Protein AF-0000000080535115 (afdb_homodimer)

Secondary structure (DSSP, 8-state):
-----TTS-SPSEE-SS-EEEE--GGGHHHHHHHHT-TTGGGGSSSPPP--HHHHHHHHHHHHHHHHTTS-EEEEEESSTTS---EEEEEEEEETTTTEEEEEEEE-GGGTTSSHHHHHHHHHHHIIIIIS--SEEEEEE-TT-HHHHHHHHHTT-EEEEEEEEEEEETTEEEEEEEEEEETTSHHHHTS--/-----TTS-SPSEE-SS-EEEE--GGGHHHHHHHHT-TTGGGGSSSPPP--HHHHHHHHHHHHHHHHTTS-EEEEEESSTTS---EEEEEEEEETTTTEEEEEEEE-GGGTTSSHHHHHHHHHHHIIIIIS--SEEEEEE-TT-HHHHHHHHHTT-EEEEEEEEEEEETTEEEEEEEEEEETTSHHHHTS--

Structure (mmCIF, N/CA/C/O backbone):
data_AF-0000000080535115-model_v1
#
loop_
_entity.id
_entity.type
_entity.pdbx_description
1 polymer Acetyltransferase
#
loop_
_atom_site.group_PDB
_atom_site.id
_atom_site.type_symbol
_atom_site.label_atom_id
_atom_site.label_alt_id
_atom_site.label_comp_id
_atom_site.label_asym_id
_atom_site.label_entity_id
_atom_site.label_seq_id
_atom_site.pdbx_PDB_ins_code
_atom_site.Cartn_x
_atom_site.Cartn_y
_atom_site.Cartn_z
_atom_site.occupancy
_atom_site.B_iso_or_equiv
_atom_site.auth_seq_id
_atom_site.auth_comp_id
_atom_site.auth_asym_id
_atom_site.auth_atom_id
_atom_site.pdbx_PDB_model_num
ATOM 1 N N . MET A 1 1 ? -14.594 32.094 -5.551 1 26.91 1 MET A N 1
ATOM 2 C CA . MET A 1 1 ? -15.195 31.25 -4.516 1 26.91 1 MET A CA 1
ATOM 3 C C . MET A 1 1 ? -14.57 29.844 -4.512 1 26.91 1 MET A C 1
ATOM 5 O O . MET A 1 1 ? -14.398 29.234 -5.566 1 26.91 1 MET A O 1
ATOM 9 N N . ALA A 1 2 ? -13.727 29.578 -3.633 1 41.56 2 ALA A N 1
ATOM 10 C CA . ALA A 1 2 ? -13 28.312 -3.686 1 41.56 2 ALA A CA 1
ATOM 11 C C . ALA A 1 2 ? -13.945 27.156 -3.988 1 41.56 2 ALA A C 1
ATOM 13 O O . ALA A 1 2 ? -14.961 26.969 -3.314 1 41.56 2 ALA A O 1
ATOM 14 N N . SER A 1 3 ? -14.102 26.766 -5.105 1 46.25 3 SER A N 1
ATOM 15 C CA . SER A 1 3 ? -14.922 25.641 -5.543 1 46.25 3 SER A CA 1
ATOM 16 C C . SER A 1 3 ? -14.875 24.5 -4.531 1 46.25 3 SER A C 1
ATOM 18 O O . SER A 1 3 ? -13.805 23.984 -4.23 1 46.25 3 SER A O 1
ATOM 20 N N . HIS A 1 4 ? -15.828 24.562 -3.52 1 58.91 4 HIS A N 1
ATOM 21 C CA . HIS A 1 4 ? -16.078 23.562 -2.482 1 58.91 4 HIS A CA 1
ATOM 22 C C . HIS A 1 4 ? -16.203 22.172 -3.076 1 58.91 4 HIS A C 1
ATOM 24 O O . HIS A 1 4 ? -17.062 21.922 -3.932 1 58.91 4 HIS A O 1
ATOM 30 N N . SER A 1 5 ? -15.031 21.5 -3.104 1 71.5 5 SER A N 1
ATOM 31 C CA . SER A 1 5 ? -15.102 20.109 -3.562 1 71.5 5 SER A CA 1
ATOM 32 C C . SER A 1 5 ? -16.156 19.328 -2.795 1 71.5 5 SER A C 1
ATOM 34 O O . SER A 1 5 ? -16.203 19.359 -1.564 1 71.5 5 SER A O 1
ATOM 36 N N . LEU A 1 6 ? -17.109 18.844 -3.41 1 85.31 6 LEU A N 1
ATOM 37 C CA . LEU A 1 6 ? -18.156 18.016 -2.811 1 85.31 6 LEU A CA 1
ATOM 38 C C . LEU A 1 6 ? -17.547 16.781 -2.145 1 85.31 6 LEU A C 1
ATOM 40 O O . LEU A 1 6 ? -18.156 16.188 -1.251 1 85.31 6 LEU A O 1
ATOM 44 N N . LEU A 1 7 ? -16.328 16.562 -2.504 1 92.44 7 LEU A N 1
ATOM 45 C CA . LEU A 1 7 ? -15.695 15.352 -1.993 1 92.44 7 LEU A CA 1
ATOM 46 C C . LEU A 1 7 ? -14.961 15.633 -0.685 1 92.44 7 LEU A C 1
ATOM 48 O O . LEU A 1 7 ? -14.672 14.711 0.079 1 92.44 7 LEU A O 1
ATOM 52 N N . PHE A 1 8 ? -14.703 16.859 -0.475 1 96.81 8 PHE A N 1
ATOM 53 C CA . PHE A 1 8 ? -14.07 17.281 0.763 1 96.81 8 PHE A CA 1
ATOM 54 C C . PHE A 1 8 ? -14.781 18.5 1.343 1 96.81 8 PHE A C 1
ATOM 56 O O . PHE A 1 8 ? -14.273 19.625 1.274 1 96.81 8 PHE A O 1
ATOM 63 N N . PRO A 1 9 ? -15.82 18.375 2 1 96.25 9 PRO A N 1
ATOM 64 C CA . PRO A 1 9 ? -16.625 19.484 2.508 1 96.25 9 PRO A CA 1
ATOM 65 C C . PRO A 1 9 ? -16.031 20.109 3.764 1 96.25 9 PRO A C 1
ATOM 67 O O . PRO A 1 9 ? -15.156 19.531 4.398 1 96.25 9 PRO A O 1
ATOM 70 N N . ALA A 1 10 ? -16.453 21.297 4.098 1 95.94 10 ALA A N 1
ATOM 71 C CA . ALA A 1 10 ? -16.25 21.953 5.387 1 95.94 10 ALA A CA 1
ATOM 72 C C . ALA A 1 10 ? -14.789 22.328 5.59 1 95.94 10 ALA A C 1
ATOM 74 O O . ALA A 1 10 ? -14.242 22.156 6.68 1 95.94 10 ALA A O 1
ATOM 75 N N . LEU A 1 11 ? -14.109 22.75 4.551 1 96.5 11 LEU A N 1
ATOM 76 C CA . LEU A 1 11 ? -12.758 23.297 4.617 1 96.5 11 LEU A CA 1
ATOM 77 C C . LEU A 1 11 ? -12.789 24.828 4.516 1 96.5 11 LEU A C 1
ATOM 79 O O . LEU A 1 11 ? -13.688 25.391 3.893 1 96.5 11 LEU A O 1
ATOM 83 N N . PRO A 1 12 ? -11.945 25.484 5.098 1 97.44 12 PRO A N 1
ATOM 84 C CA . PRO A 1 12 ? -10.727 25.062 5.785 1 97.44 12 PRO A CA 1
ATOM 85 C C . PRO A 1 12 ? -10.992 24.562 7.207 1 97.44 12 PRO A C 1
ATOM 87 O O . PRO A 1 12 ? -12.07 24.781 7.75 1 97.44 12 PRO A O 1
ATOM 90 N N . LEU A 1 13 ? -9.945 23.828 7.789 1 98.19 13 LEU A N 1
ATOM 91 C CA . LEU A 1 13 ? -9.922 23.453 9.195 1 98.19 13 LEU A CA 1
ATOM 92 C C . LEU A 1 13 ? -9.188 24.5 10.031 1 98.19 13 LEU A C 1
ATOM 94 O O . LEU A 1 13 ? -8.297 25.188 9.523 1 98.19 13 LEU A O 1
ATOM 98 N N . HIS A 1 14 ? -9.578 24.547 11.305 1 97.56 14 HIS A N 1
ATOM 99 C CA . HIS A 1 14 ? -8.969 25.547 12.18 1 97.56 14 HIS A CA 1
ATOM 100 C C . HIS A 1 14 ? -8.562 24.922 13.516 1 97.56 14 HIS A C 1
ATOM 102 O O . HIS A 1 14 ? -9.297 24.109 14.07 1 97.56 14 HIS A O 1
ATOM 108 N N . SER A 1 15 ? -7.402 25.234 13.898 1 96.75 15 SER A N 1
ATOM 109 C CA . SER A 1 15 ? -6.969 24.984 15.273 1 96.75 15 SER A CA 1
ATOM 110 C C . SER A 1 15 ? -6.707 26.297 16.016 1 96.75 15 SER A C 1
ATOM 112 O O . SER A 1 15 ? -7.105 27.375 15.547 1 96.75 15 SER A O 1
ATOM 114 N N . ALA A 1 16 ? -6.121 26.188 17.234 1 96 16 ALA A N 1
ATOM 115 C CA . ALA A 1 16 ? -5.852 27.391 18.016 1 96 16 ALA A CA 1
ATOM 116 C C . ALA A 1 16 ? -4.879 28.312 17.297 1 96 16 ALA A C 1
ATOM 118 O O . ALA A 1 16 ? -5.023 29.531 17.344 1 96 16 ALA A O 1
ATOM 119 N N . ARG A 1 17 ? -3.91 27.703 16.578 1 97.56 17 ARG A N 1
ATOM 120 C CA . ARG A 1 17 ? -2.854 28.531 16 1 97.56 17 ARG A CA 1
ATOM 121 C C . ARG A 1 17 ? -2.814 28.406 14.484 1 97.56 17 ARG A C 1
ATOM 123 O O . ARG A 1 17 ? -2.164 29.203 13.812 1 97.56 17 ARG A O 1
ATOM 130 N N . LEU A 1 18 ? -3.58 27.406 13.953 1 98.19 18 LEU A N 1
ATOM 131 C CA . LEU A 1 18 ? -3.342 27.109 12.547 1 98.19 18 LEU A CA 1
ATOM 132 C C . LEU A 1 18 ? -4.641 27.141 11.75 1 98.19 18 LEU A C 1
ATOM 134 O O . LEU A 1 18 ? -5.715 26.875 12.289 1 98.19 18 LEU A O 1
ATOM 138 N N . VAL A 1 19 ? -4.504 27.516 10.508 1 98.44 19 VAL A N 1
ATOM 139 C CA . VAL A 1 19 ? -5.508 27.297 9.469 1 98.44 19 VAL A CA 1
ATOM 140 C C . VAL A 1 19 ? -4.988 26.281 8.461 1 98.44 19 VAL A C 1
ATOM 142 O O . VAL A 1 19 ? -3.865 26.406 7.961 1 98.44 19 VAL A O 1
ATOM 145 N N . LEU A 1 20 ? -5.734 25.203 8.242 1 98.56 20 LEU A N 1
ATOM 146 C CA . LEU A 1 20 ? -5.406 24.188 7.262 1 98.56 20 LEU A CA 1
ATOM 147 C C . LEU A 1 20 ? -6.344 24.25 6.062 1 98.56 20 LEU A C 1
ATOM 149 O O . LEU A 1 20 ? -7.559 24.094 6.211 1 98.56 20 LEU A O 1
ATOM 153 N N . SER A 1 21 ? -5.848 24.531 4.91 1 98.12 21 SER A N 1
ATOM 154 C CA . SER A 1 21 ? -6.648 24.656 3.695 1 98.12 21 SER A CA 1
ATOM 155 C C . SER A 1 21 ? -5.984 23.922 2.527 1 98.12 21 SER A C 1
ATOM 157 O O . SER A 1 21 ? -4.773 23.703 2.537 1 98.12 21 SER A O 1
ATOM 159 N N . PRO A 1 22 ? -6.762 23.516 1.533 1 98.12 22 PRO A N 1
ATOM 160 C CA . PRO A 1 22 ? -6.145 22.844 0.383 1 98.12 22 PRO A CA 1
ATOM 161 C C . PRO A 1 22 ? -5.004 23.656 -0.225 1 98.12 22 PRO A C 1
ATOM 163 O O . PRO A 1 22 ? -5.09 24.891 -0.296 1 98.12 22 PRO A O 1
ATOM 166 N N . ILE A 1 23 ? -3.975 22.984 -0.614 1 98.19 23 ILE A N 1
ATOM 167 C CA . ILE A 1 23 ? -2.824 23.625 -1.236 1 98.19 23 ILE A CA 1
ATOM 168 C C . ILE A 1 23 ? -3.273 24.406 -2.467 1 98.19 23 ILE A C 1
ATOM 170 O O . ILE A 1 23 ? -4.227 24.016 -3.145 1 98.19 23 ILE A O 1
ATOM 174 N N . ARG A 1 24 ? -2.586 25.484 -2.748 1 97.19 24 ARG A N 1
ATOM 175 C CA . ARG A 1 24 ? -2.904 26.344 -3.883 1 97.19 24 ARG A CA 1
ATOM 176 C C . ARG A 1 24 ? -1.733 26.438 -4.855 1 97.19 24 ARG A C 1
ATOM 178 O O . ARG A 1 24 ? -0.586 26.188 -4.477 1 97.19 24 ARG A O 1
ATOM 185 N N . ARG A 1 25 ? -2.064 26.797 -6.059 1 97.62 25 ARG A N 1
ATOM 186 C CA . ARG A 1 25 ? -1.018 26.938 -7.066 1 97.62 25 ARG A CA 1
ATOM 187 C C . ARG A 1 25 ? -0.006 28 -6.664 1 97.62 25 ARG A C 1
ATOM 189 O O . ARG A 1 25 ? 1.186 27.875 -6.949 1 97.62 25 ARG A O 1
ATOM 196 N N . ASP A 1 26 ? -0.439 28.984 -5.969 1 97.25 26 ASP A N 1
ATOM 197 C CA . ASP A 1 26 ? 0.446 30.078 -5.578 1 97.25 26 ASP A CA 1
ATOM 198 C C . ASP A 1 26 ? 1.361 29.672 -4.43 1 97.25 26 ASP A C 1
ATOM 200 O O . ASP A 1 26 ? 2.248 30.422 -4.027 1 97.25 26 ASP A O 1
ATOM 204 N N . ASP A 1 27 ? 1.196 28.484 -3.934 1 98.12 27 ASP A N 1
ATOM 205 C CA . ASP A 1 27 ? 2.059 27.953 -2.881 1 98.12 27 ASP A CA 1
ATOM 206 C C . ASP A 1 27 ? 3.326 27.344 -3.465 1 98.12 27 ASP A C 1
ATOM 208 O O . ASP A 1 27 ? 4.211 26.906 -2.725 1 98.12 27 ASP A O 1
ATOM 212 N N . ALA A 1 28 ? 3.467 27.344 -4.742 1 98.5 28 ALA A N 1
ATOM 213 C CA . ALA A 1 28 ? 4.488 26.562 -5.426 1 98.5 28 ALA A CA 1
ATOM 214 C C . ALA A 1 28 ? 5.887 26.953 -4.953 1 98.5 28 ALA A C 1
ATOM 216 O O . ALA A 1 28 ? 6.703 26.078 -4.637 1 98.5 28 ALA A O 1
ATOM 217 N N . ALA A 1 29 ? 6.16 28.188 -4.855 1 98.25 29 ALA A N 1
ATOM 218 C CA . ALA A 1 29 ? 7.496 28.641 -4.465 1 98.25 29 ALA A CA 1
ATOM 219 C C . ALA A 1 29 ? 7.824 28.203 -3.037 1 98.25 29 ALA A C 1
ATOM 221 O O . ALA A 1 29 ? 8.93 27.734 -2.764 1 98.25 29 ALA A O 1
ATOM 222 N N . ALA A 1 30 ? 6.914 28.422 -2.17 1 98.06 30 ALA A N 1
ATOM 223 C CA . ALA A 1 30 ? 7.117 28.047 -0.773 1 98.06 30 ALA A CA 1
ATOM 224 C C . ALA A 1 30 ? 7.242 26.531 -0.625 1 98.06 30 ALA A C 1
ATOM 226 O O . ALA A 1 30 ? 8.055 26.047 0.162 1 98.06 30 ALA A O 1
ATOM 227 N N . LEU A 1 31 ? 6.438 25.797 -1.347 1 98.31 31 LEU A N 1
ATOM 228 C CA . LEU A 1 31 ? 6.52 24.344 -1.316 1 98.31 31 LEU A CA 1
ATOM 229 C C . LEU A 1 31 ? 7.875 23.875 -1.824 1 98.31 31 LEU A C 1
ATOM 231 O O . LEU A 1 31 ? 8.461 22.938 -1.261 1 98.31 31 LEU A O 1
ATOM 235 N N . PHE A 1 32 ? 8.336 24.453 -2.904 1 98.5 32 PHE A N 1
ATOM 236 C CA . PHE A 1 32 ? 9.656 24.094 -3.424 1 98.5 32 PHE A CA 1
ATOM 237 C C . PHE A 1 32 ? 10.734 24.328 -2.373 1 98.5 32 PHE A C 1
ATOM 239 O O . PHE A 1 32 ? 11.633 23.516 -2.201 1 98.5 32 PHE A O 1
ATOM 246 N N . ALA A 1 33 ? 10.617 25.422 -1.699 1 97.38 33 ALA A N 1
ATOM 247 C CA . ALA A 1 33 ? 11.602 25.75 -0.667 1 97.38 33 ALA A CA 1
ATOM 248 C C . ALA A 1 33 ? 11.633 24.672 0.41 1 97.38 33 ALA A C 1
ATOM 250 O O . ALA A 1 33 ? 12.703 24.297 0.899 1 97.38 33 ALA A O 1
ATOM 251 N N . LEU A 1 34 ? 10.531 24.172 0.79 1 96.62 34 LEU A N 1
ATOM 252 C CA . LEU A 1 34 ? 10.445 23.109 1.792 1 96.62 34 LEU A CA 1
ATOM 253 C C . LEU A 1 34 ? 10.992 21.797 1.244 1 96.62 34 LEU A C 1
ATOM 255 O O . LEU A 1 34 ? 11.844 21.172 1.87 1 96.62 34 LEU A O 1
ATOM 259 N N . GLN A 1 35 ? 10.578 21.438 0.029 1 96.75 35 GLN A N 1
ATOM 260 C CA . GLN 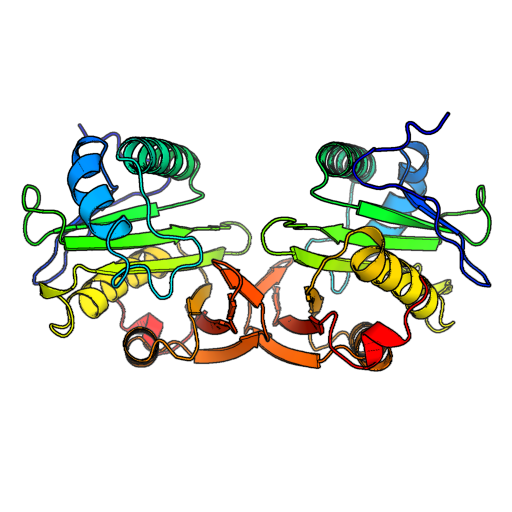A 1 35 ? 10.828 20.094 -0.5 1 96.75 35 GLN A CA 1
ATOM 261 C C . GLN A 1 35 ? 12.172 20.031 -1.219 1 96.75 35 GLN A C 1
ATOM 263 O O . GLN A 1 35 ? 12.602 18.953 -1.642 1 96.75 35 GLN A O 1
ATOM 268 N N . SER A 1 36 ? 12.781 21.141 -1.355 1 96.94 36 SER A N 1
ATOM 269 C CA . SER A 1 36 ? 14.141 21.141 -1.894 1 96.94 36 SER A CA 1
ATOM 270 C C . SER A 1 36 ? 15.18 21.094 -0.777 1 96.94 36 SER A C 1
ATOM 272 O O . SER A 1 36 ? 16.375 20.938 -1.038 1 96.94 36 SER A O 1
ATOM 274 N N . ASN A 1 37 ? 14.766 21.25 0.413 1 95 37 ASN A N 1
ATOM 275 C CA . ASN A 1 37 ? 15.648 21.172 1.572 1 95 37 ASN A CA 1
ATOM 276 C C . ASN A 1 37 ? 15.977 19.734 1.948 1 95 37 ASN A C 1
ATOM 278 O O . ASN A 1 37 ? 15.094 18.984 2.379 1 95 37 ASN A O 1
ATOM 282 N N . PRO A 1 38 ? 17.188 19.344 1.873 1 91.75 38 PRO A N 1
ATOM 283 C CA . PRO A 1 38 ? 17.562 17.953 2.127 1 91.75 38 PRO A CA 1
ATOM 284 C C . PRO A 1 38 ? 17.281 17.531 3.566 1 91.75 38 PRO A C 1
ATOM 286 O O . PRO A 1 38 ? 16.969 16.359 3.816 1 91.75 38 PRO A O 1
ATOM 289 N N . ASP A 1 39 ? 17.375 18.406 4.406 1 90.25 39 ASP A N 1
ATOM 290 C CA . ASP A 1 39 ? 17.109 18.062 5.805 1 90.25 39 ASP A CA 1
ATOM 291 C C . ASP A 1 39 ? 15.633 17.75 6.027 1 90.25 39 ASP A C 1
ATOM 293 O O . ASP A 1 39 ? 15.297 16.812 6.754 1 90.25 39 ASP A O 1
ATOM 297 N N . VAL A 1 40 ? 14.82 18.531 5.387 1 89.56 40 VAL A N 1
ATOM 298 C CA . VAL A 1 40 ? 13.383 18.328 5.484 1 89.56 40 VAL A CA 1
ATOM 299 C C . VAL A 1 40 ? 13 17.016 4.812 1 89.56 40 VAL A C 1
ATOM 301 O O . VAL A 1 40 ? 12.164 16.266 5.324 1 89.56 40 VAL A O 1
ATOM 304 N N . MET A 1 41 ? 13.719 16.688 3.77 1 91.62 41 MET A N 1
ATOM 305 C CA . MET A 1 41 ? 13.32 15.57 2.924 1 91.62 41 MET A CA 1
ATOM 306 C C . MET A 1 41 ? 14.078 14.305 3.312 1 91.62 41 MET A C 1
ATOM 308 O O . MET A 1 41 ? 13.938 13.266 2.662 1 91.62 41 MET A O 1
ATOM 312 N N . ARG A 1 42 ? 14.773 14.328 4.391 1 88.06 42 ARG A N 1
ATOM 313 C CA . ARG A 1 42 ? 15.672 13.258 4.805 1 88.06 42 ARG A CA 1
ATOM 314 C C . ARG A 1 42 ? 14.93 11.93 4.906 1 88.06 42 ARG A C 1
ATOM 316 O O . ARG A 1 42 ? 15.477 10.883 4.551 1 88.06 42 ARG A O 1
ATOM 323 N N . TRP A 1 43 ? 13.727 12.039 5.289 1 87.19 43 TRP A N 1
ATOM 324 C CA . TRP A 1 43 ? 13.008 10.812 5.602 1 87.19 43 TRP A CA 1
ATOM 325 C C . TRP A 1 43 ? 11.891 10.562 4.594 1 87.19 43 TRP A C 1
ATOM 327 O O . TRP A 1 43 ? 11.055 9.68 4.789 1 87.19 43 TRP A O 1
ATOM 337 N N . TRP A 1 44 ? 11.875 11.359 3.605 1 86.62 44 TRP A N 1
ATOM 338 C CA . TRP A 1 44 ? 10.828 11.219 2.604 1 86.62 44 TRP A CA 1
ATOM 339 C C . TRP A 1 44 ? 11.164 10.117 1.608 1 86.62 44 TRP A C 1
ATOM 341 O O . TRP A 1 44 ? 12.289 9.625 1.577 1 86.62 44 TRP A O 1
ATOM 351 N N . ASN A 1 45 ? 10.148 9.688 0.84 1 82.31 45 ASN A N 1
ATOM 352 C CA . ASN A 1 45 ? 10.289 8.523 -0.024 1 82.31 45 ASN A CA 1
ATOM 353 C C . ASN A 1 45 ? 10.789 8.906 -1.412 1 82.31 45 ASN A C 1
ATOM 355 O O . ASN A 1 45 ? 10.773 8.086 -2.332 1 82.31 45 ASN A O 1
ATOM 359 N N . HIS A 1 46 ? 11.109 10.156 -1.607 1 84.62 46 HIS A N 1
ATOM 360 C CA . HIS A 1 46 ? 11.766 10.633 -2.82 1 84.62 46 HIS A CA 1
ATOM 361 C C . HIS A 1 46 ? 12.828 11.68 -2.498 1 84.62 46 HIS A C 1
ATOM 363 O O . HIS A 1 46 ? 12.766 12.328 -1.45 1 84.62 46 HIS A O 1
ATOM 369 N N . PRO A 1 47 ? 13.734 11.867 -3.375 1 87.69 47 PRO A N 1
ATOM 370 C CA . PRO A 1 47 ? 14.781 12.859 -3.129 1 87.69 47 PRO A CA 1
ATOM 371 C C . PRO A 1 47 ? 14.25 14.289 -3.125 1 87.69 47 PRO A C 1
ATOM 373 O O . PRO A 1 47 ? 13.172 14.555 -3.652 1 87.69 47 PRO A O 1
ATOM 376 N N . ALA A 1 48 ? 15.086 15.117 -2.559 1 94.38 48 ALA A N 1
ATOM 377 C CA . ALA A 1 48 ? 14.766 16.547 -2.59 1 94.38 48 ALA A CA 1
ATOM 378 C C . ALA A 1 48 ? 14.664 17.047 -4.023 1 94.38 48 ALA A C 1
ATOM 380 O O . ALA A 1 48 ? 15.43 16.625 -4.895 1 94.38 48 ALA A O 1
ATOM 381 N N . TRP A 1 49 ? 13.766 17.953 -4.176 1 96.06 49 TRP A N 1
ATOM 382 C CA . TRP A 1 49 ? 13.57 18.531 -5.5 1 96.06 49 TRP A CA 1
ATOM 383 C C . TRP A 1 49 ? 14.75 19.406 -5.891 1 96.06 49 TRP A C 1
ATOM 385 O O . TRP A 1 49 ? 15.414 20 -5.027 1 96.06 49 TRP A O 1
ATOM 395 N N . THR A 1 50 ? 14.992 19.484 -7.176 1 96.56 50 THR A N 1
ATOM 396 C CA . THR A 1 50 ? 16.109 20.281 -7.66 1 96.56 50 THR A CA 1
ATOM 397 C C . THR A 1 50 ? 15.617 21.375 -8.617 1 96.56 50 THR A C 1
ATOM 399 O O . THR A 1 50 ? 16.344 22.328 -8.906 1 96.56 50 THR A O 1
ATOM 402 N N . ARG A 1 51 ? 14.305 21.266 -9.078 1 97.81 51 ARG A N 1
ATOM 403 C CA . ARG A 1 51 ? 13.75 22.219 -10.031 1 97.81 51 ARG A CA 1
ATOM 404 C C . ARG A 1 51 ? 12.438 22.797 -9.516 1 97.81 51 ARG A C 1
ATOM 406 O O . ARG A 1 51 ? 11.531 22.062 -9.125 1 97.81 51 ARG A O 1
ATOM 413 N N . PRO A 1 52 ? 12.266 24.078 -9.617 1 97.25 52 PRO A N 1
ATOM 414 C CA . PRO A 1 52 ? 11.016 24.703 -9.172 1 97.25 52 PRO A CA 1
ATOM 415 C C . PRO A 1 52 ? 9.789 24.141 -9.875 1 97.25 52 PRO A C 1
ATOM 417 O O . PRO A 1 52 ? 8.703 24.094 -9.289 1 97.25 52 PRO A O 1
ATOM 420 N N . ALA A 1 53 ? 9.953 23.672 -11.086 1 98 53 ALA A N 1
ATOM 421 C CA . ALA A 1 53 ? 8.852 23.125 -11.867 1 98 53 ALA A CA 1
ATOM 422 C C . ALA A 1 53 ? 8.25 21.891 -11.18 1 98 53 ALA A C 1
ATOM 424 O O . ALA A 1 53 ? 7.062 21.609 -11.328 1 98 53 ALA A O 1
ATOM 425 N N . GLU A 1 54 ? 9.016 21.219 -10.367 1 97.81 54 GLU A N 1
ATOM 426 C CA . GLU A 1 54 ? 8.555 20.031 -9.664 1 97.81 54 GLU A CA 1
ATOM 427 C C . GLU A 1 54 ? 7.441 20.375 -8.68 1 97.81 54 GLU A C 1
ATOM 429 O O . GLU A 1 54 ? 6.488 19.609 -8.516 1 97.81 54 GLU A O 1
ATOM 434 N N . ALA A 1 55 ? 7.574 21.516 -8.117 1 98.19 55 ALA A N 1
ATOM 435 C CA . ALA A 1 55 ? 6.551 21.938 -7.168 1 98.19 55 ALA A CA 1
ATOM 436 C C . ALA A 1 55 ? 5.23 22.234 -7.879 1 98.19 55 ALA A C 1
ATOM 438 O O . ALA A 1 55 ? 4.164 21.828 -7.41 1 98.19 55 ALA A O 1
ATOM 439 N N . ARG A 1 56 ? 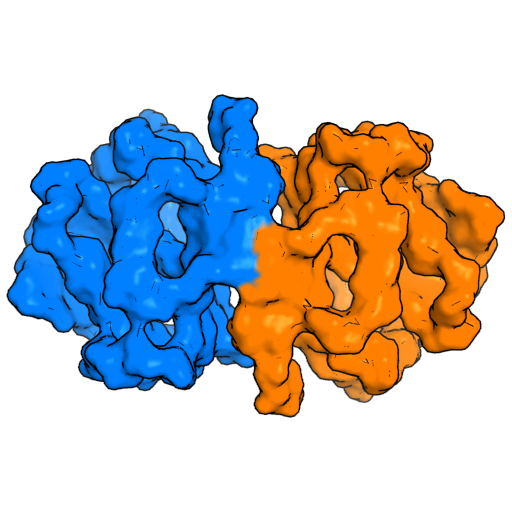5.309 22.906 -8.977 1 98.31 56 ARG A N 1
ATOM 440 C CA . ARG A 1 56 ? 4.109 23.219 -9.75 1 98.31 56 ARG A CA 1
ATOM 441 C C . ARG A 1 56 ? 3.439 21.938 -10.258 1 98.31 56 ARG A C 1
ATOM 443 O O . ARG A 1 56 ? 2.219 21.797 -10.164 1 98.31 56 ARG A O 1
ATOM 450 N N . GLU A 1 57 ? 4.273 21.094 -10.75 1 98.31 57 GLU A N 1
ATOM 451 C CA . GLU A 1 57 ? 3.775 19.812 -11.234 1 98.31 57 GLU A CA 1
ATOM 452 C C . GLU A 1 57 ? 3.117 19.016 -10.117 1 98.31 57 GLU A C 1
ATOM 454 O O . GLU A 1 57 ? 2.045 18.438 -10.312 1 98.31 57 GLU A O 1
ATOM 459 N N . GLN A 1 58 ? 3.773 19.047 -8.977 1 97.94 58 GLN A N 1
ATOM 460 C CA . GLN A 1 58 ? 3.229 18.312 -7.84 1 97.94 58 GLN A CA 1
ATOM 461 C C . GLN A 1 58 ? 1.896 18.906 -7.387 1 97.94 58 GLN A C 1
ATOM 463 O O . GLN A 1 58 ? 0.956 18.172 -7.078 1 97.94 58 GLN A O 1
ATOM 468 N N . ILE A 1 59 ? 1.816 20.172 -7.371 1 98.56 59 ILE A N 1
ATOM 469 C CA . ILE A 1 59 ? 0.58 20.828 -6.945 1 98.56 59 ILE A CA 1
ATOM 470 C C . ILE A 1 59 ? -0.535 20.516 -7.941 1 98.56 59 ILE A C 1
ATOM 472 O O . ILE A 1 59 ? -1.673 20.25 -7.547 1 98.56 59 ILE A O 1
ATOM 476 N N . ASP A 1 60 ? -0.219 20.516 -9.219 1 98.38 60 ASP A N 1
ATOM 477 C CA . ASP A 1 60 ? -1.207 20.141 -10.227 1 98.38 60 ASP A CA 1
ATOM 478 C C . ASP A 1 60 ? -1.706 18.719 -10 1 98.38 60 ASP A C 1
ATOM 480 O O . ASP A 1 60 ? -2.908 18.453 -10.078 1 98.38 60 ASP A O 1
ATOM 484 N N . ASP A 1 61 ? -0.795 17.844 -9.734 1 97.88 61 ASP A N 1
ATOM 485 C CA . ASP A 1 61 ? -1.15 16.469 -9.43 1 97.88 61 ASP A CA 1
ATOM 486 C C . ASP A 1 61 ? -2.014 16.391 -8.172 1 97.88 61 ASP A C 1
ATOM 488 O O . ASP A 1 61 ? -2.98 15.617 -8.125 1 97.88 61 ASP A O 1
ATOM 492 N N . ASP A 1 62 ? -1.591 17.141 -7.156 1 97.81 62 ASP A N 1
ATOM 493 C CA . ASP A 1 62 ? -2.332 17.172 -5.898 1 97.81 62 ASP A CA 1
ATOM 494 C C . ASP A 1 62 ? -3.77 17.625 -6.117 1 97.81 62 ASP A C 1
ATOM 496 O O . ASP A 1 62 ? -4.707 17.031 -5.59 1 97.81 62 ASP A O 1
ATOM 500 N N . LEU A 1 63 ? -3.934 18.641 -6.883 1 97.56 63 LEU A N 1
ATOM 501 C CA . LEU A 1 63 ? -5.25 19.219 -7.133 1 97.56 63 LEU A CA 1
ATOM 502 C C . LEU A 1 63 ? -6.102 18.281 -7.984 1 97.56 63 LEU A C 1
ATOM 504 O O . LEU A 1 63 ? -7.316 18.188 -7.793 1 97.56 63 LEU A O 1
ATOM 508 N N . ALA A 1 64 ? -5.5 17.609 -8.906 1 97.56 64 ALA A N 1
ATOM 509 C CA . ALA A 1 64 ? -6.219 16.625 -9.695 1 97.56 64 ALA A CA 1
ATOM 510 C C . ALA A 1 64 ? -6.727 15.484 -8.812 1 97.56 64 ALA A C 1
ATOM 512 O O . ALA A 1 64 ? -7.875 15.055 -8.945 1 97.56 64 ALA A O 1
ATOM 513 N N . ALA A 1 65 ? -5.887 14.984 -7.953 1 97.38 65 ALA A N 1
ATOM 514 C CA . ALA A 1 65 ? -6.27 13.922 -7.031 1 97.38 65 ALA A CA 1
ATOM 515 C C . ALA A 1 65 ? -7.336 14.391 -6.055 1 97.38 65 ALA A C 1
ATOM 517 O O . ALA A 1 65 ? -8.227 13.625 -5.672 1 97.38 65 ALA A O 1
ATOM 518 N N . HIS A 1 66 ? -7.195 15.633 -5.652 1 97.69 66 HIS A N 1
ATOM 519 C CA . HIS A 1 66 ? -8.211 16.266 -4.812 1 97.69 66 HIS A CA 1
ATOM 520 C C . HIS A 1 66 ? -9.57 16.266 -5.5 1 97.69 66 HIS A C 1
ATOM 522 O O . HIS A 1 66 ? -10.586 15.945 -4.879 1 97.69 66 HIS A O 1
ATOM 528 N N . ALA A 1 67 ? -9.594 16.531 -6.734 1 96.5 67 ALA A N 1
ATOM 529 C CA . ALA A 1 67 ? -10.828 16.656 -7.512 1 96.5 67 ALA A CA 1
ATOM 530 C C . ALA A 1 67 ? -11.555 15.328 -7.605 1 96.5 67 ALA A C 1
ATOM 532 O O . ALA A 1 67 ? -12.789 15.289 -7.68 1 96.5 67 ALA A O 1
ATOM 533 N N . ILE A 1 68 ? -10.781 14.297 -7.512 1 95.81 68 ILE A N 1
ATOM 534 C CA . ILE A 1 68 ? -11.438 13 -7.645 1 95.81 68 ILE A CA 1
ATOM 535 C C . ILE A 1 68 ? -11.5 12.312 -6.285 1 95.81 68 ILE A C 1
ATOM 537 O O . ILE A 1 68 ? -11.867 11.133 -6.195 1 95.81 68 ILE A O 1
ATOM 541 N N . GLY A 1 69 ? -11.047 12.914 -5.281 1 96.94 69 GLY A N 1
ATOM 542 C CA . GLY A 1 69 ? -11.297 12.492 -3.912 1 96.94 69 GLY A CA 1
ATOM 543 C C . GLY A 1 69 ? -10.281 11.492 -3.398 1 96.94 69 GLY A C 1
ATOM 544 O O . GLY A 1 69 ? -10.516 10.828 -2.385 1 96.94 69 GLY A O 1
ATOM 545 N N . THR A 1 70 ? -9.102 11.375 -4.059 1 97.5 70 THR A N 1
ATOM 546 C CA . THR A 1 70 ? -8.156 10.328 -3.684 1 97.5 70 THR A CA 1
ATOM 547 C C . THR A 1 70 ? -7.023 10.898 -2.84 1 97.5 70 THR A C 1
ATOM 549 O O . THR A 1 70 ? -6.227 10.148 -2.271 1 97.5 70 THR A O 1
ATOM 552 N N . GLN A 1 71 ? -6.996 12.273 -2.754 1 98.62 71 GLN A N 1
ATOM 553 C CA . GLN A 1 71 ? -5.957 12.914 -1.955 1 98.62 71 GLN A CA 1
ATOM 554 C C . GLN A 1 71 ? -6.426 14.266 -1.425 1 98.62 71 GLN A C 1
ATOM 556 O O . GLN A 1 71 ? -7.113 15.008 -2.127 1 98.62 71 GLN A O 1
ATOM 561 N N . LEU A 1 72 ? -6.074 14.57 -0.263 1 98.56 72 LEU A N 1
ATOM 562 C CA . LEU A 1 72 ? -6.281 15.867 0.373 1 98.56 72 LEU A CA 1
ATOM 563 C C . LEU A 1 72 ? -4.977 16.391 0.956 1 98.56 72 LEU A C 1
ATOM 565 O O . LEU A 1 72 ? -4.512 15.914 1.991 1 98.56 72 LEU A O 1
ATOM 569 N N . LYS A 1 73 ? -4.406 17.297 0.269 1 98.75 73 LYS A N 1
ATOM 570 C CA . LYS A 1 73 ? -3.213 17.969 0.777 1 98.75 73 LYS A CA 1
ATOM 571 C C . LYS A 1 73 ? -3.559 19.328 1.368 1 98.75 73 LYS A C 1
ATOM 573 O O . LYS A 1 73 ? -4.039 20.219 0.659 1 98.75 73 LYS A O 1
ATOM 578 N N . LEU A 1 74 ? -3.277 19.516 2.607 1 98.69 74 LEU A N 1
ATOM 579 C CA . LEU A 1 74 ? -3.596 20.75 3.312 1 98.69 74 LEU A CA 1
ATOM 580 C C . LEU A 1 74 ? -2.332 21.547 3.607 1 98.69 74 LEU A C 1
ATOM 582 O O . LEU A 1 74 ? -1.335 21 4.074 1 98.69 74 LEU A O 1
ATOM 586 N N . ALA A 1 75 ? -2.422 22.781 3.291 1 98.75 75 ALA A N 1
ATOM 587 C CA . ALA A 1 75 ? -1.396 23.75 3.67 1 98.75 75 ALA A CA 1
ATOM 588 C C . ALA A 1 75 ? -1.599 24.234 5.105 1 98.75 75 ALA A C 1
ATOM 590 O O . ALA A 1 75 ? -2.723 24.531 5.512 1 98.75 75 ALA A O 1
ATOM 591 N N . LEU A 1 76 ? -0.535 24.297 5.82 1 98.69 76 LEU A N 1
ATOM 592 C CA . LEU A 1 76 ? -0.549 24.797 7.191 1 98.69 76 LEU A CA 1
ATOM 593 C C . LEU A 1 76 ? -0.101 26.25 7.242 1 98.69 76 LEU A C 1
ATOM 595 O O . LEU A 1 76 ? 1.006 26.578 6.812 1 98.69 76 LEU A O 1
ATOM 599 N N . ARG A 1 77 ? -0.954 27.094 7.812 1 98.5 77 ARG A N 1
ATOM 600 C CA . ARG A 1 77 ? -0.648 28.516 7.973 1 98.5 77 ARG A CA 1
ATOM 601 C C . ARG A 1 77 ? -1.127 29.031 9.328 1 98.5 77 ARG A C 1
ATOM 603 O O . ARG A 1 77 ? -2.107 28.516 9.875 1 98.5 77 ARG A O 1
ATOM 610 N N . GLU A 1 78 ? -0.467 30.047 9.805 1 97.81 78 GLU A N 1
ATOM 611 C CA . GLU A 1 78 ? -0.916 30.672 11.047 1 97.81 78 GLU A CA 1
ATOM 612 C C . GLU A 1 78 ? -2.123 31.578 10.812 1 97.81 78 GLU A C 1
ATOM 614 O O . GLU A 1 78 ? -2.855 31.906 11.742 1 97.81 78 GLU A O 1
ATOM 619 N N . SER A 1 79 ? -2.238 32.094 9.555 1 96.5 79 SER A N 1
ATOM 620 C CA . SER A 1 79 ? -3.396 32.844 9.078 1 96.5 79 SER A CA 1
ATOM 621 C C . SER A 1 79 ? -3.727 32.5 7.633 1 96.5 79 SER A C 1
ATOM 623 O O . SER A 1 79 ? -2.877 31.984 6.906 1 96.5 79 SER A O 1
ATOM 625 N N . PRO A 1 80 ? -4.898 32.75 7.199 1 92.88 80 PRO A N 1
ATOM 626 C CA . PRO A 1 80 ? -5.34 32.312 5.875 1 92.88 80 PRO A CA 1
ATOM 627 C C . PRO A 1 80 ? -4.414 32.781 4.758 1 92.88 80 PRO A C 1
ATOM 629 O O . PRO A 1 80 ? -4.219 32.062 3.77 1 92.88 80 PRO A O 1
ATOM 632 N N . ASN A 1 81 ? -3.846 33.938 4.922 1 92.31 81 ASN A N 1
ATOM 633 C CA . ASN A 1 81 ? -2.971 34.469 3.881 1 92.31 81 ASN A CA 1
ATOM 634 C C . ASN A 1 81 ? -1.515 34.5 4.336 1 92.31 81 ASN A C 1
ATOM 636 O O . ASN A 1 81 ? -0.687 35.188 3.736 1 92.31 81 ASN A O 1
ATOM 640 N N . GLY A 1 82 ? -1.263 33.781 5.402 1 96.5 82 GLY A N 1
ATOM 641 C CA . GLY A 1 82 ? 0.098 33.719 5.91 1 96.5 82 GLY A CA 1
ATOM 642 C C . GLY A 1 82 ? 0.994 32.781 5.125 1 96.5 82 GLY A C 1
ATOM 643 O O . GLY A 1 82 ? 0.553 32.156 4.152 1 96.5 82 GLY A O 1
ATOM 644 N N . PRO A 1 83 ? 2.219 32.75 5.52 1 97.19 83 PRO A N 1
ATOM 645 C CA . PRO A 1 83 ? 3.18 31.891 4.828 1 97.19 83 PRO A CA 1
ATOM 646 C C . PRO A 1 83 ? 2.887 30.406 5.027 1 97.19 83 PRO A C 1
ATOM 648 O O . PRO A 1 83 ? 2.268 30.016 6.023 1 97.19 83 PRO A O 1
ATOM 651 N N . LEU A 1 84 ? 3.33 29.641 4.008 1 98.19 84 LEU A N 1
ATOM 652 C CA . LEU A 1 84 ? 3.262 28.188 4.117 1 98.19 84 LEU A CA 1
ATOM 653 C C . LEU A 1 84 ? 4.27 27.672 5.137 1 98.19 84 LEU A C 1
ATOM 655 O O . LEU A 1 84 ? 5.48 27.812 4.949 1 98.19 84 LEU A O 1
ATOM 659 N N . LEU A 1 85 ? 3.799 27.031 6.184 1 97.88 85 LEU A N 1
ATOM 660 C CA . LEU A 1 85 ? 4.668 26.516 7.234 1 97.88 85 LEU A CA 1
ATOM 661 C C . LEU A 1 85 ? 4.988 25.031 7.004 1 97.88 85 LEU A C 1
ATOM 663 O O . LEU A 1 85 ? 5.977 24.516 7.527 1 97.88 85 LEU A O 1
ATOM 667 N N . GLY A 1 86 ? 4.137 24.344 6.328 1 97.94 86 GLY A N 1
ATOM 668 C CA . GLY A 1 86 ? 4.195 22.922 6.074 1 97.94 86 GLY A CA 1
ATOM 669 C C . GLY A 1 86 ? 2.947 22.375 5.402 1 97.94 86 GLY A C 1
ATOM 670 O O . GLY A 1 86 ? 2.104 23.156 4.941 1 97.94 86 GLY A O 1
ATOM 671 N N . VAL A 1 87 ? 2.928 21.094 5.238 1 98.31 87 VAL A N 1
ATOM 672 C CA . VAL A 1 87 ? 1.759 20.438 4.66 1 98.31 87 VAL A CA 1
ATOM 673 C C . VAL A 1 87 ? 1.474 19.125 5.398 1 98.31 87 VAL A C 1
ATOM 675 O O . VAL A 1 87 ? 2.385 18.516 5.961 1 98.31 87 VAL A O 1
ATOM 678 N N . CYS A 1 88 ? 0.276 18.766 5.434 1 98.38 88 CYS A N 1
ATOM 679 C CA . CYS A 1 88 ? -0.159 17.406 5.727 1 98.38 88 CYS A CA 1
ATOM 680 C C . CYS A 1 88 ? -1.038 16.859 4.609 1 98.38 88 CYS A C 1
ATOM 682 O O . CYS A 1 88 ? -1.844 17.594 4.035 1 98.38 88 CYS A O 1
ATOM 684 N N . VAL A 1 89 ? -0.842 15.648 4.309 1 98.69 89 VAL A N 1
ATOM 685 C CA . VAL A 1 89 ? -1.544 15.07 3.162 1 98.69 89 VAL A CA 1
ATOM 686 C C . VAL A 1 89 ? -2.176 13.742 3.557 1 98.69 89 VAL A C 1
ATOM 688 O O . VAL A 1 89 ? -1.567 12.945 4.281 1 98.69 89 VAL A O 1
ATOM 691 N N . ALA A 1 90 ? -3.439 13.57 3.275 1 98.81 90 ALA A N 1
ATOM 692 C CA . ALA A 1 90 ? -4.086 12.258 3.209 1 98.81 90 ALA A CA 1
ATOM 693 C C . ALA A 1 90 ? -4.102 11.727 1.779 1 98.81 90 ALA A C 1
ATOM 695 O O . ALA A 1 90 ? -4.582 12.398 0.865 1 98.81 90 ALA A O 1
ATOM 696 N N . PHE A 1 91 ? -3.594 10.594 1.573 1 98.31 91 PHE A N 1
ATOM 697 C CA . PHE A 1 91 ? -3.506 10.016 0.237 1 98.31 91 PHE A CA 1
ATOM 698 C C . PHE A 1 91 ? -3.914 8.547 0.254 1 98.31 91 PHE A C 1
ATOM 700 O O . PHE A 1 91 ? -4.223 7.996 1.312 1 98.31 91 PHE A O 1
ATOM 707 N N . ALA A 1 92 ? -4.012 7.977 -0.952 1 97.19 92 ALA A N 1
ATOM 708 C CA . ALA A 1 92 ? -4.559 6.629 -1.076 1 97.19 92 ALA A CA 1
ATOM 709 C C . ALA A 1 92 ? -5.887 6.508 -0.335 1 97.19 92 ALA A C 1
ATOM 711 O O . ALA A 1 92 ? -6.113 5.539 0.393 1 97.19 92 ALA A O 1
ATOM 712 N N . ILE A 1 93 ? -6.648 7.531 -0.469 1 97.75 93 ILE A N 1
ATOM 713 C CA . ILE A 1 93 ? -7.961 7.512 0.167 1 97.75 93 ILE A CA 1
ATOM 714 C C . ILE A 1 93 ? -8.859 6.504 -0.541 1 97.75 93 ILE A C 1
ATOM 716 O O . ILE A 1 93 ? -9.117 6.625 -1.742 1 97.75 93 ILE A O 1
ATOM 720 N N . ASP A 1 94 ? -9.266 5.559 0.13 1 93.62 94 ASP A N 1
ATOM 721 C CA . ASP A 1 94 ? -10.195 4.535 -0.34 1 93.62 94 ASP A CA 1
ATOM 722 C C . ASP A 1 94 ? -11.5 4.57 0.453 1 93.62 94 ASP A C 1
ATOM 724 O O . ASP A 1 94 ? -11.57 4.043 1.566 1 93.62 94 ASP A O 1
ATOM 728 N N . ARG A 1 95 ? -12.477 5.102 -0.171 1 91.88 95 ARG A N 1
ATOM 729 C CA . ARG A 1 95 ? -13.742 5.289 0.529 1 91.88 95 ARG A CA 1
ATOM 730 C C . ARG A 1 95 ? -14.43 3.955 0.788 1 91.88 95 ARG A C 1
ATOM 732 O O . ARG A 1 95 ? -15.125 3.795 1.792 1 91.88 95 ARG A O 1
ATOM 739 N N . GLU A 1 96 ? -14.25 3.057 -0.096 1 85.25 96 GLU A N 1
ATOM 740 C CA . GLU A 1 96 ? -14.852 1.738 0.071 1 85.25 96 GLU A CA 1
ATOM 741 C C . GLU A 1 96 ? -14.203 0.976 1.223 1 85.25 96 GLU A C 1
ATOM 743 O O . GLU A 1 96 ? -14.898 0.408 2.068 1 85.25 96 GLU A O 1
ATOM 748 N N . ALA A 1 97 ? -12.977 1.036 1.272 1 87.69 97 ALA A N 1
ATOM 749 C CA . ALA A 1 97 ? -12.25 0.374 2.354 1 87.69 97 ALA A CA 1
ATOM 750 C C . ALA A 1 97 ? -12.211 1.25 3.602 1 87.69 97 ALA A C 1
ATOM 752 O O . ALA A 1 97 ? -11.758 0.809 4.66 1 87.69 97 ALA A O 1
ATOM 753 N N . MET A 1 98 ? -12.594 2.512 3.457 1 95.38 98 MET A N 1
ATOM 754 C CA . MET A 1 98 ? -12.648 3.494 4.535 1 95.38 98 MET A CA 1
ATOM 755 C C . MET A 1 98 ? -11.273 3.664 5.18 1 95.38 98 MET A C 1
ATOM 757 O O . MET A 1 98 ? -11.148 3.607 6.406 1 95.38 98 MET A O 1
ATOM 761 N N . ARG A 1 99 ? -10.273 3.842 4.355 1 97.5 99 ARG A N 1
ATOM 762 C CA . ARG A 1 99 ? -8.898 3.957 4.836 1 97.5 99 ARG A CA 1
ATOM 763 C C . ARG A 1 99 ? -8.133 5.023 4.059 1 97.5 99 ARG A C 1
ATOM 765 O O . ARG A 1 99 ? -8.508 5.367 2.936 1 97.5 99 ARG A O 1
ATOM 772 N N . ALA A 1 100 ? -7.125 5.566 4.641 1 98.56 100 ALA A N 1
ATOM 773 C CA . ALA A 1 100 ? -6.199 6.504 4.004 1 98.56 100 ALA A CA 1
ATOM 774 C C . ALA A 1 100 ? -4.824 6.441 4.656 1 98.56 100 ALA A C 1
ATOM 776 O O . ALA A 1 100 ? -4.668 5.871 5.738 1 98.56 100 ALA A O 1
ATOM 777 N N . GLU A 1 101 ? -3.891 6.941 4.012 1 98.69 101 GLU A N 1
ATOM 778 C CA . GLU A 1 101 ? -2.551 7.172 4.539 1 98.69 101 GLU A CA 1
ATOM 779 C C . GLU A 1 101 ? -2.271 8.664 4.711 1 98.69 101 GLU A C 1
ATOM 781 O O . GLU A 1 101 ? -2.844 9.492 4.004 1 98.69 101 GLU A O 1
ATOM 786 N N . ILE A 1 102 ? -1.41 8.914 5.652 1 98.75 102 ILE A N 1
ATOM 787 C CA . ILE A 1 102 ? -1.102 10.328 5.836 1 98.75 102 ILE A CA 1
ATOM 788 C C . ILE A 1 102 ? 0.411 10.531 5.785 1 98.75 102 ILE A C 1
ATOM 790 O O . ILE A 1 102 ? 1.18 9.609 6.051 1 98.75 102 ILE A O 1
ATOM 794 N N . GLY A 1 103 ? 0.818 11.68 5.395 1 97.81 103 GLY A N 1
ATOM 795 C CA . GLY A 1 103 ? 2.166 12.227 5.434 1 97.81 103 GLY A CA 1
ATOM 796 C C . GLY A 1 103 ? 2.205 13.703 5.781 1 97.81 103 GLY A C 1
ATOM 797 O O . GLY A 1 103 ? 1.196 14.398 5.66 1 97.81 103 GLY A O 1
ATOM 798 N N . TYR A 1 104 ? 3.338 14.133 6.191 1 97.5 104 TYR A N 1
ATOM 799 C CA . TYR A 1 104 ? 3.395 15.523 6.633 1 97.5 104 TYR A CA 1
ATOM 800 C C . TYR A 1 104 ? 4.836 16.016 6.688 1 97.5 104 TYR A C 1
ATOM 802 O O . TYR A 1 104 ? 5.762 15.234 6.902 1 97.5 104 TYR A O 1
ATOM 810 N N . LEU A 1 105 ? 4.93 17.25 6.457 1 95.25 105 LEU A N 1
ATOM 811 C CA . LEU A 1 105 ? 6.195 17.969 6.512 1 95.25 105 LEU A CA 1
ATOM 812 C C . LEU A 1 105 ? 6.012 19.359 7.105 1 95.25 105 LEU A C 1
ATOM 814 O O . LEU A 1 105 ? 4.973 20 6.902 1 95.25 105 LEU A O 1
ATOM 818 N N . LEU A 1 106 ? 6.957 19.75 7.832 1 95.62 106 LEU A N 1
ATOM 819 C CA . LEU A 1 106 ? 6.945 21.047 8.484 1 95.62 106 LEU A CA 1
ATOM 820 C C . LEU A 1 106 ? 8.289 21.75 8.32 1 95.62 106 LEU A C 1
ATOM 822 O O . LEU A 1 106 ? 9.344 21.109 8.406 1 95.62 106 LEU A O 1
ATOM 826 N N . ALA A 1 107 ? 8.219 23.016 8.141 1 95.62 107 ALA A N 1
ATOM 827 C CA . ALA A 1 107 ? 9.445 23.812 8.07 1 95.62 107 ALA A CA 1
ATOM 828 C C . ALA A 1 107 ? 10.297 23.594 9.32 1 95.62 107 ALA A C 1
ATOM 830 O O . ALA A 1 107 ? 9.773 23.547 10.43 1 95.62 107 ALA A O 1
ATOM 831 N N . PRO A 1 108 ? 11.578 23.578 9.102 1 93.94 108 PRO A N 1
ATOM 832 C CA . PRO A 1 108 ? 12.477 23.281 10.227 1 93.94 108 PRO A CA 1
ATOM 833 C C . PRO A 1 108 ? 12.32 24.266 11.375 1 93.94 108 PRO A C 1
ATOM 835 O O . PRO A 1 108 ? 12.344 23.875 12.547 1 93.94 108 PRO A O 1
ATOM 838 N N . ASP A 1 109 ? 12.141 25.469 11.094 1 93.88 109 ASP A N 1
ATOM 839 C CA . ASP A 1 109 ? 12.094 26.5 12.125 1 93.88 109 ASP A CA 1
ATOM 840 C C . ASP A 1 109 ? 10.766 26.469 12.883 1 93.88 109 ASP A C 1
ATOM 842 O O . ASP A 1 109 ? 10.586 27.203 13.859 1 93.88 109 ASP A O 1
ATOM 846 N N . ARG A 1 110 ? 9.875 25.688 12.484 1 94.44 110 ARG A N 1
ATOM 847 C CA . ARG A 1 110 ? 8.586 25.562 13.156 1 94.44 110 ARG A CA 1
ATOM 848 C C . ARG A 1 110 ? 8.445 24.219 13.852 1 94.44 110 ARG A C 1
ATOM 850 O O . ARG A 1 110 ? 7.41 23.922 14.438 1 94.44 110 ARG A O 1
ATOM 857 N N . GLN A 1 111 ? 9.445 23.406 13.805 1 92.62 111 GLN A N 1
ATOM 858 C CA . GLN A 1 111 ? 9.438 22.078 14.422 1 92.62 111 GLN A CA 1
ATOM 859 C C . GLN A 1 111 ? 9.664 22.188 15.93 1 92.62 111 GLN A C 1
ATOM 861 O O . GLN A 1 111 ? 10.266 23.156 16.406 1 92.62 111 GLN A O 1
ATOM 866 N N . GLY A 1 112 ? 9.125 21.219 16.578 1 92.38 112 GLY A N 1
ATOM 867 C CA . GLY A 1 112 ? 9.328 21.172 18.016 1 92.38 112 GLY A CA 1
ATOM 868 C C . GLY A 1 112 ? 8.43 22.125 18.797 1 92.38 112 GLY A C 1
ATOM 869 O O . GLY A 1 112 ? 8.633 22.344 19.984 1 92.38 112 GLY A O 1
ATOM 870 N N . GLN A 1 113 ? 7.461 22.688 18.078 1 94.62 113 GLN A N 1
ATOM 871 C CA . GLN A 1 113 ? 6.586 23.672 18.703 1 94.62 113 GLN A CA 1
ATOM 872 C C . GLN A 1 113 ? 5.152 23.156 18.797 1 94.62 113 GLN A C 1
ATOM 874 O O . GLN A 1 113 ? 4.234 23.906 19.125 1 94.62 113 GLN A O 1
ATOM 879 N N . GLY A 1 114 ? 4.922 21.953 18.422 1 95.38 114 GLY A N 1
ATOM 880 C CA . GLY A 1 114 ? 3.617 21.328 18.547 1 95.38 114 GLY A CA 1
ATOM 881 C C . GLY A 1 114 ? 2.705 21.594 17.375 1 95.38 114 GLY A C 1
ATOM 882 O O . GLY A 1 114 ? 1.544 21.188 17.375 1 95.38 114 GLY A O 1
ATOM 883 N N . TYR A 1 115 ? 3.186 22.281 16.359 1 96.81 115 TYR A N 1
ATOM 884 C CA . TYR A 1 115 ? 2.373 22.656 15.211 1 96.81 115 TYR A CA 1
ATOM 885 C C . TYR A 1 115 ? 1.837 21.438 14.484 1 96.81 115 TYR A C 1
ATOM 887 O O . TYR A 1 115 ? 0.649 21.375 14.156 1 96.81 115 TYR A O 1
ATOM 895 N N . MET A 1 116 ? 2.678 20.469 14.273 1 97.19 116 MET A N 1
ATOM 896 C CA . MET A 1 116 ? 2.238 19.328 13.492 1 97.19 116 MET A CA 1
ATOM 897 C C . MET A 1 116 ? 1.244 18.484 14.273 1 97.19 116 MET A C 1
ATOM 899 O O . MET A 1 116 ? 0.302 17.922 13.703 1 97.19 116 MET A O 1
ATOM 903 N N . HIS A 1 117 ? 1.466 18.359 15.539 1 97.25 117 HIS A N 1
ATOM 904 C CA . HIS A 1 117 ? 0.495 17.672 16.375 1 97.25 117 HIS A CA 1
ATOM 905 C C . HIS A 1 117 ? -0.885 18.312 16.266 1 97.25 117 HIS A C 1
ATOM 907 O O . HIS A 1 117 ? -1.884 17.609 16.078 1 97.25 117 HIS A O 1
ATOM 913 N N . GLU A 1 118 ? -0.905 19.609 16.359 1 97 118 GLU A N 1
ATOM 914 C CA . GLU A 1 118 ? -2.146 20.359 16.234 1 97 118 GLU A CA 1
ATOM 915 C C . GLU A 1 118 ? -2.783 20.156 14.859 1 97 118 GLU A C 1
ATOM 917 O O . GLU A 1 118 ? -3.988 19.906 14.758 1 97 118 GLU A O 1
ATOM 922 N N . ALA A 1 119 ? -1.996 20.219 13.867 1 98.44 119 ALA A N 1
ATOM 923 C CA . ALA A 1 119 ? -2.473 20.062 12.492 1 98.44 119 ALA A CA 1
ATOM 924 C C . ALA A 1 119 ? -3.064 18.672 12.266 1 98.44 119 ALA A C 1
ATOM 926 O O . ALA A 1 119 ? -4.164 18.547 11.719 1 98.44 119 ALA A O 1
ATOM 927 N N . LEU A 1 120 ? -2.361 17.672 12.742 1 98.69 120 LEU A N 1
ATOM 928 C CA . LEU A 1 120 ? -2.795 16.297 12.5 1 98.69 120 LEU A CA 1
ATOM 929 C C . LEU A 1 120 ? -4.023 15.969 13.344 1 98.69 120 LEU A C 1
ATOM 931 O O . LEU A 1 120 ? -4.879 15.188 12.914 1 98.69 120 LEU A O 1
ATOM 935 N N . GLN A 1 121 ? -4.16 16.562 14.469 1 98.69 121 GLN A N 1
ATOM 936 C CA . GLN A 1 121 ? -5.402 16.391 15.211 1 98.69 121 GLN A CA 1
ATOM 937 C C . GLN A 1 121 ? -6.605 16.828 14.391 1 98.69 121 GLN A C 1
ATOM 939 O O . GLN A 1 121 ? -7.613 16.125 14.32 1 98.69 121 GLN A O 1
ATOM 944 N N . GLN A 1 122 ? -6.473 17.984 13.805 1 98.56 122 GLN A N 1
ATOM 945 C CA . GLN A 1 122 ? -7.559 18.5 12.977 1 98.56 122 GLN A CA 1
ATOM 946 C C . GLN A 1 122 ? -7.801 17.609 11.758 1 98.56 122 GLN A C 1
ATOM 948 O O . GLN A 1 122 ? -8.945 17.297 11.438 1 98.56 122 GLN A O 1
ATOM 953 N N . MET A 1 123 ? -6.723 17.203 11.109 1 98.75 123 MET A N 1
ATOM 954 C CA . MET A 1 123 ? -6.875 16.375 9.914 1 98.75 123 MET A CA 1
ATOM 955 C C . MET A 1 123 ? -7.5 15.031 10.266 1 98.75 123 MET A C 1
ATOM 957 O O . MET A 1 123 ? -8.422 14.57 9.578 1 98.75 123 MET A O 1
ATOM 961 N N . LEU A 1 124 ? -7.016 14.422 11.297 1 98.88 124 LEU A N 1
ATOM 962 C CA . LEU A 1 124 ? -7.527 13.117 11.711 1 98.88 124 LEU A CA 1
ATOM 963 C C . LEU A 1 124 ? -9 13.211 12.102 1 98.88 124 LEU A C 1
ATOM 965 O O . LEU A 1 124 ? -9.805 12.352 11.727 1 98.88 124 LEU A O 1
ATOM 969 N N . GLY A 1 125 ? -9.336 14.273 12.859 1 98.69 125 GLY A N 1
ATOM 970 C CA . GLY A 1 125 ? -10.742 14.492 13.156 1 98.69 125 GLY A CA 1
ATOM 971 C C . GLY A 1 125 ? -11.609 14.586 11.914 1 98.69 125 GLY A C 1
ATOM 972 O O . GLY A 1 125 ? -12.664 13.953 11.836 1 98.69 125 GLY A O 1
ATOM 973 N N . TYR A 1 126 ? -11.133 15.32 10.961 1 98.62 126 TYR A N 1
ATOM 974 C CA . TYR A 1 126 ? -11.844 15.5 9.695 1 98.62 126 TYR A CA 1
ATOM 975 C C . TYR A 1 126 ? -11.984 14.18 8.953 1 98.62 126 TYR A C 1
ATOM 977 O O . TYR A 1 126 ? -13.062 13.852 8.461 1 98.62 126 TYR A O 1
ATOM 985 N N . LEU A 1 127 ? -10.914 13.391 8.883 1 98.62 127 LEU A N 1
ATOM 986 C CA . LEU A 1 127 ? -10.914 12.125 8.164 1 98.62 127 LEU A CA 1
ATOM 987 C C . LEU A 1 127 ? -11.867 11.125 8.82 1 98.62 127 LEU A C 1
ATOM 989 O O . LEU A 1 127 ? -12.594 10.406 8.133 1 98.62 127 LEU A O 1
ATOM 993 N N . PHE A 1 128 ? -11.938 11.109 10.125 1 98.5 128 PHE A N 1
ATOM 994 C CA . PHE A 1 128 ? -12.773 10.156 10.836 1 98.5 128 PHE A CA 1
ATOM 995 C C . PHE A 1 128 ? -14.211 10.648 10.914 1 98.5 128 PHE A C 1
ATOM 997 O O . PHE A 1 128 ? -15.148 9.883 10.672 1 98.5 128 PHE A O 1
ATOM 1004 N N . HIS A 1 129 ? -14.422 11.906 11.18 1 97.31 129 HIS A N 1
ATOM 1005 C CA . HIS A 1 129 ? -15.758 12.352 11.547 1 97.31 129 HIS A CA 1
ATOM 1006 C C . HIS A 1 129 ? -16.484 12.961 10.352 1 97.31 129 HIS A C 1
ATOM 1008 O O . HIS A 1 129 ? -17.719 12.891 10.273 1 97.31 129 HIS A O 1
ATOM 1014 N N . THR A 1 130 ? -15.789 13.586 9.477 1 97.06 130 THR A N 1
ATOM 1015 C CA . THR A 1 130 ? -16.422 14.203 8.312 1 97.06 130 THR A CA 1
ATOM 1016 C C . THR A 1 130 ? -16.422 13.234 7.133 1 97.06 130 THR A C 1
ATOM 1018 O O . THR A 1 130 ? -17.453 13.047 6.484 1 97.06 130 THR A O 1
ATOM 1021 N N . LEU A 1 131 ? -15.273 12.586 6.906 1 97.31 131 LEU A N 1
ATOM 1022 C CA . LEU A 1 131 ? -15.211 11.664 5.773 1 97.31 131 LEU A CA 1
ATOM 1023 C C . LEU A 1 131 ? -15.609 10.258 6.195 1 97.31 131 LEU A C 1
ATOM 1025 O O . LEU A 1 131 ? -15.727 9.359 5.355 1 97.31 131 LEU A O 1
ATOM 1029 N N . HIS A 1 132 ? -15.695 9.977 7.457 1 96.81 132 HIS A N 1
ATOM 1030 C CA . HIS A 1 132 ? -16.188 8.742 8.047 1 96.81 132 HIS A CA 1
ATOM 1031 C C . HIS A 1 132 ? -15.305 7.559 7.652 1 96.81 132 HIS A C 1
ATOM 1033 O O . HIS A 1 132 ? -15.812 6.473 7.352 1 96.81 132 HIS A O 1
ATOM 1039 N N . LEU A 1 133 ? -14.055 7.812 7.574 1 97.69 133 LEU A N 1
ATOM 1040 C CA . LEU A 1 133 ? -13.117 6.711 7.391 1 97.69 133 LEU A CA 1
ATOM 1041 C C . LEU A 1 133 ? -12.977 5.895 8.672 1 97.69 133 LEU A C 1
ATOM 1043 O O . LEU A 1 133 ? -13.414 6.332 9.742 1 97.69 133 LEU A O 1
ATOM 1047 N N . HIS A 1 134 ? -12.398 4.703 8.547 1 98.12 134 HIS A N 1
ATOM 1048 C CA . HIS A 1 134 ? -12.281 3.803 9.688 1 98.12 134 HIS A CA 1
ATOM 1049 C C . HIS A 1 134 ? -10.828 3.648 10.125 1 98.12 134 HIS A C 1
ATOM 1051 O O . HIS A 1 134 ? -10.547 3.443 11.305 1 98.12 134 HIS A O 1
ATOM 1057 N N . ARG A 1 135 ? -9.922 3.729 9.188 1 98.56 135 ARG A N 1
ATOM 1058 C CA . ARG A 1 135 ? -8.516 3.475 9.477 1 98.56 135 ARG A CA 1
ATOM 1059 C C . ARG A 1 135 ? -7.617 4.488 8.781 1 98.56 135 ARG A C 1
ATOM 1061 O O . ARG A 1 135 ? -7.809 4.789 7.602 1 98.56 135 ARG A O 1
ATOM 1068 N N . ILE A 1 136 ? -6.695 5.039 9.516 1 98.88 136 ILE A N 1
ATOM 1069 C CA . ILE A 1 136 ? -5.656 5.914 8.977 1 98.88 136 ILE A CA 1
ATOM 1070 C C . ILE A 1 136 ? -4.281 5.297 9.234 1 98.88 136 ILE A C 1
ATOM 1072 O O . ILE A 1 136 ? -4.012 4.789 10.32 1 98.88 136 ILE A O 1
ATOM 1076 N N . GLU A 1 137 ? -3.48 5.273 8.195 1 98.81 137 GLU A N 1
ATOM 1077 C CA . GLU A 1 137 ? -2.152 4.672 8.273 1 98.81 137 GLU A CA 1
ATOM 1078 C C . GLU A 1 137 ? -1.062 5.711 8.023 1 98.81 137 GLU A C 1
ATOM 1080 O O . GLU A 1 137 ? -1.288 6.703 7.332 1 98.81 137 GLU A O 1
ATOM 1085 N N . ALA A 1 138 ? 0.049 5.469 8.57 1 98.56 138 ALA A N 1
ATOM 1086 C CA . ALA A 1 138 ? 1.27 6.223 8.297 1 98.56 138 ALA A CA 1
ATOM 1087 C C . ALA A 1 138 ? 2.486 5.301 8.266 1 98.56 138 ALA A C 1
ATOM 1089 O O . ALA A 1 138 ? 2.535 4.301 8.984 1 98.56 138 ALA A O 1
ATOM 1090 N N . GLU A 1 139 ? 3.338 5.629 7.414 1 97.38 139 GLU A N 1
ATOM 1091 C CA . GLU A 1 139 ? 4.613 4.93 7.289 1 97.38 139 GLU A CA 1
ATOM 1092 C C . GLU A 1 139 ? 5.789 5.891 7.449 1 97.38 139 GLU A C 1
ATOM 1094 O O . GLU A 1 139 ? 5.883 6.887 6.73 1 97.38 139 GLU A O 1
ATOM 1099 N N . ILE A 1 140 ? 6.645 5.586 8.367 1 96.44 140 ILE A N 1
ATOM 1100 C CA . ILE A 1 140 ? 7.789 6.469 8.562 1 96.44 140 ILE A CA 1
ATOM 1101 C C . ILE A 1 140 ? 9.062 5.637 8.695 1 96.44 140 ILE A C 1
ATOM 1103 O O .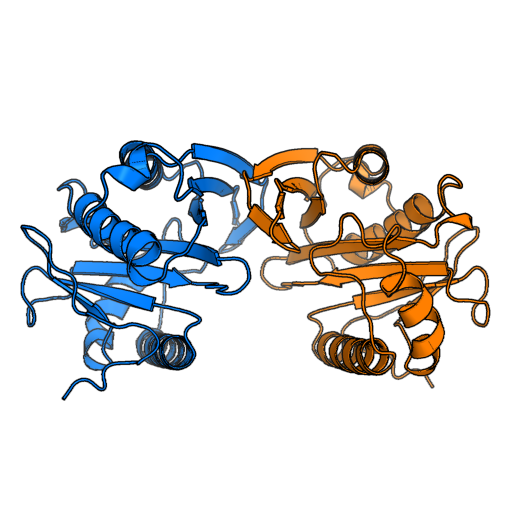 ILE A 1 140 ? 9.008 4.469 9.078 1 96.44 140 ILE A O 1
ATOM 1107 N N . ASP A 1 141 ? 10.25 6.262 8.398 1 95.44 141 ASP A N 1
ATOM 1108 C CA . ASP A 1 141 ? 11.531 5.641 8.727 1 95.44 141 ASP A CA 1
ATOM 1109 C C . ASP A 1 141 ? 11.688 5.484 10.242 1 95.44 141 ASP A C 1
ATOM 1111 O O . ASP A 1 141 ? 11.461 6.43 10.992 1 95.44 141 ASP A O 1
ATOM 1115 N N . PRO A 1 142 ? 12.031 4.258 10.672 1 95.75 142 PRO A N 1
ATOM 1116 C CA . PRO A 1 142 ? 12.133 4.039 12.117 1 95.75 142 PRO A CA 1
ATOM 1117 C C . PRO A 1 142 ? 13.148 4.973 12.781 1 95.75 142 PRO A C 1
ATOM 1119 O O . PRO A 1 142 ? 13.078 5.207 13.992 1 95.75 142 PRO A O 1
ATOM 1122 N N . ARG A 1 143 ? 14.07 5.578 12.062 1 95.06 143 ARG A N 1
ATOM 1123 C CA . ARG A 1 143 ? 15.078 6.5 12.586 1 95.06 143 ARG A CA 1
ATOM 1124 C C . ARG A 1 143 ? 14.5 7.902 12.75 1 95.06 143 ARG A C 1
ATOM 1126 O O . ARG A 1 143 ? 15.109 8.758 13.391 1 95.06 143 ARG A O 1
ATOM 1133 N N . ASN A 1 144 ? 13.359 8.172 12.133 1 93.81 144 ASN A N 1
ATOM 1134 C CA . ASN A 1 144 ? 12.703 9.469 12.242 1 93.81 144 ASN A CA 1
ATOM 1135 C C . ASN A 1 144 ? 11.953 9.609 13.562 1 93.81 144 ASN A C 1
ATOM 1137 O O . ASN A 1 144 ? 10.719 9.656 13.586 1 93.81 144 ASN A O 1
ATOM 1141 N N . VAL A 1 145 ? 12.617 9.812 14.586 1 94.12 145 VAL A N 1
ATOM 1142 C CA . VAL A 1 145 ? 12.109 9.789 15.953 1 94.12 145 VAL A CA 1
ATOM 1143 C C . VAL A 1 145 ? 11.078 10.891 16.156 1 94.12 145 VAL A C 1
ATOM 1145 O O . VAL A 1 145 ? 10.008 10.656 16.719 1 94.12 145 VAL A O 1
ATOM 1148 N N . PRO A 1 146 ? 11.336 12.086 15.625 1 93 146 PRO A N 1
ATOM 1149 C CA . PRO A 1 146 ? 10.344 13.148 15.812 1 93 146 PRO A CA 1
ATOM 1150 C C . PRO A 1 146 ? 8.977 12.789 15.227 1 93 146 PRO A C 1
ATOM 1152 O O . PRO A 1 146 ? 7.949 13.016 15.867 1 93 146 PRO A O 1
ATOM 1155 N N . SER A 1 147 ? 8.945 12.219 14.055 1 95.19 147 SER A N 1
ATOM 1156 C CA . SER A 1 147 ? 7.68 11.828 13.445 1 95.19 147 SER A CA 1
ATOM 1157 C C . SER A 1 147 ? 7.016 10.703 14.227 1 95.19 147 SER A C 1
ATOM 1159 O O . SER A 1 147 ? 5.793 10.68 14.391 1 95.19 147 SER A O 1
ATOM 1161 N N . ALA A 1 148 ? 7.805 9.781 14.695 1 96.38 148 ALA A N 1
ATOM 1162 C CA . ALA A 1 148 ? 7.281 8.695 15.523 1 96.38 148 ALA A CA 1
ATOM 1163 C C . ALA A 1 148 ? 6.609 9.242 16.781 1 96.38 148 ALA A C 1
ATOM 1165 O O . ALA A 1 148 ? 5.531 8.789 17.156 1 96.38 148 ALA A O 1
ATOM 1166 N N . HIS A 1 149 ? 7.234 10.195 17.344 1 96.19 149 HIS A N 1
ATOM 1167 C CA . HIS A 1 149 ? 6.711 10.789 18.562 1 96.19 149 HIS A CA 1
ATOM 1168 C C . HIS A 1 149 ? 5.359 11.461 18.312 1 96.19 149 HIS A C 1
ATOM 1170 O O . HIS A 1 149 ? 4.449 11.344 19.141 1 96.19 149 HIS A O 1
ATOM 1176 N N . VAL A 1 150 ? 5.23 12.133 17.203 1 97 150 VAL A N 1
ATOM 1177 C CA . VAL A 1 150 ? 3.971 12.781 16.859 1 97 150 VAL A CA 1
ATOM 1178 C C . VAL A 1 150 ? 2.863 11.734 16.766 1 97 150 VAL A C 1
ATOM 1180 O O . VAL A 1 150 ? 1.786 11.906 17.328 1 97 150 VAL A O 1
ATOM 1183 N N . LEU A 1 151 ? 3.105 10.617 16.109 1 98.06 151 LEU A N 1
ATOM 1184 C CA . LEU A 1 151 ? 2.109 9.578 15.906 1 98.06 151 LEU A CA 1
ATOM 1185 C C . LEU A 1 151 ? 1.761 8.891 17.219 1 98.06 151 LEU A C 1
ATOM 1187 O O . LEU A 1 151 ? 0.592 8.594 17.484 1 98.06 151 LEU A O 1
ATOM 1191 N N . ASP A 1 152 ? 2.779 8.688 18 1 97.5 152 ASP A N 1
ATOM 1192 C CA . ASP A 1 152 ? 2.553 8.094 19.312 1 97.5 152 ASP A CA 1
ATOM 1193 C C . ASP A 1 152 ? 1.626 8.969 20.156 1 97.5 152 ASP A C 1
ATOM 1195 O O . ASP A 1 152 ? 0.674 8.469 20.766 1 97.5 152 ASP A O 1
ATOM 1199 N N . ARG A 1 153 ? 1.896 10.219 20.156 1 97.19 153 ARG A N 1
ATOM 1200 C CA . ARG A 1 153 ? 1.105 11.164 20.938 1 97.19 153 ARG A CA 1
ATOM 1201 C C . ARG A 1 153 ? -0.333 11.219 20.438 1 97.19 153 ARG A C 1
ATOM 1203 O O . ARG A 1 153 ? -1.259 11.461 21.219 1 97.19 153 ARG A O 1
ATOM 1210 N N . LEU A 1 154 ? -0.506 11 19.219 1 98.25 154 LEU A N 1
ATOM 1211 C CA . LEU A 1 154 ? -1.827 11.062 18.609 1 98.25 154 LEU A CA 1
ATOM 1212 C C . LEU A 1 154 ? -2.586 9.758 18.828 1 98.25 154 LEU A C 1
ATOM 1214 O O . LEU A 1 154 ? -3.758 9.641 18.469 1 98.25 154 LEU A O 1
ATOM 1218 N N . GLY A 1 155 ? -1.892 8.711 19.359 1 98.5 155 GLY A N 1
ATOM 1219 C CA . GLY A 1 155 ? -2.562 7.473 19.719 1 98.5 155 GLY A CA 1
ATOM 1220 C C . GLY A 1 155 ? -2.438 6.395 18.672 1 98.5 155 GLY A C 1
ATOM 1221 O O . GLY A 1 155 ? -3.137 5.383 18.719 1 98.5 155 GLY A O 1
ATOM 1222 N N . PHE A 1 156 ? -1.58 6.641 17.672 1 98.81 156 PHE A N 1
ATOM 1223 C CA . PHE A 1 156 ? -1.327 5.594 16.688 1 98.81 156 PHE A CA 1
ATOM 1224 C C . PHE A 1 156 ? -0.648 4.395 17.344 1 98.81 156 PHE A C 1
ATOM 1226 O O . PHE A 1 156 ? 0.108 4.547 18.312 1 98.81 156 PHE A O 1
ATOM 1233 N N . HIS A 1 157 ? -0.889 3.26 16.75 1 98.44 157 HIS A N 1
ATOM 1234 C CA . HIS A 1 157 ? -0.196 2.039 17.141 1 98.44 157 HIS A CA 1
ATOM 1235 C C . HIS A 1 157 ? 0.847 1.638 16.109 1 98.44 157 HIS A C 1
ATOM 1237 O O . HIS A 1 157 ? 0.561 1.619 14.914 1 98.44 157 HIS A O 1
ATOM 1243 N N . ARG A 1 158 ? 2.023 1.409 16.578 1 98.31 158 ARG A N 1
ATOM 1244 C CA . ARG A 1 158 ? 3.021 0.814 15.695 1 98.31 158 ARG A CA 1
ATOM 1245 C C . ARG A 1 158 ? 2.695 -0.647 15.414 1 98.31 158 ARG A C 1
ATOM 1247 O O . ARG A 1 158 ? 2.717 -1.483 16.312 1 98.31 158 ARG A O 1
ATOM 1254 N N . GLU A 1 159 ? 2.518 -0.95 14.211 1 98.69 159 GLU A N 1
ATOM 1255 C CA . GLU A 1 159 ? 1.923 -2.242 13.883 1 98.69 159 GLU A CA 1
ATOM 1256 C C . GLU A 1 159 ? 2.949 -3.176 13.25 1 98.69 159 GLU A C 1
ATOM 1258 O O . GLU A 1 159 ? 2.691 -4.371 13.086 1 98.69 159 GLU A O 1
ATOM 1263 N N . GLY A 1 160 ? 4.066 -2.66 12.883 1 98.31 160 GLY A N 1
ATOM 1264 C CA . GLY A 1 160 ? 5.121 -3.494 12.336 1 98.31 160 GLY A CA 1
ATOM 1265 C C . GLY A 1 160 ? 6.23 -2.697 11.68 1 98.31 160 GLY A C 1
ATOM 1266 O O . GLY A 1 160 ? 6.172 -1.467 11.625 1 98.31 160 GLY A O 1
ATOM 1267 N N . VAL A 1 161 ? 7.242 -3.396 11.273 1 98.38 161 VAL A N 1
ATOM 1268 C CA . VAL A 1 161 ? 8.375 -2.812 10.555 1 98.38 161 VAL A CA 1
ATOM 1269 C C . VAL A 1 161 ? 8.617 -3.584 9.266 1 98.38 161 VAL A C 1
ATOM 1271 O O . VAL A 1 161 ? 8.812 -4.801 9.289 1 98.38 161 VAL A O 1
ATOM 1274 N N . LEU A 1 162 ? 8.508 -2.908 8.156 1 98.19 162 LEU A N 1
ATOM 1275 C CA . LEU A 1 162 ? 8.797 -3.461 6.832 1 98.19 162 LEU A CA 1
ATOM 1276 C C . LEU A 1 162 ? 10.266 -3.297 6.484 1 98.19 162 LEU A C 1
ATOM 1278 O O . LEU A 1 162 ? 10.75 -2.174 6.312 1 98.19 162 LEU A O 1
ATOM 1282 N N . ARG A 1 163 ? 10.945 -4.371 6.352 1 98 163 ARG A N 1
ATOM 1283 C CA . ARG A 1 163 ? 12.391 -4.348 6.145 1 98 163 ARG A CA 1
ATOM 1284 C C . ARG A 1 163 ? 12.734 -3.832 4.75 1 98 163 ARG A C 1
ATOM 1286 O O . ARG A 1 163 ? 12.156 -4.281 3.756 1 98 163 ARG A O 1
ATOM 1293 N N . GLN A 1 164 ? 13.672 -2.859 4.684 1 97 164 GLN A N 1
ATOM 1294 C CA . GLN A 1 164 ? 14.273 -2.359 3.451 1 97 164 GLN A CA 1
ATOM 1295 C C . GLN A 1 164 ? 13.203 -2.061 2.398 1 97 164 GLN A C 1
ATOM 1297 O O . GLN A 1 164 ? 13.352 -2.441 1.235 1 97 164 GLN A O 1
ATOM 1302 N N . ARG A 1 165 ? 12.109 -1.401 2.75 1 96 165 ARG A N 1
ATOM 1303 C CA . ARG A 1 165 ? 10.969 -1.19 1.871 1 96 165 ARG A CA 1
ATOM 1304 C C . ARG A 1 165 ? 11.266 -0.123 0.824 1 96 165 ARG A C 1
ATOM 1306 O O . ARG A 1 165 ? 10.719 -0.154 -0.278 1 96 165 ARG A O 1
ATOM 1313 N N . TRP A 1 166 ? 12.172 0.729 1.172 1 92.5 166 TRP A N 1
ATOM 1314 C CA . TRP A 1 166 ? 12.477 1.829 0.262 1 92.5 166 TRP A CA 1
ATOM 1315 C C . TRP A 1 166 ? 13.945 1.82 -0.133 1 92.5 166 TRP A C 1
ATOM 1317 O O . TRP A 1 166 ? 14.797 1.337 0.621 1 92.5 166 TRP A O 1
ATOM 1327 N N . ARG A 1 167 ? 14.133 2.246 -1.33 1 88.38 167 ARG A N 1
ATOM 1328 C CA . ARG A 1 167 ? 15.469 2.592 -1.795 1 88.38 167 ARG A CA 1
ATOM 1329 C C . ARG A 1 167 ? 15.523 4.031 -2.291 1 88.38 167 ARG A C 1
ATOM 1331 O O . ARG A 1 167 ? 15 4.348 -3.363 1 88.38 167 ARG A O 1
ATOM 1338 N N . ILE A 1 168 ? 16.047 4.855 -1.5 1 81.69 168 ILE A N 1
ATOM 1339 C CA . ILE A 1 168 ? 16.094 6.281 -1.809 1 81.69 168 ILE A CA 1
ATOM 1340 C C . ILE A 1 168 ? 17.547 6.723 -1.976 1 81.69 168 ILE A C 1
ATOM 1342 O O . ILE A 1 168 ? 18.344 6.633 -1.036 1 81.69 168 ILE A O 1
ATOM 1346 N N . GLN A 1 169 ? 17.797 7.219 -3.121 1 80.94 169 GLN A N 1
ATOM 1347 C CA . GLN A 1 169 ? 19.156 7.629 -3.457 1 80.94 169 GLN A CA 1
ATOM 1348 C C . GLN A 1 169 ? 20.156 6.523 -3.133 1 80.94 169 GLN A C 1
ATOM 1350 O O . GLN A 1 169 ? 21.172 6.777 -2.486 1 80.94 169 GLN A O 1
ATOM 1355 N N . GLY A 1 170 ? 19.75 5.285 -3.42 1 83 170 GLY A N 1
ATOM 1356 C CA . GLY A 1 170 ? 20.641 4.141 -3.32 1 83 170 GLY A CA 1
ATOM 1357 C C . GLY A 1 170 ? 20.688 3.543 -1.928 1 83 170 GLY A C 1
ATOM 1358 O O . GLY A 1 170 ? 21.344 2.521 -1.707 1 83 170 GLY A O 1
ATOM 1359 N N . GLU A 1 171 ? 20.062 4.141 -1.059 1 88 171 GLU A N 1
ATOM 1360 C CA . GLU A 1 171 ? 20.094 3.662 0.319 1 88 171 GLU A CA 1
ATOM 1361 C C . GLU A 1 171 ? 18.797 2.959 0.686 1 88 171 GLU A C 1
ATOM 1363 O O . GLU A 1 171 ? 17.703 3.48 0.428 1 88 171 GLU A O 1
ATOM 1368 N N . LEU A 1 172 ? 19 1.763 1.26 1 92.12 172 LEU A N 1
ATOM 1369 C CA . LEU A 1 172 ? 17.844 1.002 1.717 1 92.12 172 LEU A CA 1
ATOM 1370 C C . LEU A 1 172 ? 17.344 1.527 3.059 1 92.12 172 LEU A C 1
ATOM 1372 O O . LEU A 1 172 ? 18.141 1.887 3.926 1 92.12 172 LEU A O 1
ATOM 1376 N N . SER A 1 173 ? 16.062 1.616 3.131 1 93.94 173 SER A N 1
ATOM 1377 C CA . SER A 1 173 ? 15.469 2.094 4.375 1 93.94 173 SER A CA 1
ATOM 1378 C C . SER A 1 173 ? 14.273 1.233 4.781 1 93.94 173 SER A C 1
ATOM 1380 O O . SER A 1 173 ? 13.469 0.839 3.938 1 93.94 173 SER A O 1
ATOM 1382 N N . ASP A 1 174 ? 14.219 0.956 6.102 1 96.56 174 ASP A N 1
ATOM 1383 C CA . ASP A 1 174 ? 13.055 0.285 6.668 1 96.56 174 ASP A CA 1
ATOM 1384 C C . ASP A 1 174 ? 11.883 1.25 6.805 1 96.56 174 ASP A C 1
ATOM 1386 O O . ASP A 1 174 ? 12.047 2.463 6.656 1 96.56 174 ASP A O 1
ATOM 1390 N N . SER A 1 175 ? 10.695 0.703 7.016 1 97.06 175 SER A N 1
ATOM 1391 C CA . SER A 1 175 ? 9.5 1.492 7.285 1 97.06 175 SER A CA 1
ATOM 1392 C C . SER A 1 175 ? 8.742 0.95 8.492 1 97.06 175 SER A C 1
ATOM 1394 O O . SER A 1 175 ? 8.414 -0.238 8.539 1 97.06 175 SER A O 1
ATOM 1396 N N . ALA A 1 176 ? 8.531 1.802 9.438 1 98.25 176 ALA A N 1
ATOM 1397 C CA . ALA A 1 176 ? 7.586 1.484 10.5 1 98.25 176 ALA A CA 1
ATOM 1398 C C . ALA A 1 176 ? 6.16 1.862 10.109 1 98.25 176 ALA A C 1
ATOM 1400 O O . ALA A 1 176 ? 5.922 2.965 9.609 1 98.25 176 ALA A O 1
ATOM 1401 N N . VAL A 1 177 ? 5.281 0.945 10.336 1 98.5 177 VAL A N 1
ATOM 1402 C CA . VAL A 1 177 ? 3.889 1.177 9.961 1 98.5 177 VAL A CA 1
ATOM 1403 C C . VAL A 1 177 ? 3.064 1.496 11.203 1 98.5 177 VAL A C 1
ATOM 1405 O O . VAL A 1 177 ? 3.176 0.809 12.227 1 98.5 177 VAL A O 1
ATOM 1408 N N . TYR A 1 178 ? 2.305 2.547 11.086 1 98.81 178 TYR A N 1
ATOM 1409 C CA . TYR A 1 178 ? 1.413 2.98 12.156 1 98.81 178 TYR A CA 1
ATOM 1410 C C . TYR A 1 178 ? -0.037 2.982 11.695 1 98.81 178 TYR A C 1
ATOM 1412 O O . TYR A 1 178 ? -0.327 3.334 10.547 1 98.81 178 TYR A O 1
ATOM 1420 N N . GLY A 1 179 ? -0.946 2.57 12.617 1 98.81 179 GLY A N 1
ATOM 1421 C CA . GLY A 1 179 ? -2.371 2.605 12.328 1 98.81 179 GLY A CA 1
ATOM 1422 C C . GLY A 1 179 ? -3.193 3.221 13.445 1 98.81 179 GLY A C 1
ATOM 1423 O O . GLY A 1 179 ? -2.902 3.016 14.625 1 98.81 179 GLY A O 1
ATOM 1424 N N . LEU A 1 180 ? -4.145 3.969 13.133 1 98.88 180 LEU A N 1
ATOM 1425 C CA . LEU A 1 180 ? -5.16 4.512 14.031 1 98.88 180 LEU A CA 1
ATOM 1426 C C . LEU A 1 180 ? -6.562 4.18 13.523 1 98.88 180 LEU A C 1
ATOM 1428 O O . LEU A 1 180 ? -6.867 4.379 12.352 1 98.88 180 LEU A O 1
ATOM 1432 N N . LEU A 1 181 ? -7.367 3.633 14.414 1 98.69 181 LEU A N 1
ATOM 1433 C CA . LEU A 1 181 ? -8.719 3.227 14.047 1 98.69 181 LEU A CA 1
ATOM 1434 C C . LEU A 1 181 ? -9.75 4.199 14.602 1 98.69 181 LEU A C 1
ATOM 1436 O O . LEU A 1 181 ? -9.531 4.805 15.656 1 98.69 181 LEU A O 1
ATOM 1440 N N . ALA A 1 182 ? -10.852 4.309 13.906 1 97.94 182 ALA A N 1
ATOM 1441 C CA . ALA A 1 182 ? -11.961 5.141 14.359 1 97.94 182 ALA A CA 1
ATOM 1442 C C . ALA A 1 182 ? -12.453 4.691 15.734 1 97.94 182 ALA A C 1
ATOM 1444 O O . ALA A 1 182 ? -12.945 5.508 16.516 1 97.94 182 ALA A O 1
ATOM 1445 N N . ASN A 1 183 ? -12.32 3.402 16.062 1 97.25 183 ASN A N 1
ATOM 1446 C CA . ASN A 1 183 ? -12.844 2.889 17.328 1 97.25 183 ASN A CA 1
ATOM 1447 C C . ASN A 1 183 ? -11.742 2.799 18.391 1 97.25 183 ASN A C 1
ATOM 1449 O O . ASN A 1 183 ? -11.953 2.23 19.453 1 97.25 183 ASN A O 1
ATOM 1453 N N . ASP A 1 184 ? -10.562 3.307 18.109 1 97.81 184 ASP A N 1
ATOM 1454 C CA . ASP A 1 184 ? -9.562 3.508 19.141 1 97.81 184 ASP A CA 1
ATOM 1455 C C . ASP A 1 184 ? -9.977 4.629 20.094 1 97.81 184 ASP A C 1
ATOM 1457 O O . ASP A 1 184 ? -10.617 5.598 19.672 1 97.81 184 ASP A O 1
ATOM 1461 N N . GLU A 1 185 ? -9.555 4.602 21.297 1 96.5 185 GLU A N 1
ATOM 1462 C CA . GLU A 1 185 ? -9.883 5.629 22.281 1 96.5 185 GLU A CA 1
ATOM 1463 C C . GLU A 1 185 ? -9.367 6.996 21.844 1 96.5 185 GLU A C 1
ATOM 1465 O O . GLU A 1 185 ? -10.047 8.008 22.047 1 96.5 185 GLU A O 1
ATOM 1470 N N . ALA A 1 186 ? -8.258 7.008 21.266 1 96.19 186 ALA A N 1
ATOM 1471 C CA . ALA A 1 186 ? -7.637 8.266 20.859 1 96.19 186 ALA A CA 1
ATOM 1472 C C . ALA A 1 186 ? -8.469 8.977 19.797 1 96.19 186 ALA A C 1
ATOM 1474 O O . ALA A 1 186 ? -8.508 10.211 19.75 1 96.19 186 ALA A O 1
ATOM 1475 N N . ALA A 1 187 ? -9.109 8.227 18.938 1 95.38 187 ALA A N 1
ATOM 1476 C CA . ALA A 1 187 ? -9.914 8.82 17.875 1 95.38 187 ALA A CA 1
ATOM 1477 C C . ALA A 1 187 ? -11.133 9.547 18.438 1 95.38 187 ALA A C 1
ATOM 1479 O O . ALA A 1 187 ? -11.609 10.516 17.844 1 95.38 187 ALA A O 1
ATOM 1480 N N . ALA A 1 188 ? -11.555 9.094 19.547 1 93.5 188 ALA A N 1
ATOM 1481 C CA . ALA A 1 188 ? -12.742 9.672 20.172 1 93.5 188 ALA A CA 1
ATOM 1482 C C . ALA A 1 188 ? -12.453 11.078 20.703 1 93.5 188 ALA A C 1
ATOM 1484 O O . ALA A 1 188 ? -13.375 11.867 20.906 1 93.5 188 ALA A O 1
ATOM 1485 N N . THR A 1 189 ? -11.234 11.391 20.859 1 94.56 189 THR A N 1
ATOM 1486 C CA . THR A 1 189 ? -10.883 12.664 21.469 1 94.56 189 THR A CA 1
ATOM 1487 C C . THR A 1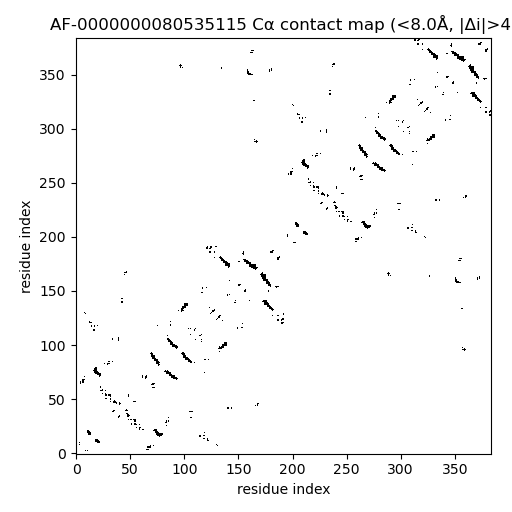 189 ? -10.508 13.695 20.406 1 94.56 189 THR A C 1
ATOM 1489 O O . THR A 1 189 ? -10.227 14.852 20.719 1 94.56 189 THR A O 1
ATOM 1492 N N . LEU A 1 190 ? -10.539 13.32 19.188 1 96.5 190 LEU A N 1
ATOM 1493 C CA . LEU A 1 190 ? -10.156 14.211 18.094 1 96.5 190 LEU A CA 1
ATOM 1494 C C . LEU A 1 190 ? -11.242 15.242 17.828 1 96.5 190 LEU A C 1
ATOM 1496 O O . LEU A 1 190 ? -12.422 14.992 18.094 1 96.5 190 LEU A O 1
ATOM 1500 N N . PRO A 1 191 ? -10.82 16.406 17.344 1 94.56 191 PRO A N 1
ATOM 1501 C CA . PRO A 1 191 ? -11.805 17.453 17.047 1 94.56 191 PRO A CA 1
ATOM 1502 C C . PRO A 1 191 ? -12.812 17.031 15.984 1 94.56 191 PRO A C 1
ATOM 1504 O O . PRO A 1 191 ? -12.484 16.234 15.094 1 94.56 191 PRO A O 1
ATOM 1507 N N . VAL A 1 192 ? -14.047 17.547 16.031 1 90.06 192 VAL A N 1
ATOM 1508 C CA . VAL A 1 192 ? -15.117 17.25 15.078 1 90.06 192 VAL A CA 1
ATOM 1509 C C . VAL A 1 192 ? -15.367 18.469 14.18 1 90.06 192 VAL A C 1
ATOM 1511 O O . VAL A 1 192 ? -15.266 19.609 14.633 1 90.06 192 VAL A O 1
ATOM 1514 N N . MET B 1 1 ? 1.768 -14.984 -32.312 1 27.09 1 MET B N 1
ATOM 1515 C CA . MET B 1 1 ? 3.021 -14.945 -31.578 1 27.09 1 MET B CA 1
ATOM 1516 C C . MET B 1 1 ? 2.863 -14.141 -30.297 1 27.09 1 MET B C 1
ATOM 1518 O O . MET B 1 1 ? 2.279 -13.055 -30.297 1 27.09 1 MET B O 1
ATOM 1522 N N . ALA B 1 2 ? 2.768 -14.742 -29.203 1 41.91 2 ALA B N 1
ATOM 1523 C CA . ALA B 1 2 ? 2.48 -14.016 -27.969 1 41.91 2 ALA B CA 1
ATOM 1524 C C . ALA B 1 2 ? 3.352 -12.773 -27.844 1 41.91 2 ALA B C 1
ATOM 1526 O O . ALA B 1 2 ? 4.582 -12.852 -27.922 1 41.91 2 ALA B O 1
ATOM 1527 N N . SER B 1 3 ? 2.965 -11.719 -28.266 1 45.78 3 SER B N 1
ATOM 1528 C CA . SER B 1 3 ? 3.666 -10.438 -28.156 1 45.78 3 SER B CA 1
ATOM 1529 C C . SER B 1 3 ? 4.441 -10.336 -26.844 1 45.78 3 SER B C 1
ATOM 1531 O O . SER B 1 3 ? 3.859 -10.43 -25.766 1 45.78 3 SER B O 1
ATOM 1533 N N . HIS B 1 4 ? 5.75 -10.828 -26.875 1 58.22 4 HIS B N 1
ATOM 1534 C CA . HIS B 1 4 ? 6.742 -10.781 -25.812 1 58.22 4 HIS B CA 1
ATOM 1535 C C . HIS B 1 4 ? 6.848 -9.375 -25.219 1 58.22 4 HIS B C 1
ATOM 1537 O O . HIS B 1 4 ? 7.156 -8.422 -25.938 1 58.22 4 HIS B O 1
ATOM 1543 N N . SER B 1 5 ? 6.031 -9.164 -24.156 1 71.56 5 SER B N 1
ATOM 1544 C CA . SER B 1 5 ? 6.164 -7.871 -23.484 1 71.56 5 SER B CA 1
ATOM 1545 C C . SER B 1 5 ? 7.613 -7.594 -23.109 1 71.56 5 SER B C 1
ATOM 1547 O O . SER B 1 5 ? 8.281 -8.445 -22.516 1 71.56 5 SER B O 1
ATOM 1549 N N . LEU B 1 6 ? 8.18 -6.621 -23.609 1 85.44 6 LEU B N 1
ATOM 1550 C CA . LEU B 1 6 ? 9.539 -6.203 -23.266 1 85.44 6 LEU B CA 1
ATOM 1551 C C . LEU B 1 6 ? 9.664 -5.941 -21.766 1 85.44 6 LEU B C 1
ATOM 1553 O O . LEU B 1 6 ? 10.773 -6 -21.219 1 85.44 6 LEU B O 1
ATOM 1557 N N . LEU B 1 7 ? 8.531 -5.824 -21.172 1 92.5 7 LEU B N 1
ATOM 1558 C CA . LEU B 1 7 ? 8.547 -5.484 -19.766 1 92.5 7 LEU B CA 1
ATOM 1559 C C . LEU B 1 7 ? 8.57 -6.742 -18.891 1 92.5 7 LEU B C 1
ATOM 1561 O O . LEU B 1 7 ? 8.945 -6.691 -17.719 1 92.5 7 LEU B O 1
ATOM 1565 N N . PHE B 1 8 ? 8.18 -7.797 -19.484 1 96.75 8 PHE B N 1
ATOM 1566 C CA . PHE B 1 8 ? 8.203 -9.086 -18.812 1 96.75 8 PHE B CA 1
ATOM 1567 C C . PHE B 1 8 ? 8.805 -10.156 -19.719 1 96.75 8 PHE B C 1
ATOM 1569 O O . PHE B 1 8 ? 8.086 -11.008 -20.234 1 96.75 8 PHE B O 1
ATOM 1576 N N . PRO B 1 9 ? 10.031 -10.266 -19.812 1 96.25 9 PRO B N 1
ATOM 1577 C CA . PRO B 1 9 ? 10.695 -11.195 -20.734 1 96.25 9 PRO B CA 1
ATOM 1578 C C . PRO B 1 9 ? 10.719 -12.625 -20.203 1 96.25 9 PRO B C 1
ATOM 1580 O O . PRO B 1 9 ? 10.469 -12.859 -19.016 1 96.25 9 PRO B O 1
ATOM 1583 N N . ALA B 1 10 ? 10.961 -13.578 -21.062 1 95.94 10 ALA B N 1
ATOM 1584 C CA . ALA B 1 10 ? 11.312 -14.961 -20.75 1 95.94 10 ALA B CA 1
ATOM 1585 C C . ALA B 1 10 ? 10.133 -15.695 -20.125 1 95.94 10 ALA B C 1
ATOM 1587 O O . ALA B 1 10 ? 10.297 -16.438 -19.156 1 95.94 10 ALA B O 1
ATOM 1588 N N . LEU B 1 11 ? 8.938 -15.445 -20.578 1 96.44 11 LEU B N 1
ATOM 1589 C CA . LEU B 1 11 ? 7.742 -16.188 -20.203 1 96.44 11 LEU B CA 1
ATOM 1590 C C . LEU B 1 11 ? 7.355 -17.172 -21.312 1 96.44 11 LEU B C 1
ATOM 1592 O O . LEU B 1 11 ? 7.633 -16.938 -22.484 1 96.44 11 LEU B O 1
ATOM 1596 N N . PRO B 1 12 ? 6.805 -18.219 -21.016 1 97.44 12 PRO B N 1
ATOM 1597 C CA . PRO B 1 12 ? 6.266 -18.688 -19.734 1 97.44 12 PRO B CA 1
ATOM 1598 C C . PRO B 1 12 ? 7.344 -19.25 -18.812 1 97.44 12 PRO B C 1
ATOM 1600 O O . PRO B 1 12 ? 8.469 -19.516 -19.25 1 97.44 12 PRO B O 1
ATOM 1603 N N . LEU B 1 13 ? 6.977 -19.375 -17.469 1 98.12 13 LEU B N 1
ATOM 1604 C CA . LEU B 1 13 ? 7.793 -20.078 -16.484 1 98.12 13 LEU B CA 1
ATOM 1605 C C . LEU B 1 13 ? 7.379 -21.547 -16.375 1 98.12 13 LEU B C 1
ATOM 1607 O O . LEU B 1 13 ? 6.227 -21.891 -16.641 1 98.12 13 LEU B O 1
ATOM 1611 N N . HIS B 1 14 ? 8.352 -22.344 -15.969 1 97.56 14 HIS B N 1
ATOM 1612 C CA . HIS B 1 14 ? 8.086 -23.781 -15.867 1 97.56 14 HIS B CA 1
ATOM 1613 C C . HIS B 1 14 ? 8.594 -24.344 -14.547 1 97.56 14 HIS B C 1
ATOM 1615 O O . HIS B 1 14 ? 9.68 -23.984 -14.094 1 97.56 14 HIS B O 1
ATOM 1621 N N . SER B 1 15 ? 7.773 -25.094 -13.945 1 96.75 15 SER B N 1
ATOM 1622 C CA . SER B 1 15 ? 8.195 -25.953 -12.844 1 96.75 15 SER B CA 1
ATOM 1623 C C . SER B 1 15 ? 8.07 -27.438 -13.211 1 96.75 15 SER B C 1
ATOM 1625 O O . SER B 1 15 ? 7.91 -27.766 -14.391 1 96.75 15 SER B O 1
ATOM 1627 N N . ALA B 1 16 ? 8.25 -28.312 -12.211 1 96 16 ALA B N 1
ATOM 1628 C CA . ALA B 1 16 ? 8.164 -29.75 -12.469 1 96 16 ALA B CA 1
ATOM 1629 C C . ALA B 1 16 ? 6.773 -30.141 -12.969 1 96 16 ALA B C 1
ATOM 1631 O O . ALA B 1 16 ? 6.637 -30.984 -13.852 1 96 16 ALA B O 1
ATOM 1632 N N . ARG B 1 17 ? 5.742 -29.453 -12.414 1 97.56 17 ARG B N 1
ATOM 1633 C CA . ARG B 1 17 ? 4.387 -29.906 -12.719 1 97.56 17 ARG B CA 1
ATOM 1634 C C . ARG B 1 17 ? 3.584 -28.797 -13.391 1 97.56 17 ARG B C 1
ATOM 1636 O O . ARG B 1 17 ? 2.512 -29.047 -13.945 1 97.56 17 ARG B O 1
ATOM 1643 N N . LEU B 1 18 ? 4.16 -27.562 -13.391 1 98.19 18 LEU B N 1
ATOM 1644 C CA . LEU B 1 18 ? 3.299 -26.453 -13.781 1 98.19 18 LEU B CA 1
ATOM 1645 C C . LEU B 1 18 ? 3.934 -25.625 -14.898 1 98.19 18 LEU B C 1
ATOM 1647 O O . LEU B 1 18 ? 5.16 -25.547 -14.992 1 98.19 18 LEU B O 1
ATOM 1651 N N . VAL B 1 19 ? 3.088 -25.078 -15.719 1 98.44 19 VAL B N 1
ATOM 1652 C CA . VAL B 1 19 ? 3.414 -23.984 -16.625 1 98.44 19 VAL B CA 1
ATOM 1653 C C . VAL B 1 19 ? 2.699 -22.703 -16.172 1 98.44 19 VAL B C 1
ATOM 1655 O O . VAL B 1 19 ? 1.491 -22.719 -15.93 1 98.44 19 VAL B O 1
ATOM 1658 N N . LEU B 1 20 ? 3.441 -21.641 -15.969 1 98.56 20 LEU B N 1
ATOM 1659 C CA . LEU B 1 20 ? 2.898 -20.344 -15.602 1 98.56 20 LEU B CA 1
ATOM 1660 C C . LEU B 1 20 ? 3.021 -19.359 -16.766 1 98.56 20 LEU B C 1
ATOM 1662 O O . LEU B 1 20 ? 4.129 -19.062 -17.219 1 98.56 20 LEU B O 1
ATOM 1666 N N . SER B 1 21 ? 1.95 -18.875 -17.281 1 98.06 21 SER B N 1
ATOM 1667 C CA . SER B 1 21 ? 1.94 -17.953 -18.406 1 98.06 21 SER B CA 1
ATOM 1668 C C . SER B 1 21 ? 0.954 -16.812 -18.156 1 98.06 21 SER B C 1
ATOM 1670 O O . SER B 1 21 ? 0.021 -16.953 -17.375 1 98.06 21 SER B O 1
ATOM 1672 N N . PRO B 1 22 ? 1.164 -15.664 -18.797 1 98.12 22 PRO B N 1
ATOM 1673 C CA . PRO B 1 22 ? 0.209 -14.57 -18.609 1 98.12 22 PRO B CA 1
ATOM 1674 C C . PRO B 1 22 ? -1.233 -14.992 -18.875 1 98.12 22 PRO B C 1
ATOM 1676 O O . PRO B 1 22 ? -1.491 -15.781 -19.797 1 98.12 22 PRO B O 1
ATOM 1679 N N . ILE B 1 23 ? -2.121 -14.492 -18.078 1 98.19 23 ILE B N 1
ATOM 1680 C CA . ILE B 1 23 ? -3.541 -14.797 -18.234 1 98.19 23 ILE B CA 1
ATOM 1681 C C . ILE B 1 23 ? -4.004 -14.398 -19.625 1 98.19 23 ILE B C 1
ATOM 1683 O O . ILE B 1 23 ? -3.49 -13.438 -20.219 1 98.19 23 ILE B O 1
ATOM 1687 N N . ARG B 1 24 ? -4.965 -15.125 -20.156 1 97.19 24 ARG B N 1
ATOM 1688 C CA . ARG B 1 24 ? -5.504 -14.883 -21.484 1 97.19 24 ARG B CA 1
ATOM 1689 C C . ARG B 1 24 ? -6.988 -14.547 -21.422 1 97.19 24 ARG B C 1
ATOM 1691 O O . ARG B 1 24 ? -7.672 -14.906 -20.469 1 97.19 24 ARG B O 1
ATOM 1698 N N . ARG B 1 25 ? -7.434 -13.914 -22.453 1 97.56 25 ARG B N 1
ATOM 1699 C CA . ARG B 1 25 ? -8.852 -13.57 -22.516 1 97.56 25 ARG B CA 1
ATOM 1700 C C . ARG B 1 25 ? -9.719 -14.82 -22.5 1 97.56 25 ARG B C 1
ATOM 1702 O O . ARG B 1 25 ? -10.812 -14.82 -21.938 1 97.56 25 ARG B O 1
ATOM 1709 N N . ASP B 1 26 ? -9.234 -15.875 -23.047 1 97.25 26 ASP B N 1
ATOM 1710 C CA . ASP B 1 26 ? -10.008 -17.109 -23.125 1 97.25 26 ASP B CA 1
ATOM 1711 C C . ASP B 1 26 ? -10.055 -17.812 -21.766 1 97.25 26 ASP B C 1
ATOM 1713 O O . ASP B 1 26 ? -10.75 -18.828 -21.609 1 97.25 26 ASP B O 1
ATOM 1717 N N . ASP B 1 27 ? -9.383 -17.297 -20.797 1 98.06 27 ASP B N 1
ATOM 1718 C CA . ASP B 1 27 ? -9.406 -17.844 -19.453 1 98.06 27 ASP B CA 1
ATOM 1719 C C . ASP B 1 27 ? -10.609 -17.312 -18.672 1 98.06 27 ASP B C 1
ATOM 1721 O O . ASP B 1 27 ? -10.836 -17.719 -17.531 1 98.06 27 ASP B O 1
ATOM 1725 N N . ALA B 1 28 ? -11.398 -16.5 -19.25 1 98.44 28 ALA B N 1
ATOM 1726 C CA . ALA B 1 28 ? -12.406 -15.727 -18.531 1 98.44 28 ALA B CA 1
ATOM 1727 C C . ALA B 1 28 ? -13.391 -16.641 -17.812 1 98.44 28 ALA B C 1
ATOM 1729 O O . ALA B 1 28 ? -13.695 -16.453 -16.641 1 98.44 28 ALA B O 1
ATOM 1730 N N . ALA B 1 29 ? -13.859 -17.641 -18.469 1 98.25 29 ALA B N 1
ATOM 1731 C CA . ALA B 1 29 ? -14.844 -18.531 -17.875 1 98.25 29 ALA B CA 1
ATOM 1732 C C . ALA B 1 29 ? -14.266 -19.281 -16.672 1 98.25 29 ALA B C 1
ATOM 1734 O O . ALA B 1 29 ? -14.914 -19.391 -15.633 1 98.25 29 ALA B O 1
ATOM 1735 N N . ALA B 1 30 ? -13.125 -19.797 -16.844 1 98.06 30 ALA B N 1
ATOM 1736 C CA . ALA B 1 30 ? -12.469 -20.531 -15.766 1 98.06 30 ALA B CA 1
ATOM 1737 C C . ALA B 1 30 ? -12.141 -19.609 -14.594 1 98.06 30 ALA B C 1
ATOM 1739 O O . ALA B 1 30 ? -12.281 -20 -13.438 1 98.06 30 ALA B O 1
ATOM 1740 N N . LEU B 1 31 ? -11.688 -18.422 -14.891 1 98.25 31 LEU B N 1
ATOM 1741 C CA . LEU B 1 31 ? -11.398 -17.453 -13.844 1 98.25 31 LEU B CA 1
ATOM 1742 C C . LEU B 1 31 ? -12.664 -17.094 -13.07 1 98.25 31 LEU B C 1
ATOM 1744 O O . LEU B 1 31 ? -12.633 -16.969 -11.844 1 98.25 31 LEU B O 1
ATOM 1748 N N . PHE B 1 32 ? -13.75 -16.875 -13.781 1 98.5 32 PHE B N 1
ATOM 1749 C CA . PHE B 1 32 ? -15.016 -16.594 -13.117 1 98.5 32 PHE B CA 1
ATOM 1750 C C . PHE B 1 32 ? -15.398 -17.719 -12.172 1 98.5 32 PHE B C 1
ATOM 1752 O O . PHE B 1 32 ? -15.852 -17.484 -11.055 1 98.5 32 PHE B O 1
ATOM 1759 N N . ALA B 1 33 ? -15.211 -18.922 -12.625 1 97.31 33 ALA B N 1
ATOM 1760 C CA . ALA B 1 33 ? -15.547 -20.078 -11.797 1 97.31 33 ALA B CA 1
ATOM 1761 C C . ALA B 1 33 ? -14.75 -20.062 -10.492 1 97.31 33 ALA B C 1
ATOM 1763 O O . ALA B 1 33 ? -15.289 -20.391 -9.43 1 97.31 33 ALA B O 1
ATOM 1764 N N . LEU B 1 34 ? -13.531 -19.719 -10.547 1 96.56 34 LEU B N 1
ATOM 1765 C CA . LEU B 1 34 ? -12.688 -19.641 -9.359 1 96.56 34 LEU B CA 1
ATOM 1766 C C . LEU B 1 34 ? -13.109 -18.484 -8.461 1 96.56 34 LEU B C 1
ATOM 1768 O O . LEU B 1 34 ? -13.328 -18.672 -7.266 1 96.56 34 LEU B O 1
ATOM 1772 N N . GLN B 1 35 ? -13.328 -17.312 -9.055 1 96.75 35 GLN B N 1
ATOM 1773 C CA . GLN B 1 35 ? -13.492 -16.078 -8.289 1 96.75 35 GLN B CA 1
ATOM 1774 C C . GLN B 1 35 ? -14.953 -15.867 -7.902 1 96.75 35 GLN B C 1
ATOM 1776 O O . GLN B 1 35 ? -15.273 -14.938 -7.156 1 96.75 35 GLN B O 1
ATOM 1781 N N . SER B 1 36 ? -15.797 -16.688 -8.406 1 96.88 36 SER B N 1
ATOM 1782 C CA . SER B 1 36 ? -17.188 -16.641 -7.973 1 96.88 36 SER B CA 1
ATOM 1783 C C . SER B 1 36 ? -17.438 -17.625 -6.828 1 96.88 36 SER B C 1
ATOM 1785 O O . SER B 1 36 ? -18.516 -17.625 -6.234 1 96.88 36 SER B O 1
ATOM 1787 N N . ASN B 1 37 ? -16.516 -18.438 -6.527 1 94.88 37 ASN B N 1
ATOM 1788 C CA . ASN B 1 37 ? -16.609 -19.391 -5.426 1 94.88 37 ASN B CA 1
ATOM 1789 C C . ASN B 1 37 ? -16.328 -18.719 -4.082 1 94.88 37 ASN B C 1
ATOM 1791 O O . ASN B 1 37 ? -15.211 -18.281 -3.818 1 94.88 37 ASN B O 1
ATOM 1795 N N . PRO B 1 38 ? -17.281 -18.703 -3.219 1 91.56 38 PRO B N 1
ATOM 1796 C CA . PRO B 1 38 ? -17.109 -17.984 -1.947 1 91.56 38 PRO B CA 1
ATOM 1797 C C . PRO B 1 38 ? -16.016 -18.594 -1.068 1 91.56 38 PRO B C 1
ATOM 1799 O O . PRO B 1 38 ? -15.367 -17.875 -0.307 1 91.56 38 PRO B O 1
ATOM 1802 N N . ASP B 1 39 ? -15.859 -19.812 -1.188 1 90 39 ASP B N 1
ATOM 1803 C CA . ASP B 1 39 ? -14.828 -20.453 -0.383 1 90 39 ASP B CA 1
ATOM 1804 C C . ASP B 1 39 ? -13.43 -20.031 -0.833 1 90 39 ASP B C 1
ATOM 1806 O O . ASP B 1 39 ? -12.555 -19.781 -0.003 1 90 39 ASP B O 1
ATOM 1810 N N . VAL B 1 40 ? -13.289 -19.938 -2.117 1 89.44 40 VAL B N 1
ATOM 1811 C CA . VAL B 1 40 ? -12.016 -19.516 -2.689 1 89.44 40 VAL B CA 1
ATOM 1812 C C . VAL B 1 40 ? -11.75 -18.047 -2.336 1 89.44 40 VAL B C 1
ATOM 1814 O O . VAL B 1 40 ? -10.617 -17.672 -2.006 1 89.44 40 VAL B O 1
ATOM 1817 N N . MET B 1 41 ? -12.812 -17.297 -2.277 1 91.38 41 MET B N 1
ATOM 1818 C CA . MET B 1 41 ? -12.68 -15.852 -2.152 1 91.38 41 MET B CA 1
ATOM 1819 C C . MET B 1 41 ? -12.797 -15.414 -0.694 1 91.38 41 MET B C 1
ATOM 1821 O O . MET B 1 41 ? -12.781 -14.219 -0.394 1 91.38 41 MET B O 1
ATOM 1825 N N . ARG B 1 42 ? -12.797 -16.328 0.204 1 87.75 42 ARG B N 1
ATOM 1826 C CA . ARG B 1 42 ? -13.062 -16.078 1.619 1 87.75 42 ARG B CA 1
ATOM 1827 C C . ARG B 1 42 ? -12.086 -15.055 2.186 1 87.75 42 ARG B C 1
ATOM 1829 O O . ARG B 1 42 ? -12.477 -14.211 2.998 1 87.75 42 ARG B O 1
ATOM 1836 N N . TRP B 1 43 ? -10.922 -15.117 1.668 1 86.94 43 TRP B N 1
ATOM 1837 C CA . TRP B 1 43 ? -9.883 -14.297 2.279 1 86.94 43 TRP B CA 1
ATOM 1838 C C . TRP B 1 43 ? -9.438 -13.18 1.338 1 86.94 43 TRP B C 1
ATOM 1840 O O . TRP B 1 43 ? -8.445 -12.5 1.595 1 86.94 43 TRP B O 1
ATOM 1850 N N . TRP B 1 44 ? -10.141 -13.047 0.295 1 86.06 44 TRP B N 1
ATOM 1851 C CA . TRP B 1 44 ? -9.773 -12.031 -0.681 1 86.06 44 TRP B CA 1
ATOM 1852 C C . TRP B 1 44 ? -10.305 -10.664 -0.268 1 86.06 44 TRP B C 1
ATOM 1854 O O . TRP B 1 44 ? -11.117 -10.555 0.652 1 86.06 44 TRP B O 1
ATOM 1864 N N . ASN B 1 45 ? -9.781 -9.609 -0.908 1 81.81 45 ASN B N 1
ATOM 1865 C CA . ASN B 1 45 ? -10.07 -8.242 -0.485 1 81.81 45 ASN B CA 1
ATOM 1866 C C . ASN B 1 45 ? -11.305 -7.691 -1.187 1 81.81 45 ASN B C 1
ATOM 1868 O O . ASN B 1 45 ? -11.586 -6.492 -1.107 1 81.81 45 ASN B O 1
ATOM 1872 N N . HIS B 1 46 ? -11.969 -8.508 -1.971 1 84.19 46 HIS B N 1
ATOM 1873 C CA . HIS B 1 46 ? -13.258 -8.172 -2.559 1 84.19 46 HIS B CA 1
ATOM 1874 C C . HIS B 1 46 ? -14.203 -9.367 -2.547 1 84.19 46 HIS B C 1
ATOM 1876 O O . HIS B 1 46 ? -13.758 -10.516 -2.486 1 84.19 46 HIS B O 1
ATOM 1882 N N . PRO B 1 47 ? -15.445 -9.109 -2.641 1 87.25 47 PRO B N 1
ATOM 1883 C CA . PRO B 1 47 ? -16.406 -10.211 -2.641 1 87.25 47 PRO B CA 1
ATOM 1884 C C . PRO B 1 47 ? -16.312 -11.078 -3.893 1 87.25 47 PRO B C 1
ATOM 1886 O O . PRO B 1 47 ? -15.773 -10.641 -4.91 1 87.25 47 PRO B O 1
ATOM 1889 N N . ALA B 1 48 ? -16.891 -12.227 -3.73 1 94.19 48 ALA B N 1
ATOM 1890 C CA . ALA B 1 48 ? -16.984 -13.125 -4.883 1 94.19 48 ALA B CA 1
ATOM 1891 C C . ALA B 1 48 ? -17.781 -12.477 -6.016 1 94.19 48 ALA B C 1
ATOM 1893 O O . ALA B 1 48 ? -18.766 -11.773 -5.773 1 94.19 48 ALA B O 1
ATOM 1894 N N . TRP B 1 49 ? -17.328 -12.789 -7.18 1 95.94 49 TRP B N 1
ATOM 1895 C CA . TRP B 1 49 ? -18 -12.242 -8.352 1 95.94 49 TRP B CA 1
ATOM 1896 C C . TRP B 1 49 ? -19.375 -12.867 -8.531 1 95.94 49 TRP B C 1
ATOM 1898 O O . TRP B 1 49 ? -19.609 -14.016 -8.133 1 95.94 49 TRP B O 1
ATOM 1908 N N . THR B 1 50 ? -20.266 -12.109 -9.102 1 96.44 50 THR B N 1
ATOM 1909 C CA . THR B 1 50 ? -21.625 -12.609 -9.312 1 96.44 50 THR B CA 1
ATOM 1910 C C . THR B 1 50 ? -21.984 -12.594 -10.797 1 96.44 50 THR B C 1
ATOM 1912 O O . THR B 1 50 ? -22.953 -13.227 -11.219 1 96.44 50 THR B O 1
ATOM 1915 N N . ARG B 1 51 ? -21.125 -11.883 -11.656 1 97.75 51 ARG B N 1
ATOM 1916 C CA . ARG B 1 51 ? -21.391 -11.773 -13.086 1 97.75 51 ARG B CA 1
ATOM 1917 C C . ARG B 1 51 ? -20.188 -12.219 -13.906 1 97.75 51 ARG B C 1
ATOM 1919 O O . ARG B 1 51 ? -19.062 -11.742 -13.672 1 97.75 51 ARG B O 1
ATOM 1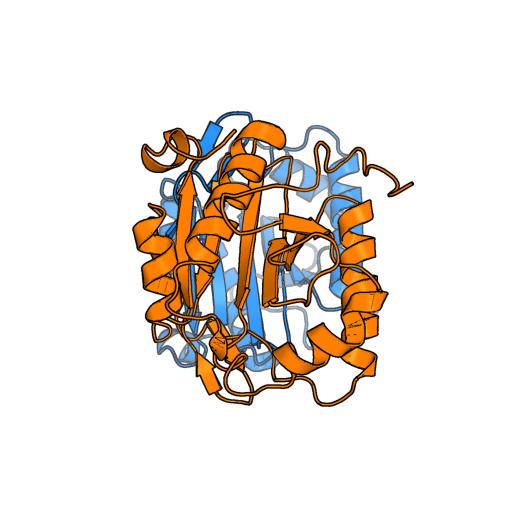926 N N . PRO B 1 52 ? -20.391 -12.984 -14.922 1 97.19 52 PRO B N 1
ATOM 1927 C CA . PRO B 1 52 ? -19.281 -13.438 -15.773 1 97.19 52 PRO B CA 1
ATOM 1928 C C . PRO B 1 52 ? -18.516 -12.273 -16.391 1 97.19 52 PRO B C 1
ATOM 1930 O O . PRO B 1 52 ? -17.312 -12.391 -16.641 1 97.19 52 PRO B O 1
ATOM 1933 N N . ALA B 1 53 ? -19.172 -11.164 -16.609 1 97.94 53 ALA B N 1
ATOM 1934 C CA . ALA B 1 53 ? -18.562 -9.992 -17.219 1 97.94 53 ALA B CA 1
ATOM 1935 C C . ALA B 1 53 ? -17.422 -9.461 -16.344 1 97.94 53 ALA B C 1
ATOM 1937 O O . ALA B 1 53 ? -16.453 -8.883 -16.844 1 97.94 53 ALA B O 1
ATOM 1938 N N . GLU B 1 54 ? -17.469 -9.734 -15.07 1 97.75 54 GLU B N 1
ATOM 1939 C CA . GLU B 1 54 ? -16.438 -9.281 -14.141 1 97.75 54 GLU B CA 1
ATOM 1940 C C . GLU B 1 54 ? -15.086 -9.922 -14.453 1 97.75 54 GLU B C 1
ATOM 1942 O O . GLU B 1 54 ? -14.047 -9.273 -14.352 1 97.75 54 GLU B O 1
ATOM 1947 N N . ALA B 1 55 ? -15.164 -11.125 -14.875 1 98.12 55 ALA B N 1
ATOM 1948 C CA . ALA B 1 55 ? -13.93 -11.828 -15.211 1 98.12 55 ALA B CA 1
ATOM 1949 C C . ALA B 1 55 ? -13.289 -11.234 -16.469 1 98.12 55 ALA B C 1
ATOM 1951 O O . ALA B 1 55 ? -12.078 -11.008 -16.5 1 98.12 55 ALA B O 1
ATOM 1952 N N . ARG B 1 56 ? -14.086 -10.969 -17.438 1 98.31 56 ARG B N 1
ATOM 1953 C CA . ARG B 1 56 ? -13.586 -10.375 -18.688 1 98.31 56 ARG B CA 1
ATOM 1954 C C . ARG B 1 56 ? -13.008 -8.992 -18.422 1 98.31 56 ARG B C 1
ATOM 1956 O O . ARG B 1 56 ? -11.922 -8.664 -18.922 1 98.31 56 ARG B O 1
ATOM 1963 N N . GLU B 1 57 ? -13.75 -8.273 -17.672 1 98.31 57 GLU B N 1
ATOM 1964 C CA . GLU B 1 57 ? -13.297 -6.93 -17.312 1 98.31 57 GLU B CA 1
ATOM 1965 C C . GLU B 1 57 ? -11.984 -6.977 -16.547 1 98.31 57 GLU B C 1
ATOM 1967 O O . GLU B 1 57 ? -11.07 -6.191 -16.812 1 98.31 57 GLU B O 1
ATOM 1972 N N . GLN B 1 58 ? -11.93 -7.922 -15.633 1 97.94 58 GLN B N 1
ATOM 1973 C CA . GLN B 1 58 ? -10.711 -8.055 -14.836 1 97.94 58 GLN B CA 1
ATOM 1974 C C . GLN B 1 58 ? -9.523 -8.461 -15.703 1 97.94 58 GLN B C 1
ATOM 1976 O O . GLN B 1 58 ? -8.422 -7.938 -15.539 1 97.94 58 GLN B O 1
ATOM 1981 N N . ILE B 1 59 ? -9.75 -9.336 -16.594 1 98.5 59 ILE B N 1
ATOM 1982 C CA . ILE B 1 59 ? -8.664 -9.781 -17.469 1 98.5 59 ILE B CA 1
ATOM 1983 C C . ILE B 1 59 ? -8.203 -8.625 -18.359 1 98.5 59 ILE B C 1
ATOM 1985 O O . ILE B 1 59 ? -7 -8.438 -18.562 1 98.5 59 ILE B O 1
ATOM 1989 N N . ASP B 1 60 ? -9.133 -7.836 -18.844 1 98.38 60 ASP B N 1
ATOM 1990 C CA . ASP B 1 60 ? -8.766 -6.656 -19.625 1 98.38 60 ASP B CA 1
ATOM 1991 C C . ASP B 1 60 ? -7.906 -5.699 -18.797 1 98.38 60 ASP B C 1
ATOM 1993 O O . ASP B 1 60 ? -6.902 -5.18 -19.297 1 98.38 60 ASP B O 1
ATOM 1997 N N . ASP B 1 61 ? -8.305 -5.496 -17.594 1 97.88 61 ASP B N 1
ATOM 1998 C CA . ASP B 1 61 ? -7.535 -4.652 -16.688 1 97.88 61 ASP B CA 1
ATOM 1999 C C . ASP B 1 61 ? -6.148 -5.242 -16.438 1 97.88 61 ASP B C 1
ATOM 2001 O O . ASP B 1 61 ? -5.156 -4.516 -16.406 1 97.88 61 ASP B O 1
ATOM 2005 N N . ASP B 1 62 ? -6.137 -6.566 -16.219 1 97.81 62 ASP B N 1
ATOM 2006 C CA . ASP B 1 62 ? -4.875 -7.258 -15.984 1 97.81 62 ASP B CA 1
ATOM 2007 C C . ASP B 1 62 ? -3.924 -7.094 -17.172 1 97.81 62 ASP B C 1
ATOM 2009 O O . ASP B 1 62 ? -2.738 -6.809 -16.984 1 97.81 62 ASP B O 1
ATOM 2013 N N . LEU B 1 63 ? -4.426 -7.238 -18.328 1 97.5 63 LEU B N 1
ATOM 2014 C CA . LEU B 1 63 ? -3.619 -7.156 -19.531 1 97.5 63 LEU B CA 1
ATOM 2015 C C . LEU B 1 63 ? -3.15 -5.727 -19.781 1 97.5 63 LEU B C 1
ATOM 2017 O O . LEU B 1 63 ? -2.035 -5.508 -20.25 1 97.5 63 LEU B O 1
ATOM 2021 N N . ALA B 1 64 ? -3.967 -4.781 -19.484 1 97.5 64 ALA B N 1
ATOM 2022 C CA . ALA B 1 64 ? -3.564 -3.383 -19.594 1 97.5 64 ALA B CA 1
ATOM 2023 C C . ALA B 1 64 ? -2.418 -3.068 -18.641 1 97.5 64 ALA B C 1
ATOM 2025 O O . ALA B 1 64 ? -1.45 -2.406 -19.016 1 97.5 64 ALA B O 1
ATOM 2026 N N . ALA B 1 65 ? -2.539 -3.512 -17.422 1 97.38 65 ALA B N 1
ATOM 2027 C CA . ALA B 1 65 ? -1.493 -3.303 -16.422 1 97.38 65 ALA B CA 1
ATOM 2028 C C . ALA B 1 65 ? -0.214 -4.043 -16.812 1 97.38 65 ALA B C 1
ATOM 2030 O O . ALA B 1 65 ? 0.891 -3.553 -16.562 1 97.38 65 ALA B O 1
ATOM 2031 N N . HIS B 1 66 ? -0.407 -5.203 -17.375 1 97.69 66 HIS B N 1
ATOM 2032 C CA . HIS B 1 66 ? 0.714 -5.973 -17.891 1 97.69 66 HIS B CA 1
ATOM 2033 C C . HIS B 1 66 ? 1.464 -5.184 -18.969 1 97.69 66 HIS B C 1
ATOM 2035 O O . HIS B 1 66 ? 2.697 -5.141 -18.969 1 97.69 66 HIS B O 1
ATOM 2041 N N . ALA B 1 67 ? 0.773 -4.523 -19.797 1 96.44 67 ALA B N 1
ATOM 2042 C CA . ALA B 1 67 ? 1.341 -3.795 -20.922 1 96.44 67 ALA B CA 1
ATOM 2043 C C . ALA B 1 67 ? 2.199 -2.627 -20.453 1 96.44 67 ALA B C 1
ATOM 2045 O O . ALA B 1 67 ? 3.172 -2.254 -21.109 1 96.44 67 ALA B O 1
ATOM 2046 N N . ILE B 1 68 ? 1.855 -2.156 -19.297 1 95.75 68 ILE B N 1
ATOM 2047 C CA . ILE B 1 68 ? 2.627 -1.008 -18.828 1 95.75 68 ILE B CA 1
ATOM 2048 C C . ILE B 1 68 ? 3.555 -1.435 -17.703 1 95.75 68 ILE B C 1
ATOM 2050 O O . ILE B 1 68 ? 4.172 -0.592 -17.047 1 95.75 68 ILE B O 1
ATOM 2054 N N . GLY B 1 69 ? 3.572 -2.645 -17.359 1 96.88 69 GLY B N 1
ATOM 2055 C CA . GLY B 1 69 ? 4.602 -3.217 -16.5 1 96.88 69 GLY B CA 1
ATOM 2056 C C . GLY B 1 69 ? 4.273 -3.111 -15.016 1 96.88 69 GLY B C 1
ATOM 2057 O O . GLY B 1 69 ? 5.148 -3.287 -14.172 1 96.88 69 GLY B O 1
ATOM 2058 N N . THR B 1 70 ? 2.994 -2.865 -14.664 1 97.5 70 THR B N 1
ATOM 2059 C CA . THR B 1 70 ? 2.664 -2.611 -13.266 1 97.5 70 THR B CA 1
ATOM 2060 C C . THR B 1 70 ? 2.045 -3.85 -12.617 1 97.5 70 THR B C 1
ATOM 2062 O O . THR B 1 70 ? 1.874 -3.902 -11.398 1 97.5 70 THR B O 1
ATOM 2065 N N . GLN B 1 71 ? 1.742 -4.871 -13.492 1 98.62 71 GLN B N 1
ATOM 2066 C CA . GLN B 1 71 ? 1.162 -6.102 -12.969 1 98.62 71 GLN B CA 1
ATOM 2067 C C . GLN B 1 71 ? 1.505 -7.293 -13.867 1 98.62 71 GLN B C 1
ATOM 2069 O O . GLN B 1 71 ? 1.525 -7.168 -15.094 1 98.62 71 GLN B O 1
ATOM 2074 N N . LEU B 1 72 ? 1.764 -8.375 -13.289 1 98.56 72 LEU B N 1
ATOM 2075 C CA . LEU B 1 72 ? 1.958 -9.656 -13.953 1 98.56 72 LEU B CA 1
ATOM 2076 C C . LEU B 1 72 ? 1.072 -10.734 -13.328 1 98.56 72 LEU B C 1
ATOM 2078 O O . LEU B 1 72 ? 1.347 -11.203 -12.227 1 98.56 72 LEU B O 1
ATOM 2082 N N . LYS B 1 73 ? 0.035 -11.039 -14 1 98.75 73 LYS B N 1
ATOM 2083 C CA . LYS B 1 73 ? -0.833 -12.133 -13.57 1 98.75 73 LYS B CA 1
ATOM 2084 C C . LYS B 1 73 ? -0.562 -13.398 -14.375 1 98.75 73 LYS B C 1
ATOM 2086 O O . LYS B 1 73 ? -0.75 -13.422 -15.586 1 98.75 73 LYS B O 1
ATOM 2091 N N . LEU B 1 74 ? -0.178 -14.43 -13.711 1 98.69 74 LEU B N 1
ATOM 2092 C CA . LEU B 1 74 ? 0.165 -15.688 -14.352 1 98.69 74 LEU B CA 1
ATOM 2093 C C . LEU B 1 74 ? -0.901 -16.75 -14.086 1 98.69 74 LEU B C 1
ATOM 2095 O O . LEU B 1 74 ? -1.339 -16.922 -12.945 1 98.69 74 LEU B O 1
ATOM 2099 N N . ALA B 1 75 ? -1.295 -17.375 -15.125 1 98.75 75 ALA B N 1
ATOM 2100 C CA . ALA B 1 75 ? -2.16 -18.547 -15.055 1 98.75 75 ALA B CA 1
ATOM 2101 C C . ALA B 1 75 ? -1.354 -19.797 -14.75 1 98.75 75 ALA B C 1
ATOM 2103 O O . ALA B 1 75 ? -0.29 -20.016 -15.336 1 98.75 75 ALA B O 1
ATOM 2104 N N . LEU B 1 76 ? -1.864 -20.578 -13.867 1 98.69 76 LEU B N 1
ATOM 2105 C CA . LEU B 1 76 ? -1.248 -21.844 -13.508 1 98.69 76 LEU B CA 1
ATOM 2106 C C . LEU B 1 76 ? -1.931 -23.016 -14.227 1 98.69 76 LEU B C 1
ATOM 2108 O O . LEU B 1 76 ? -3.141 -23.203 -14.094 1 98.69 76 LEU B O 1
ATOM 2112 N N . ARG B 1 77 ? -1.137 -23.781 -14.961 1 98.5 77 ARG B N 1
ATOM 2113 C CA . ARG B 1 77 ? -1.635 -24.953 -15.68 1 98.5 77 ARG B CA 1
ATOM 2114 C C . ARG B 1 77 ? -0.652 -26.109 -15.578 1 98.5 77 ARG B C 1
ATOM 2116 O O . ARG B 1 77 ? 0.557 -25.906 -15.469 1 98.5 77 ARG B O 1
ATOM 2123 N N . GLU B 1 78 ? -1.174 -27.312 -15.68 1 97.81 78 GLU B N 1
ATOM 2124 C CA . GLU B 1 78 ? -0.301 -28.484 -15.695 1 97.81 78 GLU B CA 1
ATOM 2125 C C . GLU B 1 78 ? 0.35 -28.672 -17.062 1 97.81 78 GLU B C 1
ATOM 2127 O O . GLU B 1 78 ? 1.36 -29.359 -17.188 1 97.81 78 GLU B O 1
ATOM 2132 N N . SER B 1 79 ? -0.333 -28.141 -18.125 1 96.56 79 SER B N 1
ATOM 2133 C CA . SER B 1 79 ? 0.187 -28.078 -19.484 1 96.56 79 SER B CA 1
ATOM 2134 C C . SER B 1 79 ? -0.214 -26.766 -20.172 1 96.56 79 SER B C 1
ATOM 2136 O O . SER B 1 79 ? -1.169 -26.109 -19.75 1 96.56 79 SER B O 1
ATOM 2138 N N . PRO B 1 80 ? 0.464 -26.375 -21.172 1 92.94 80 PRO B N 1
ATOM 2139 C CA . PRO B 1 80 ? 0.234 -25.078 -21.797 1 92.94 80 PRO B CA 1
ATOM 2140 C C . PRO B 1 80 ? -1.223 -24.859 -22.203 1 92.94 80 PRO B C 1
ATOM 2142 O O . PRO B 1 80 ? -1.731 -23.75 -22.125 1 92.94 80 PRO B O 1
ATOM 2145 N N . ASN B 1 81 ? -1.867 -25.906 -22.594 1 92.25 81 ASN B N 1
ATOM 2146 C CA . ASN B 1 81 ? -3.252 -25.766 -23.031 1 92.25 81 ASN B CA 1
ATOM 2147 C C . ASN B 1 81 ? -4.215 -26.438 -22.047 1 92.25 81 ASN B C 1
ATOM 2149 O O . ASN B 1 81 ? -5.367 -26.719 -22.406 1 92.25 81 ASN B O 1
ATOM 2153 N N . GLY B 1 82 ? -3.701 -26.719 -20.891 1 96.44 82 GLY B N 1
ATOM 2154 C CA . GLY B 1 82 ? -4.535 -27.344 -19.875 1 96.44 82 GLY B CA 1
ATOM 2155 C C . GLY B 1 82 ? -5.461 -26.375 -19.172 1 96.44 82 GLY B C 1
ATOM 2156 O O . GLY B 1 82 ? -5.461 -25.188 -19.484 1 96.44 82 GLY B O 1
ATOM 2157 N N . PRO B 1 83 ? -6.254 -26.906 -18.312 1 97.19 83 PRO B N 1
ATOM 2158 C CA . PRO B 1 83 ? -7.203 -26.078 -17.578 1 97.19 83 PRO B CA 1
ATOM 2159 C C . PRO B 1 83 ? -6.512 -25.109 -16.625 1 97.19 83 PRO B C 1
ATOM 2161 O O . PRO B 1 83 ? -5.395 -25.375 -16.172 1 97.19 83 PRO B O 1
ATOM 2164 N N . LEU B 1 84 ? -7.223 -24 -16.391 1 98.19 84 LEU B N 1
ATOM 2165 C CA . LEU B 1 84 ? -6.77 -23.031 -15.391 1 98.19 84 LEU B CA 1
ATOM 2166 C C . LEU B 1 84 ? -6.938 -23.609 -13.984 1 98.19 84 LEU B C 1
ATOM 2168 O O . LEU B 1 84 ? -8.062 -23.875 -13.547 1 98.19 84 LEU B O 1
ATOM 2172 N N . LEU B 1 85 ? -5.863 -23.75 -13.258 1 97.88 85 LEU B N 1
ATOM 2173 C CA . LEU B 1 85 ? -5.902 -24.312 -11.914 1 97.88 85 LEU B CA 1
ATOM 2174 C C . LEU B 1 85 ? -5.941 -23.203 -10.867 1 97.88 85 LEU B C 1
ATOM 2176 O O . LEU B 1 85 ? -6.355 -23.438 -9.727 1 97.88 85 LEU B O 1
ATOM 2180 N N . GLY B 1 86 ? -5.434 -22.062 -11.195 1 97.94 86 GLY B N 1
ATOM 2181 C CA . GLY B 1 86 ? -5.277 -20.922 -10.32 1 97.94 86 GLY B CA 1
ATOM 2182 C C . GLY B 1 86 ? -4.477 -19.797 -10.953 1 97.94 86 GLY B C 1
ATOM 2183 O O . GLY B 1 86 ? -4.211 -19.812 -12.156 1 97.94 86 GLY B O 1
ATOM 2184 N N . VAL B 1 87 ? -4.234 -18.781 -10.172 1 98.25 87 VAL B N 1
ATOM 2185 C CA . VAL B 1 87 ? -3.426 -17.656 -10.641 1 98.25 87 VAL B CA 1
ATOM 2186 C C . VAL B 1 87 ? -2.498 -17.188 -9.523 1 98.25 87 VAL B C 1
ATOM 2188 O O . VAL B 1 87 ? -2.801 -17.359 -8.336 1 98.25 87 VAL B O 1
ATOM 2191 N N . CYS B 1 88 ? -1.417 -16.672 -9.875 1 98.38 88 CYS B N 1
ATOM 2192 C CA . CYS B 1 88 ? -0.59 -15.812 -9.031 1 98.38 88 CYS B CA 1
ATOM 2193 C C . CYS B 1 88 ? -0.334 -14.469 -9.695 1 98.38 88 CYS B C 1
ATOM 2195 O O . CYS B 1 88 ? -0.145 -14.398 -10.914 1 98.38 88 CYS B O 1
ATOM 2197 N N . VAL B 1 89 ? -0.372 -13.469 -8.93 1 98.69 89 VAL B N 1
ATOM 2198 C CA . VAL B 1 89 ? -0.267 -12.125 -9.5 1 98.69 89 VAL B CA 1
ATOM 2199 C C . VAL B 1 89 ? 0.767 -11.312 -8.727 1 98.69 89 VAL B C 1
ATOM 2201 O O . VAL B 1 89 ? 0.834 -11.398 -7.496 1 98.69 89 VAL B O 1
ATOM 2204 N N . ALA B 1 90 ? 1.698 -10.711 -9.414 1 98.81 90 ALA B N 1
ATOM 2205 C CA . ALA B 1 90 ? 2.5 -9.602 -8.898 1 98.81 90 ALA B CA 1
ATOM 2206 C C . ALA B 1 90 ? 1.888 -8.258 -9.281 1 98.81 90 ALA B C 1
ATOM 2208 O O . ALA B 1 90 ? 1.644 -7.996 -10.461 1 98.81 90 ALA B O 1
ATOM 2209 N N . PHE B 1 91 ? 1.63 -7.441 -8.359 1 98.31 91 PHE B N 1
ATOM 2210 C CA . PHE B 1 91 ? 0.991 -6.152 -8.609 1 98.31 91 PHE B CA 1
ATOM 2211 C C . PHE B 1 91 ? 1.676 -5.047 -7.812 1 98.31 91 PHE B C 1
ATOM 2213 O O . PHE B 1 91 ? 2.611 -5.309 -7.055 1 98.31 91 PHE B O 1
ATOM 2220 N N . ALA B 1 92 ? 1.252 -3.82 -8.086 1 97.19 92 ALA B N 1
ATOM 2221 C CA . ALA B 1 92 ? 1.952 -2.668 -7.523 1 97.19 92 ALA B CA 1
ATOM 2222 C C . ALA B 1 92 ? 3.457 -2.773 -7.758 1 97.19 92 ALA B C 1
ATOM 2224 O O . ALA B 1 92 ? 4.25 -2.539 -6.844 1 97.19 92 ALA B O 1
ATOM 2225 N N . ILE B 1 93 ? 3.775 -3.213 -8.922 1 97.75 93 ILE B N 1
ATOM 2226 C CA . ILE B 1 93 ? 5.188 -3.32 -9.266 1 97.75 93 ILE B CA 1
ATOM 2227 C C . ILE B 1 93 ? 5.793 -1.927 -9.422 1 97.75 93 ILE B C 1
ATOM 2229 O O . ILE B 1 93 ? 5.344 -1.135 -10.25 1 97.75 93 ILE B O 1
ATOM 2233 N N . ASP B 1 94 ? 6.695 -1.633 -8.641 1 93.69 94 ASP B N 1
ATOM 2234 C CA . ASP B 1 94 ? 7.449 -0.383 -8.672 1 93.69 94 ASP B CA 1
ATOM 2235 C C . ASP B 1 94 ? 8.922 -0.636 -8.977 1 93.69 94 ASP B C 1
ATOM 2237 O O . ASP B 1 94 ? 9.688 -1 -8.078 1 93.69 94 ASP B O 1
ATOM 2241 N N . ARG B 1 95 ? 9.266 -0.35 -10.164 1 91.88 95 ARG B N 1
ATOM 2242 C CA . ARG B 1 95 ? 10.625 -0.66 -10.594 1 91.88 95 ARG B CA 1
ATOM 2243 C C . ARG B 1 95 ? 11.641 0.257 -9.922 1 91.88 95 ARG B C 1
ATOM 2245 O O . ARG B 1 95 ? 12.773 -0.148 -9.656 1 91.88 95 ARG B O 1
ATOM 2252 N N . GLU B 1 96 ? 11.242 1.445 -9.664 1 85.25 96 GLU B N 1
ATOM 2253 C CA . GLU B 1 96 ? 12.133 2.391 -9 1 85.25 96 GLU B CA 1
ATOM 2254 C C . GLU B 1 96 ? 12.383 1.986 -7.551 1 85.25 96 GLU B C 1
ATOM 2256 O O . GLU B 1 96 ? 13.531 1.97 -7.094 1 85.25 96 GLU B O 1
ATOM 2261 N N . ALA B 1 97 ? 11.391 1.624 -6.91 1 87.69 97 ALA B N 1
ATOM 2262 C CA . ALA B 1 97 ? 11.523 1.178 -5.527 1 87.69 97 ALA B CA 1
ATOM 2263 C C . ALA B 1 97 ? 11.93 -0.29 -5.461 1 87.69 97 ALA B C 1
ATOM 2265 O O . ALA B 1 97 ? 12.227 -0.81 -4.379 1 87.69 97 ALA B O 1
ATOM 2266 N N . MET B 1 98 ? 11.875 -0.975 -6.598 1 95.38 98 MET B N 1
ATOM 2267 C CA . MET B 1 98 ? 12.25 -2.379 -6.738 1 95.38 98 MET B CA 1
ATOM 2268 C C . MET B 1 98 ? 11.43 -3.26 -5.809 1 95.38 98 MET B C 1
ATOM 2270 O O . MET B 1 98 ? 11.977 -4.086 -5.078 1 95.38 98 MET B O 1
ATOM 2274 N N . ARG B 1 99 ? 10.141 -3.066 -5.828 1 97.44 99 ARG B N 1
ATOM 2275 C CA . ARG B 1 99 ? 9.242 -3.799 -4.945 1 97.44 99 ARG B CA 1
ATOM 2276 C C . ARG B 1 99 ? 7.965 -4.195 -5.672 1 97.44 99 ARG B C 1
ATOM 2278 O O . ARG B 1 99 ? 7.602 -3.584 -6.676 1 97.44 99 ARG B O 1
ATOM 2285 N N . ALA B 1 100 ? 7.305 -5.207 -5.211 1 98.56 100 ALA B N 1
ATOM 2286 C CA . ALA B 1 100 ? 5.996 -5.641 -5.688 1 98.56 100 ALA B CA 1
ATOM 2287 C C . ALA B 1 100 ? 5.227 -6.367 -4.586 1 98.56 100 ALA B C 1
ATOM 2289 O O . ALA B 1 100 ? 5.801 -6.754 -3.566 1 98.56 100 ALA B O 1
ATOM 2290 N N . GLU B 1 101 ? 4.004 -6.488 -4.773 1 98.69 101 GLU B N 1
ATOM 2291 C CA . GLU B 1 101 ? 3.129 -7.324 -3.953 1 98.69 101 GLU B CA 1
ATOM 2292 C C . GLU B 1 101 ? 2.645 -8.547 -4.73 1 98.69 101 GLU B C 1
ATOM 2294 O O . GLU B 1 101 ? 2.551 -8.508 -5.957 1 98.69 101 GLU B O 1
ATOM 2299 N N . ILE B 1 102 ? 2.375 -9.562 -3.961 1 98.75 102 ILE B N 1
ATOM 2300 C CA . ILE B 1 102 ? 1.888 -10.742 -4.664 1 98.75 102 ILE B CA 1
ATOM 2301 C C . ILE B 1 102 ? 0.577 -11.211 -4.035 1 98.75 102 ILE B C 1
ATOM 2303 O O . ILE B 1 102 ? 0.305 -10.93 -2.867 1 98.75 102 ILE B O 1
ATOM 2307 N N . GLY B 1 103 ? -0.228 -11.844 -4.805 1 97.81 103 GLY B N 1
ATOM 2308 C CA . GLY B 1 103 ? -1.438 -12.57 -4.445 1 97.81 103 GLY B CA 1
ATOM 2309 C C . GLY B 1 103 ? -1.634 -13.844 -5.25 1 97.81 103 GLY B C 1
ATOM 2310 O O . GLY B 1 103 ? -1.031 -14.008 -6.312 1 97.81 103 GLY B O 1
ATOM 2311 N N . TYR B 1 104 ? -2.453 -14.68 -4.742 1 97.44 104 TYR B N 1
ATOM 2312 C CA . TYR B 1 104 ? -2.594 -15.961 -5.426 1 97.44 104 TYR B CA 1
ATOM 2313 C C . TYR B 1 104 ? -3.863 -16.672 -4.984 1 97.44 104 TYR B C 1
ATOM 2315 O O . TYR B 1 104 ? -4.328 -16.5 -3.855 1 97.44 104 TYR B O 1
ATOM 2323 N N . LEU B 1 105 ? -4.348 -17.406 -5.879 1 95.12 105 LEU B N 1
ATOM 2324 C CA . LEU B 1 105 ? -5.52 -18.25 -5.66 1 95.12 105 LEU B CA 1
ATOM 2325 C C . LEU B 1 105 ? -5.387 -19.562 -6.41 1 95.12 105 LEU B C 1
ATOM 2327 O O . LEU B 1 105 ? -4.797 -19.625 -7.492 1 95.12 105 LEU B O 1
ATOM 2331 N N . LEU B 1 106 ? -5.867 -20.562 -5.809 1 95.62 106 LEU B N 1
ATOM 2332 C CA . LEU B 1 106 ? -5.82 -21.906 -6.363 1 95.62 106 LEU B CA 1
ATOM 2333 C C . LEU B 1 106 ? -7.172 -22.594 -6.215 1 95.62 106 LEU B C 1
ATOM 2335 O O . LEU B 1 106 ? -7.836 -22.469 -5.188 1 95.62 106 LEU B O 1
ATOM 2339 N N . 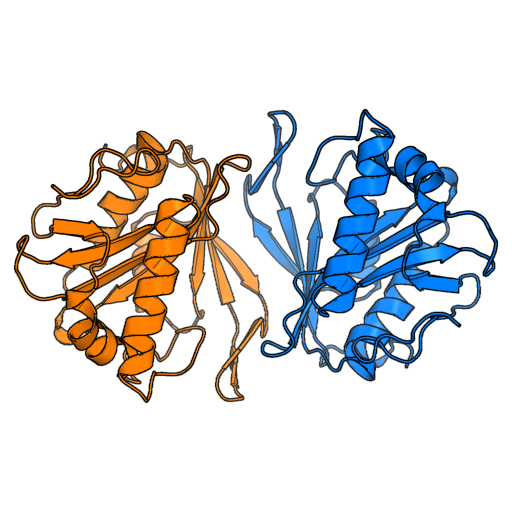ALA B 1 107 ? -7.508 -23.344 -7.215 1 95.56 107 ALA B N 1
ATOM 2340 C CA . ALA B 1 107 ? -8.727 -24.141 -7.145 1 95.56 107 ALA B CA 1
ATOM 2341 C C . ALA B 1 107 ? -8.727 -25.047 -5.914 1 95.56 107 ALA B C 1
ATOM 2343 O O . ALA B 1 107 ? -7.695 -25.641 -5.574 1 95.56 107 ALA B O 1
ATOM 2344 N N . PRO B 1 108 ? -9.883 -25.172 -5.324 1 93.81 108 PRO B N 1
ATOM 2345 C CA . PRO B 1 108 ? -9.953 -25.938 -4.078 1 93.81 108 PRO B CA 1
ATOM 2346 C C . PRO B 1 108 ? -9.453 -27.375 -4.238 1 93.81 108 PRO B C 1
ATOM 2348 O O . PRO B 1 108 ? -8.766 -27.891 -3.357 1 93.81 108 PRO B O 1
ATOM 2351 N N . ASP B 1 109 ? -9.742 -27.984 -5.293 1 93.69 109 ASP B N 1
ATOM 2352 C CA . ASP B 1 109 ? -9.406 -29.391 -5.477 1 93.69 109 ASP B CA 1
ATOM 2353 C C . ASP B 1 109 ? -7.918 -29.562 -5.77 1 93.69 109 ASP B C 1
ATOM 2355 O O . ASP B 1 109 ? -7.426 -30.688 -5.859 1 93.69 109 ASP B O 1
ATOM 2359 N N . ARG B 1 110 ? -7.211 -28.547 -5.914 1 94.31 110 ARG B N 1
ATOM 2360 C CA . ARG B 1 110 ? -5.777 -28.609 -6.172 1 94.31 110 ARG B CA 1
ATOM 2361 C C . ARG B 1 110 ? -4.98 -28.109 -4.969 1 94.31 110 ARG B C 1
ATOM 2363 O O . ARG B 1 110 ? -3.75 -28.062 -5.008 1 94.31 110 ARG B O 1
ATOM 2370 N N . GLN B 1 111 ? -5.625 -27.734 -3.922 1 92.44 111 GLN B N 1
ATOM 2371 C CA . GLN B 1 111 ? -4.973 -27.25 -2.713 1 92.44 111 GLN B CA 1
ATOM 2372 C C . GLN B 1 111 ? -4.398 -28.391 -1.888 1 92.44 111 GLN B C 1
ATOM 2374 O O . GLN B 1 111 ? -4.855 -29.531 -1.993 1 92.44 111 GLN B O 1
ATOM 2379 N N . GLY B 1 112 ? -3.377 -28.031 -1.177 1 92.19 112 GLY B N 1
ATOM 2380 C CA . GLY B 1 112 ? -2.785 -29.016 -0.293 1 92.19 112 GLY B CA 1
ATOM 2381 C C . GLY B 1 112 ? -1.864 -29.984 -1.013 1 92.19 112 GLY B C 1
ATOM 2382 O O . GLY B 1 112 ? -1.448 -31 -0.442 1 92.19 112 GLY B O 1
ATOM 2383 N N . GLN B 1 113 ? -1.582 -29.672 -2.271 1 94.56 113 GLN B N 1
ATOM 2384 C CA . GLN B 1 113 ? -0.767 -30.578 -3.078 1 94.56 113 GLN B CA 1
ATOM 2385 C C . GLN B 1 113 ? 0.577 -29.938 -3.426 1 94.56 113 GLN B C 1
ATOM 2387 O O . GLN B 1 113 ? 1.329 -30.469 -4.242 1 94.56 113 GLN B O 1
ATOM 2392 N N . GLY B 1 114 ? 0.841 -28.797 -2.936 1 95.44 114 GLY B N 1
ATOM 2393 C CA . GLY B 1 114 ? 2.125 -28.141 -3.127 1 95.44 114 GLY B CA 1
ATOM 2394 C C . GLY B 1 114 ? 2.189 -27.312 -4.395 1 95.44 114 GLY B C 1
ATOM 2395 O O . GLY B 1 114 ? 3.234 -26.75 -4.723 1 95.44 114 GLY B O 1
ATOM 2396 N N . TYR B 1 115 ? 1.106 -27.219 -5.121 1 96.81 115 TYR B N 1
ATOM 2397 C CA . TYR B 1 115 ? 1.077 -26.516 -6.398 1 96.81 115 TYR B CA 1
ATOM 2398 C C . TYR B 1 115 ? 1.422 -25.047 -6.223 1 96.81 115 TYR B C 1
ATOM 2400 O O . TYR B 1 115 ? 2.232 -24.5 -6.977 1 96.81 115 TYR B O 1
ATOM 2408 N N . MET B 1 116 ? 0.85 -24.422 -5.238 1 97.19 116 MET B N 1
ATOM 2409 C CA . MET B 1 116 ? 1.068 -22.984 -5.09 1 97.19 116 MET B CA 1
ATOM 2410 C C . MET B 1 116 ? 2.494 -22.703 -4.637 1 97.19 116 MET B C 1
ATOM 2412 O O . MET B 1 116 ? 3.094 -21.703 -5.055 1 97.19 116 MET B O 1
ATOM 2416 N N . HIS B 1 117 ? 3.002 -23.531 -3.799 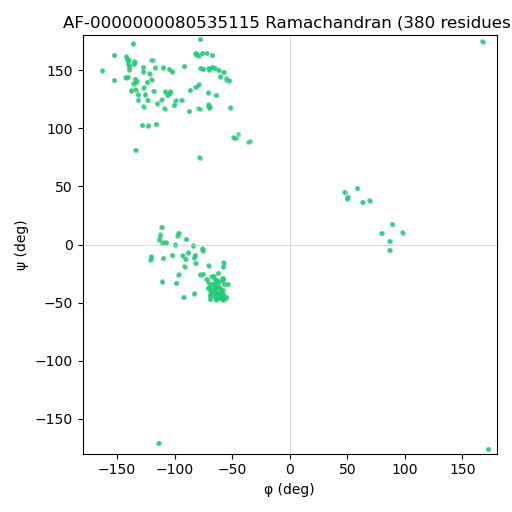1 97.25 117 HIS B N 1
ATOM 2417 C CA . HIS B 1 117 ? 4.402 -23.391 -3.408 1 97.25 117 HIS B CA 1
ATOM 2418 C C . HIS B 1 117 ? 5.32 -23.438 -4.625 1 97.25 117 HIS B C 1
ATOM 2420 O O . HIS B 1 117 ? 6.199 -22.578 -4.777 1 97.25 117 HIS B O 1
ATOM 2426 N N . GLU B 1 118 ? 5.074 -24.391 -5.473 1 97 118 GLU B N 1
ATOM 2427 C CA . GLU B 1 118 ? 5.844 -24.547 -6.703 1 97 118 GLU B CA 1
ATOM 2428 C C . GLU B 1 118 ? 5.695 -23.312 -7.598 1 97 118 GLU B C 1
ATOM 2430 O O . GLU B 1 118 ? 6.688 -22.797 -8.117 1 97 118 GLU B O 1
ATOM 2435 N N . ALA B 1 119 ? 4.52 -22.875 -7.73 1 98.44 119 ALA B N 1
ATOM 2436 C CA . ALA B 1 119 ? 4.223 -21.719 -8.578 1 98.44 119 ALA B CA 1
ATOM 2437 C C . ALA B 1 119 ? 4.914 -20.469 -8.062 1 98.44 119 ALA B C 1
ATOM 2439 O O . ALA B 1 119 ? 5.559 -19.734 -8.836 1 98.44 119 ALA B O 1
ATOM 2440 N N . LEU B 1 120 ? 4.82 -20.25 -6.773 1 98.69 120 LEU B N 1
ATOM 2441 C CA . LEU B 1 120 ? 5.371 -19.031 -6.188 1 98.69 120 LEU B CA 1
ATOM 2442 C C . LEU B 1 120 ? 6.898 -19.078 -6.18 1 98.69 120 LEU B C 1
ATOM 2444 O O . LEU B 1 120 ? 7.551 -18.047 -6.312 1 98.69 120 LEU B O 1
ATOM 2448 N N . GLN B 1 121 ? 7.461 -20.219 -6.086 1 98.69 121 GLN B N 1
ATOM 2449 C CA . GLN B 1 121 ? 8.906 -20.312 -6.234 1 98.69 121 GLN B CA 1
ATOM 2450 C C . GLN B 1 121 ? 9.359 -19.781 -7.59 1 98.69 121 GLN B C 1
ATOM 2452 O O . GLN B 1 121 ? 10.312 -19 -7.672 1 98.69 121 GLN B O 1
ATOM 2457 N N . GLN B 1 122 ? 8.672 -20.203 -8.594 1 98.56 122 GLN B N 1
ATOM 2458 C CA . GLN B 1 122 ? 9.008 -19.75 -9.938 1 98.56 122 GLN B CA 1
ATOM 2459 C C . GLN B 1 122 ? 8.773 -18.25 -10.086 1 98.56 122 GLN B C 1
ATOM 2461 O O . GLN B 1 122 ? 9.609 -17.547 -10.641 1 98.56 122 GLN B O 1
ATOM 2466 N N . MET B 1 123 ? 7.645 -17.781 -9.578 1 98.75 123 MET B N 1
ATOM 2467 C CA . MET B 1 123 ? 7.336 -16.359 -9.711 1 98.75 123 MET B CA 1
ATOM 2468 C C . MET B 1 123 ? 8.344 -15.516 -8.945 1 98.75 123 MET B C 1
ATOM 2470 O O . MET B 1 123 ? 8.844 -14.516 -9.461 1 98.75 123 MET B O 1
ATOM 2474 N N . LEU B 1 124 ? 8.633 -15.914 -7.746 1 98.88 124 LEU B N 1
ATOM 2475 C CA . LEU B 1 124 ? 9.57 -15.164 -6.918 1 98.88 124 LEU B CA 1
ATOM 2476 C C . LEU B 1 124 ? 10.961 -15.141 -7.551 1 98.88 124 LEU B C 1
ATOM 2478 O O . LEU B 1 124 ? 11.617 -14.102 -7.582 1 98.88 124 LEU B O 1
ATOM 2482 N N . GLY B 1 125 ? 11.383 -16.312 -8.062 1 98.69 125 GLY B N 1
ATOM 2483 C CA . GLY B 1 125 ? 12.633 -16.328 -8.797 1 98.69 125 GLY B CA 1
ATOM 2484 C C . GLY B 1 125 ? 12.672 -15.352 -9.94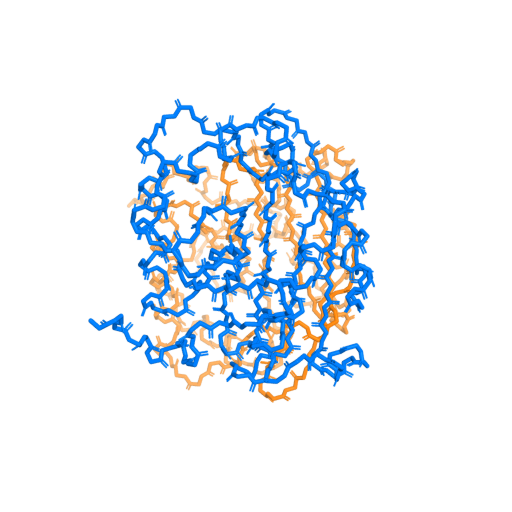5 1 98.69 125 GLY B C 1
ATOM 2485 O O . GLY B 1 125 ? 13.641 -14.609 -10.109 1 98.69 125 GLY B O 1
ATOM 2486 N N . TYR B 1 126 ? 11.609 -15.328 -10.688 1 98.62 126 TYR B N 1
ATOM 2487 C CA . TYR B 1 126 ? 11.484 -14.43 -11.836 1 98.62 126 TYR B CA 1
ATOM 2488 C C . TYR B 1 126 ? 11.523 -12.977 -11.391 1 98.62 126 TYR B C 1
ATOM 2490 O O . TYR B 1 126 ? 12.227 -12.156 -11.992 1 98.62 126 TYR B O 1
ATOM 2498 N N . LEU B 1 127 ? 10.797 -12.633 -10.336 1 98.62 127 LEU B N 1
ATOM 2499 C CA . LEU B 1 127 ? 10.719 -11.258 -9.844 1 98.62 127 LEU B CA 1
ATOM 2500 C C . LEU B 1 127 ? 12.078 -10.789 -9.328 1 98.62 127 LEU B C 1
ATOM 2502 O O . LEU B 1 127 ? 12.477 -9.648 -9.578 1 98.62 127 LEU B O 1
ATOM 2506 N N . PHE B 1 128 ? 12.82 -11.641 -8.688 1 98.5 128 PHE B N 1
ATOM 2507 C CA . PHE B 1 128 ? 14.102 -11.266 -8.109 1 98.5 128 PHE B CA 1
ATOM 2508 C C . PHE B 1 128 ? 15.203 -11.32 -9.164 1 98.5 128 PHE B C 1
ATOM 2510 O O . PHE B 1 128 ? 16.031 -10.406 -9.25 1 98.5 128 PHE B O 1
ATOM 2517 N N . HIS B 1 129 ? 15.219 -12.32 -9.992 1 97.31 129 HIS B N 1
ATOM 2518 C CA . HIS B 1 129 ? 16.406 -12.57 -10.805 1 97.31 129 HIS B CA 1
ATOM 2519 C C . HIS B 1 129 ? 16.234 -12.008 -12.211 1 97.31 129 HIS B C 1
ATOM 2521 O O . HIS B 1 129 ? 17.203 -11.617 -12.852 1 97.31 129 HIS B O 1
ATOM 2527 N N . THR B 1 130 ? 15.047 -12.016 -12.719 1 97 130 THR B N 1
ATOM 2528 C CA . THR B 1 130 ? 14.805 -11.5 -14.062 1 97 130 THR B CA 1
ATOM 2529 C C . THR B 1 130 ? 14.422 -10.023 -14.016 1 97 130 THR B C 1
ATOM 2531 O O . THR B 1 130 ? 14.969 -9.211 -14.758 1 97 130 THR B O 1
ATOM 2534 N N . LEU B 1 131 ? 13.516 -9.695 -13.086 1 97.25 131 LEU B N 1
ATOM 2535 C CA . LEU B 1 131 ? 13.086 -8.305 -13.008 1 97.25 131 LEU B CA 1
ATOM 2536 C C . LEU B 1 131 ? 13.961 -7.516 -12.039 1 97.25 131 LEU B C 1
ATOM 2538 O O . LEU B 1 131 ? 13.828 -6.297 -11.922 1 97.25 131 LEU B O 1
ATOM 2542 N N . HIS B 1 132 ? 14.766 -8.148 -11.25 1 96.75 132 HIS B N 1
ATOM 2543 C CA . HIS B 1 132 ? 15.766 -7.57 -10.367 1 96.75 132 HIS B CA 1
ATOM 2544 C C . HIS B 1 132 ? 15.109 -6.691 -9.305 1 96.75 132 HIS B C 1
ATOM 2546 O O . HIS B 1 132 ? 15.625 -5.613 -8.984 1 96.75 132 HIS B O 1
ATOM 2552 N N . LEU B 1 133 ? 13.977 -7.117 -8.867 1 97.69 133 LEU B N 1
ATOM 2553 C CA . LEU B 1 133 ? 13.367 -6.453 -7.719 1 97.69 133 LEU B CA 1
ATOM 2554 C C . LEU B 1 133 ? 14.125 -6.789 -6.438 1 97.69 133 LEU B C 1
ATOM 2556 O O . LEU B 1 133 ? 14.938 -7.715 -6.414 1 97.69 133 LEU B O 1
ATOM 2560 N N . HIS B 1 134 ? 13.875 -6.008 -5.375 1 98.12 134 HIS B N 1
ATOM 2561 C CA . HIS B 1 134 ? 14.586 -6.188 -4.117 1 98.12 134 HIS B CA 1
ATOM 2562 C C . HIS B 1 134 ? 13.664 -6.715 -3.027 1 98.12 134 HIS B C 1
ATOM 2564 O O . HIS B 1 134 ? 14.102 -7.445 -2.133 1 98.12 134 HIS B O 1
ATOM 2570 N N . ARG B 1 135 ? 12.414 -6.352 -3.09 1 98.56 135 ARG B N 1
ATOM 2571 C CA . ARG B 1 135 ? 11.477 -6.707 -2.029 1 98.56 135 ARG B CA 1
ATOM 2572 C C . ARG B 1 135 ? 10.141 -7.148 -2.605 1 98.56 135 ARG B C 1
ATOM 2574 O O . ARG B 1 135 ? 9.602 -6.508 -3.512 1 98.56 135 ARG B O 1
ATOM 2581 N N . ILE B 1 136 ? 9.633 -8.25 -2.119 1 98.88 136 ILE B N 1
ATOM 2582 C CA . ILE B 1 136 ? 8.297 -8.742 -2.443 1 98.88 136 ILE B CA 1
ATOM 2583 C C . ILE B 1 136 ? 7.445 -8.805 -1.176 1 98.88 136 ILE B C 1
ATOM 2585 O O . ILE B 1 136 ? 7.918 -9.258 -0.129 1 98.88 136 ILE B O 1
ATOM 2589 N N . GLU B 1 137 ? 6.262 -8.273 -1.275 1 98.81 137 GLU B N 1
ATOM 2590 C CA . GLU B 1 137 ? 5.355 -8.219 -0.131 1 98.81 137 GLU B CA 1
ATOM 2591 C C . GLU B 1 137 ? 4.09 -9.031 -0.392 1 98.81 137 GLU B C 1
ATOM 2593 O O . GLU B 1 137 ? 3.676 -9.195 -1.542 1 98.81 137 GLU B O 1
ATOM 2598 N N . ALA B 1 138 ? 3.531 -9.508 0.631 1 98.56 138 ALA B N 1
ATOM 2599 C CA . ALA B 1 138 ? 2.209 -10.125 0.62 1 98.56 138 ALA B CA 1
ATOM 2600 C C . ALA B 1 138 ? 1.414 -9.75 1.866 1 98.56 138 ALA B C 1
ATOM 2602 O O . ALA B 1 138 ? 1.987 -9.555 2.941 1 98.56 138 ALA B O 1
ATOM 2603 N N . GLU B 1 139 ? 0.199 -9.609 1.658 1 97.38 139 GLU B N 1
ATOM 2604 C CA . GLU B 1 139 ? -0.743 -9.328 2.738 1 97.38 139 GLU B CA 1
ATOM 2605 C C . GLU B 1 139 ? -1.852 -10.375 2.785 1 97.38 139 GLU B C 1
ATOM 2607 O O . GLU B 1 139 ? -2.547 -10.602 1.792 1 97.38 139 GLU B O 1
ATOM 2612 N N . ILE B 1 140 ? -2.012 -10.992 3.918 1 96.38 140 ILE B N 1
ATOM 2613 C CA . ILE B 1 140 ? -3.057 -12.008 4.02 1 96.38 140 ILE B CA 1
ATOM 2614 C C . ILE B 1 140 ? -3.832 -11.82 5.32 1 96.38 140 ILE B C 1
ATOM 2616 O O . ILE B 1 140 ? -3.316 -11.242 6.281 1 96.38 140 ILE B O 1
ATOM 2620 N N . ASP B 1 141 ? -5.098 -12.344 5.363 1 95.31 141 ASP B N 1
ATOM 2621 C CA . ASP B 1 141 ? -5.82 -12.445 6.629 1 95.31 141 ASP B CA 1
ATOM 2622 C C . ASP B 1 141 ? -5.113 -13.398 7.59 1 95.31 141 ASP B C 1
ATOM 2624 O O . ASP B 1 141 ? -4.746 -14.508 7.215 1 95.31 141 ASP B O 1
ATOM 2628 N N . PRO B 1 142 ? -4.875 -12.914 8.828 1 95.62 142 PRO B N 1
ATOM 2629 C CA . PRO B 1 142 ? -4.148 -13.766 9.766 1 95.62 142 PRO B CA 1
ATOM 2630 C C . PRO B 1 142 ? -4.844 -15.109 10.008 1 95.62 142 PRO B C 1
ATOM 2632 O O . PRO B 1 142 ? -4.203 -16.078 10.43 1 95.62 142 PRO B O 1
ATOM 2635 N N . ARG B 1 143 ? -6.121 -15.258 9.719 1 95.06 143 ARG B N 1
ATOM 2636 C CA . ARG B 1 143 ? -6.879 -16.484 9.891 1 95.06 143 ARG B CA 1
ATOM 2637 C C . ARG B 1 143 ? -6.652 -17.438 8.719 1 95.06 143 ARG B C 1
ATOM 2639 O O . ARG B 1 143 ? -7.016 -18.609 8.789 1 95.06 143 ARG B O 1
ATOM 2646 N N . ASN B 1 144 ? -6.117 -16.938 7.621 1 93.75 144 ASN B N 1
ATOM 2647 C CA . ASN B 1 144 ? -5.832 -17.75 6.445 1 93.75 144 ASN B CA 1
ATOM 2648 C C . ASN B 1 144 ? -4.562 -18.578 6.633 1 93.75 144 ASN B C 1
ATOM 2650 O O . ASN B 1 144 ? -3.555 -18.344 5.965 1 93.75 144 ASN B O 1
ATOM 2654 N N . VAL B 1 145 ? -4.602 -19.578 7.375 1 94.06 145 VAL B N 1
ATOM 2655 C CA . VAL B 1 145 ? -3.469 -20.359 7.832 1 94.06 145 VAL B CA 1
ATOM 2656 C C . VAL B 1 145 ? -2.781 -21.016 6.637 1 94.06 145 VAL B C 1
ATOM 2658 O O . VAL B 1 145 ? -1.554 -21 6.523 1 94.06 145 VAL B O 1
ATOM 2661 N N . PRO B 1 146 ? -3.555 -21.562 5.691 1 93 146 PRO B N 1
ATOM 2662 C CA . PRO B 1 146 ? -2.891 -22.188 4.551 1 93 146 PRO B CA 1
ATOM 2663 C C . PRO B 1 146 ? -2.002 -21.219 3.773 1 93 146 PRO B C 1
ATOM 2665 O O . PRO B 1 146 ? -0.875 -21.562 3.408 1 93 146 PRO B O 1
ATOM 2668 N N . SER B 1 147 ? -2.461 -20.016 3.539 1 95.06 147 SER B N 1
ATOM 2669 C CA . SER B 1 147 ? -1.652 -19.047 2.824 1 95.06 147 SER B CA 1
ATOM 2670 C C . SER B 1 147 ? -0.431 -18.625 3.641 1 95.06 147 SER B C 1
ATOM 2672 O O . SER B 1 147 ? 0.654 -18.438 3.09 1 95.06 147 SER B O 1
ATOM 2674 N N . ALA B 1 148 ? -0.615 -18.5 4.918 1 96.38 148 ALA B N 1
ATOM 2675 C CA . ALA B 1 148 ? 0.505 -18.188 5.801 1 96.38 148 ALA B CA 1
ATOM 2676 C C . ALA B 1 148 ? 1.586 -19.25 5.719 1 96.38 148 ALA B C 1
ATOM 2678 O O . ALA B 1 148 ? 2.777 -18.938 5.656 1 96.38 148 ALA B O 1
ATOM 2679 N N . HIS B 1 149 ? 1.149 -20.438 5.695 1 96.19 149 HIS B N 1
ATOM 2680 C CA . HIS B 1 149 ? 2.082 -21.562 5.641 1 96.19 149 HIS B CA 1
ATOM 2681 C C . HIS B 1 149 ? 2.898 -21.531 4.352 1 96.19 149 HIS B C 1
ATOM 2683 O O . HIS B 1 149 ? 4.102 -21.797 4.371 1 96.19 149 HIS B O 1
ATOM 2689 N N . VAL B 1 150 ? 2.266 -21.234 3.262 1 97 150 VAL B N 1
ATOM 2690 C CA . VAL B 1 150 ? 2.959 -21.141 1.98 1 97 150 VAL B CA 1
ATOM 2691 C C . VAL B 1 150 ? 4.059 -20.078 2.062 1 97 150 VAL B C 1
ATOM 2693 O O . VAL B 1 150 ? 5.203 -20.344 1.674 1 97 150 VAL B O 1
ATOM 2696 N N . LEU B 1 151 ? 3.781 -18.938 2.609 1 98.06 151 LEU B N 1
ATOM 2697 C CA . LEU B 1 151 ? 4.734 -17.828 2.691 1 98.06 151 LEU B CA 1
ATOM 2698 C C . LEU B 1 151 ? 5.871 -18.172 3.648 1 98.06 151 LEU B C 1
ATOM 2700 O O . LEU B 1 151 ? 7.035 -17.875 3.369 1 98.06 151 LEU B O 1
ATOM 2704 N N . ASP B 1 152 ? 5.496 -18.781 4.723 1 97.5 152 ASP B N 1
ATOM 2705 C CA . ASP B 1 152 ? 6.512 -19.219 5.68 1 97.5 152 ASP B CA 1
ATOM 2706 C C . ASP B 1 152 ? 7.508 -20.172 5.031 1 97.5 152 ASP B C 1
ATOM 2708 O O . ASP B 1 152 ? 8.719 -20.016 5.18 1 97.5 152 ASP B O 1
ATOM 2712 N N . ARG B 1 153 ? 6.98 -21.109 4.328 1 97.19 153 ARG B N 1
ATOM 2713 C CA . ARG B 1 153 ? 7.816 -22.109 3.672 1 97.19 153 ARG B CA 1
ATOM 2714 C C . ARG B 1 153 ? 8.719 -21.469 2.623 1 97.19 153 ARG B C 1
ATOM 2716 O O . ARG B 1 153 ? 9.828 -21.938 2.375 1 97.19 153 ARG B O 1
ATOM 2723 N N . LEU B 1 154 ? 8.273 -20.453 2.055 1 98.19 154 LEU B N 1
ATOM 2724 C CA . LEU B 1 154 ? 9.023 -19.766 1.009 1 98.19 154 LEU B CA 1
ATOM 2725 C C . LEU B 1 154 ? 10.062 -18.828 1.611 1 98.19 154 LEU B C 1
ATOM 2727 O O . LEU B 1 154 ? 10.859 -18.219 0.886 1 98.19 154 LEU B O 1
ATOM 2731 N N . GLY B 1 155 ? 10.023 -18.625 2.955 1 98.5 155 GLY B N 1
ATOM 2732 C CA . GLY B 1 155 ? 11.047 -17.844 3.633 1 98.5 155 GLY B CA 1
ATOM 2733 C C . GLY B 1 155 ? 10.641 -16.406 3.887 1 98.5 155 GLY B C 1
ATOM 2734 O O . GLY B 1 155 ? 11.477 -15.57 4.238 1 98.5 155 GLY B O 1
ATOM 2735 N N . PHE B 1 156 ? 9.359 -16.125 3.662 1 98.81 156 PHE B N 1
ATOM 2736 C CA . PHE B 1 156 ? 8.883 -14.781 4 1 98.81 156 PHE B CA 1
ATOM 2737 C C . PHE B 1 156 ? 8.945 -14.555 5.508 1 98.81 156 PHE B C 1
ATOM 2739 O O . PHE B 1 156 ? 8.789 -15.492 6.293 1 98.81 156 PHE B O 1
ATOM 2746 N N . HIS B 1 157 ? 9.117 -13.289 5.852 1 98.44 157 HIS B N 1
ATOM 2747 C CA . HIS B 1 157 ? 9.039 -12.875 7.25 1 98.44 157 HIS B CA 1
ATOM 2748 C C . HIS B 1 157 ? 7.734 -12.141 7.531 1 98.44 157 HIS B C 1
ATOM 2750 O O . HIS B 1 157 ? 7.34 -11.242 6.777 1 98.44 157 HIS B O 1
ATOM 2756 N N . ARG B 1 158 ? 7.062 -12.586 8.539 1 98.31 158 ARG B N 1
ATOM 2757 C CA . ARG B 1 158 ? 5.922 -11.805 9.016 1 98.31 158 ARG B CA 1
ATOM 2758 C C . ARG B 1 158 ? 6.379 -10.516 9.688 1 98.31 158 ARG B C 1
ATOM 2760 O O . ARG B 1 158 ? 7.031 -10.555 10.734 1 98.31 158 ARG B O 1
ATOM 2767 N N . GLU B 1 159 ? 5.98 -9.445 9.188 1 98.69 159 GLU B N 1
ATOM 2768 C CA . GLU B 1 159 ? 6.602 -8.188 9.594 1 98.69 159 GLU B CA 1
ATOM 2769 C C . GLU B 1 159 ? 5.645 -7.348 10.438 1 98.69 159 GLU B C 1
ATOM 2771 O O . GLU B 1 159 ? 6.051 -6.344 11.023 1 98.69 159 GLU B O 1
ATOM 2776 N N . GLY B 1 160 ? 4.414 -7.727 10.477 1 98.31 160 GLY B N 1
ATOM 2777 C CA . GLY B 1 160 ? 3.459 -7.016 11.312 1 98.31 160 GLY B CA 1
ATOM 2778 C C . GLY B 1 160 ? 2.018 -7.395 11.023 1 98.31 160 GLY B C 1
ATOM 2779 O O . GLY B 1 160 ? 1.748 -8.203 10.133 1 98.31 160 GLY B O 1
ATOM 2780 N N . VAL B 1 161 ? 1.147 -6.875 11.828 1 98.44 161 VAL B N 1
ATOM 2781 C CA . VAL B 1 161 ? -0.29 -7.062 11.664 1 98.44 161 VAL B CA 1
ATOM 2782 C C . VAL B 1 161 ? -0.99 -5.703 11.648 1 98.44 161 VAL B C 1
ATOM 2784 O O . VAL B 1 161 ? -0.858 -4.922 12.594 1 98.44 161 VAL B O 1
ATOM 2787 N N . LEU B 1 162 ? -1.635 -5.387 10.562 1 98.25 162 LEU B N 1
ATOM 2788 C CA . LEU B 1 162 ? -2.43 -4.176 10.406 1 98.25 162 LEU B CA 1
ATOM 2789 C C . LEU B 1 162 ? -3.859 -4.395 10.891 1 98.25 162 LEU B C 1
ATOM 2791 O O . LEU B 1 162 ? -4.609 -5.172 10.289 1 98.25 162 LEU B O 1
ATOM 2795 N N . ARG B 1 163 ? -4.23 -3.727 11.914 1 98 163 ARG B N 1
ATOM 2796 C CA . ARG B 1 163 ? -5.527 -3.943 12.547 1 98 163 ARG B CA 1
ATOM 2797 C C . ARG B 1 163 ? -6.66 -3.43 11.664 1 98 163 ARG B C 1
ATOM 2799 O O . ARG B 1 163 ? -6.598 -2.309 11.156 1 98 163 ARG B O 1
ATOM 2806 N N . GLN B 1 164 ? -7.695 -4.285 11.461 1 97.12 164 GLN B N 1
ATOM 2807 C CA . GLN B 1 164 ? -8.953 -3.934 10.812 1 97.12 164 GLN B CA 1
ATOM 2808 C C . GLN B 1 164 ? -8.695 -3.18 9.508 1 97.12 164 GLN B C 1
ATOM 2810 O O . GLN B 1 164 ? -9.336 -2.162 9.234 1 97.12 164 GLN B O 1
ATOM 2815 N N . ARG B 1 165 ? -7.773 -3.621 8.672 1 96.06 165 ARG B N 1
ATOM 2816 C CA . ARG B 1 165 ? -7.344 -2.906 7.473 1 96.06 165 ARG B CA 1
ATOM 2817 C C . ARG B 1 165 ? -8.391 -3.012 6.367 1 96.06 165 ARG B C 1
ATOM 2819 O O . ARG B 1 165 ? -8.5 -2.117 5.527 1 96.06 165 ARG B O 1
ATOM 2826 N N . TRP B 1 166 ? -9.156 -4.051 6.449 1 92.62 166 TRP B N 1
ATOM 2827 C CA . TRP B 1 166 ? -10.133 -4.27 5.391 1 92.62 166 TRP B CA 1
ATOM 2828 C C . TRP B 1 166 ? -11.547 -4.34 5.969 1 92.62 166 TRP B C 1
ATOM 2830 O O . TRP B 1 166 ? -11.734 -4.707 7.129 1 92.62 166 TRP B O 1
ATOM 2840 N N . ARG B 1 167 ? -12.43 -3.867 5.156 1 88.31 167 ARG B N 1
ATOM 2841 C CA . ARG B 1 167 ? -13.852 -4.109 5.383 1 88.31 167 ARG B CA 1
ATOM 2842 C C . ARG B 1 167 ? -14.484 -4.793 4.18 1 88.31 167 ARG B C 1
ATOM 2844 O O . ARG B 1 167 ? -14.68 -4.168 3.135 1 88.31 167 ARG B O 1
ATOM 2851 N N . ILE B 1 168 ? -14.688 -6.02 4.293 1 81.75 168 ILE B N 1
ATOM 2852 C CA . ILE B 1 168 ? -15.227 -6.812 3.191 1 81.75 168 ILE B CA 1
ATOM 2853 C C . ILE B 1 168 ? -16.609 -7.355 3.57 1 81.75 168 ILE B C 1
ATOM 2855 O O . ILE B 1 168 ? -16.734 -8.117 4.531 1 81.75 168 ILE B O 1
ATOM 2859 N N . GLN B 1 169 ? -17.531 -6.996 2.779 1 80.88 169 GLN B N 1
ATOM 2860 C CA . GLN B 1 169 ? -18.906 -7.375 3.043 1 80.88 169 GLN B CA 1
ATOM 2861 C C . GLN B 1 169 ? -19.312 -7.055 4.484 1 80.88 169 GLN B C 1
ATOM 2863 O O . GLN B 1 169 ? -19.859 -7.906 5.188 1 80.88 169 GLN B O 1
ATOM 2868 N N . GLY B 1 170 ? -18.828 -5.891 4.957 1 82.81 170 GLY B N 1
ATOM 2869 C CA . GLY B 1 170 ? -19.25 -5.363 6.25 1 82.81 170 GLY B CA 1
ATOM 2870 C C . GLY B 1 170 ? -18.422 -5.898 7.402 1 82.81 170 GLY B C 1
ATOM 2871 O O . GLY B 1 170 ? -18.594 -5.48 8.547 1 82.81 170 GLY B O 1
ATOM 2872 N N . GLU B 1 171 ? -17.578 -6.766 7.125 1 87.81 171 GLU B N 1
ATOM 2873 C CA . GLU B 1 171 ? -16.766 -7.371 8.18 1 87.81 171 GLU B CA 1
ATOM 2874 C C . GLU B 1 171 ? -15.352 -6.82 8.156 1 87.81 171 GLU B C 1
ATOM 2876 O O . GLU B 1 171 ? -14.719 -6.754 7.098 1 87.81 171 GLU B O 1
ATOM 2881 N N . LEU B 1 172 ? -14.938 -6.41 9.367 1 92.19 172 LEU B N 1
ATOM 2882 C CA . LEU B 1 172 ? -13.57 -5.922 9.508 1 92.19 172 LEU B CA 1
ATOM 2883 C C . LEU B 1 172 ? -12.586 -7.082 9.586 1 92.19 172 LEU B C 1
ATOM 2885 O O . LEU B 1 172 ? -12.867 -8.109 10.211 1 92.19 172 LEU B O 1
ATOM 2889 N N . SER B 1 173 ? -11.508 -6.902 8.898 1 94 173 SER B N 1
ATOM 2890 C CA . SER B 1 173 ? -10.484 -7.941 8.914 1 94 173 SER B CA 1
ATOM 2891 C C . SER B 1 173 ? -9.094 -7.34 9.07 1 94 173 SER B C 1
ATOM 2893 O O . SER B 1 173 ? -8.781 -6.309 8.469 1 94 173 SER B O 1
ATOM 2895 N N . ASP B 1 174 ? -8.297 -8.023 9.898 1 96.56 174 ASP B N 1
ATOM 2896 C CA . ASP B 1 174 ? -6.883 -7.668 10.031 1 96.56 174 ASP B CA 1
ATOM 2897 C C . ASP B 1 174 ? -6.086 -8.156 8.82 1 96.56 174 ASP B C 1
ATOM 2899 O O . ASP B 1 174 ? -6.586 -8.938 8.016 1 96.56 174 ASP B O 1
ATOM 2903 N N . SER B 1 175 ? -4.883 -7.645 8.672 1 97.06 175 SER B N 1
ATOM 2904 C CA . SER B 1 175 ? -3.947 -8.094 7.645 1 97.06 175 SER B CA 1
ATOM 2905 C C . SER B 1 175 ? -2.566 -8.359 8.234 1 97.06 175 SER B C 1
ATOM 2907 O O . SER B 1 175 ? -1.995 -7.496 8.906 1 97.06 175 SER B O 1
ATOM 2909 N N . ALA B 1 176 ? -2.084 -9.539 8.023 1 98.19 176 ALA B N 1
ATOM 2910 C CA . ALA B 1 176 ? -0.676 -9.82 8.289 1 98.19 176 ALA B CA 1
ATOM 2911 C C . ALA B 1 176 ? 0.189 -9.477 7.082 1 98.19 176 ALA B C 1
ATOM 2913 O O . ALA B 1 176 ? -0.136 -9.852 5.953 1 98.19 176 ALA B O 1
ATOM 2914 N N . VAL B 1 177 ? 1.232 -8.797 7.355 1 98.5 177 VAL B N 1
ATOM 2915 C CA . VAL B 1 177 ? 2.117 -8.375 6.273 1 98.5 177 VAL B CA 1
ATOM 2916 C C . VAL B 1 177 ? 3.373 -9.242 6.266 1 98.5 177 VAL B C 1
ATOM 2918 O O . VAL B 1 177 ? 3.98 -9.477 7.312 1 98.5 177 VAL B O 1
ATOM 2921 N N . TYR B 1 178 ? 3.695 -9.703 5.098 1 98.81 178 TYR B N 1
ATOM 2922 C CA . TYR B 1 178 ? 4.887 -10.523 4.887 1 98.81 178 TYR B CA 1
ATOM 2923 C C . TYR B 1 178 ? 5.828 -9.859 3.885 1 98.81 178 TYR B C 1
ATOM 2925 O O . TYR B 1 178 ? 5.383 -9.25 2.914 1 98.81 178 TYR B O 1
ATOM 2933 N N . GLY B 1 179 ? 7.148 -10 4.16 1 98.81 179 GLY B N 1
ATOM 2934 C CA . GLY B 1 179 ? 8.148 -9.492 3.242 1 98.81 179 GLY B CA 1
ATOM 2935 C C . GLY B 1 179 ? 9.266 -10.477 2.963 1 98.81 179 GLY B C 1
ATOM 2936 O O . GLY B 1 179 ? 9.695 -11.203 3.861 1 98.81 179 GLY B O 1
ATOM 2937 N N . LEU B 1 180 ? 9.703 -10.562 1.802 1 98.88 180 LEU B N 1
ATOM 2938 C CA . LEU B 1 180 ? 10.875 -11.305 1.36 1 98.88 180 LEU B CA 1
ATOM 2939 C C . LEU B 1 180 ? 11.836 -10.406 0.592 1 98.88 180 LEU B C 1
ATOM 2941 O O . LEU B 1 180 ? 11.422 -9.68 -0.314 1 98.88 180 LEU B O 1
ATOM 2945 N N . LEU B 1 181 ? 13.086 -10.43 1.001 1 98.69 181 LEU B N 1
ATOM 2946 C CA . LEU B 1 181 ? 14.094 -9.578 0.375 1 98.69 181 LEU B CA 1
ATOM 2947 C C . LEU B 1 181 ? 15 -10.391 -0.542 1 98.69 181 LEU B C 1
ATOM 2949 O O . LEU B 1 181 ? 15.234 -11.578 -0.297 1 98.69 181 LEU B O 1
ATOM 2953 N N . ALA B 1 182 ? 15.516 -9.734 -1.554 1 97.88 182 ALA B N 1
ATOM 2954 C CA . ALA B 1 182 ? 16.469 -10.359 -2.469 1 97.88 182 ALA B CA 1
ATOM 2955 C C . ALA B 1 182 ? 17.688 -10.867 -1.722 1 97.88 182 ALA B C 1
ATOM 2957 O O . ALA B 1 182 ? 18.312 -11.852 -2.127 1 97.88 182 ALA B O 1
ATOM 2958 N N . ASN B 1 183 ? 18.078 -10.219 -0.604 1 97.19 183 ASN B N 1
ATOM 2959 C CA . ASN B 1 183 ? 19.281 -10.602 0.123 1 97.19 183 ASN B CA 1
ATOM 2960 C C . ASN B 1 183 ? 18.953 -11.516 1.301 1 97.19 183 ASN B C 1
ATOM 2962 O O . ASN B 1 183 ? 19.828 -11.805 2.125 1 97.19 183 ASN B O 1
ATOM 2966 N N . ASP B 1 184 ? 17.719 -11.969 1.427 1 97.81 184 ASP B N 1
ATOM 2967 C CA . ASP B 1 184 ? 17.406 -13.047 2.352 1 97.81 184 ASP B CA 1
ATOM 2968 C C . ASP B 1 184 ? 17.969 -14.375 1.858 1 97.81 184 ASP B C 1
ATOM 2970 O O . ASP B 1 184 ? 18.047 -14.617 0.652 1 97.81 184 ASP B O 1
ATOM 2974 N N . GLU B 1 185 ? 18.266 -15.266 2.715 1 96.5 185 GLU B N 1
ATOM 2975 C CA . GLU B 1 185 ? 18.797 -16.562 2.354 1 96.5 185 GLU B CA 1
ATOM 2976 C C . GLU B 1 185 ? 17.828 -17.344 1.472 1 96.5 185 GLU B C 1
ATOM 2978 O O . GLU B 1 185 ? 18.25 -18.031 0.528 1 96.5 185 GLU B O 1
ATOM 2983 N N . ALA B 1 186 ? 16.609 -17.219 1.749 1 96.19 186 ALA B N 1
ATOM 2984 C CA . ALA B 1 186 ? 15.594 -17.969 1.016 1 96.19 186 ALA B CA 1
ATOM 2985 C C . ALA B 1 186 ? 15.547 -17.547 -0.448 1 96.19 186 ALA B C 1
ATOM 2987 O O . ALA B 1 186 ? 15.266 -18.359 -1.33 1 96.19 186 ALA B O 1
ATOM 2988 N N . ALA B 1 187 ? 15.812 -16.297 -0.718 1 95.44 187 ALA B N 1
ATOM 2989 C CA . ALA B 1 187 ? 15.766 -15.789 -2.086 1 95.44 187 ALA B CA 1
ATOM 2990 C C . ALA B 1 187 ? 16.891 -16.375 -2.932 1 95.44 187 ALA B C 1
ATOM 2992 O O . ALA B 1 187 ? 16.734 -16.547 -4.145 1 95.44 187 ALA B O 1
ATOM 2993 N N . ALA B 1 188 ? 17.922 -16.719 -2.277 1 93.5 188 ALA B N 1
ATOM 2994 C CA . ALA B 1 188 ? 19.094 -17.266 -2.973 1 93.5 188 ALA B CA 1
ATOM 2995 C C . ALA B 1 188 ? 18.797 -18.672 -3.516 1 93.5 188 ALA B C 1
ATOM 2997 O O . ALA B 1 188 ? 19.484 -19.141 -4.422 1 93.5 188 ALA B O 1
ATOM 2998 N N . THR B 1 189 ? 17.812 -19.281 -3.002 1 94.56 189 THR B N 1
ATOM 2999 C CA . THR B 1 189 ? 17.547 -20.672 -3.373 1 94.56 189 THR B CA 1
ATOM 3000 C C . THR B 1 189 ? 16.438 -20.75 -4.418 1 94.56 189 THR B C 1
ATOM 3002 O O . THR B 1 189 ? 16.109 -21.828 -4.898 1 94.56 189 THR B O 1
ATOM 3005 N N . LEU B 1 190 ? 15.922 -19.656 -4.805 1 96.5 190 LEU B N 1
ATOM 3006 C CA . LEU B 1 190 ? 14.828 -19.625 -5.766 1 96.5 190 LEU B CA 1
ATOM 3007 C C . LEU B 1 190 ? 15.336 -19.906 -7.176 1 96.5 190 LEU B C 1
ATOM 3009 O O . LEU B 1 190 ? 16.5 -19.625 -7.492 1 96.5 190 LEU B O 1
ATOM 3013 N N . PRO B 1 191 ? 14.453 -20.484 -7.984 1 94.56 191 PRO B N 1
ATOM 3014 C CA . PRO B 1 191 ? 14.859 -20.781 -9.359 1 94.56 191 PRO B CA 1
ATOM 3015 C C . PRO B 1 191 ? 15.219 -19.516 -10.156 1 94.56 191 PRO B C 1
ATOM 3017 O O . PRO B 1 191 ? 14.672 -18.438 -9.898 1 94.56 191 PRO B O 1
ATOM 3020 N N . VAL B 1 192 ? 16.141 -19.625 -11.133 1 90.19 192 VAL B N 1
ATOM 3021 C CA . VAL B 1 192 ? 16.578 -18.516 -11.977 1 90.19 192 VAL B CA 1
ATOM 3022 C C . VAL B 1 192 ? 16.016 -18.703 -13.391 1 90.19 192 VAL B C 1
ATOM 3024 O O . VAL B 1 192 ? 15.906 -19.828 -13.883 1 90.19 192 VAL B O 1
#

Nearest PDB structures (foldseek):
  3wr7-assembly1_A-3  TM=9.076E-01  e=2.957E-17  Escherichia coli LY180
  6vfn-assembly1_A  TM=8.872E-01  e=4.092E-17  Bacillus thuringiensis
  1nsl-assembly1_F  TM=8.790E-01  e=4.239E-16  Bacillus subtilis
  1nsl-assembly1_D  TM=8.953E-01  e=8.661E-16  Bacillus subtilis
  2fck-assembly1_A-2  TM=8.604E-01  e=7.606E-16  Vibrio cholerae O1 biovar El Tor str. N16961

Solvent-accessible surface area (backbone atoms only — not comparable to full-atom values): 20666 Å² total; per-residue (Å²): 122,82,78,75,45,86,74,57,68,84,70,60,47,74,57,98,62,37,30,35,32,70,64,53,78,86,42,25,66,58,48,29,59,49,44,40,30,56,77,69,27,65,72,49,92,51,76,46,50,88,52,69,63,55,29,49,54,47,45,53,51,47,50,53,32,35,75,72,48,34,28,49,47,28,30,33,17,70,38,94,86,46,64,77,46,31,38,41,32,41,31,74,39,32,77,81,49,18,31,30,33,47,50,73,51,61,39,75,92,56,56,94,68,56,53,64,54,54,51,47,38,49,50,51,13,42,43,38,68,72,66,57,29,42,33,42,32,37,71,42,38,74,82,44,52,72,62,51,50,47,41,48,73,61,52,36,40,80,35,33,50,42,75,54,59,37,48,49,94,84,38,72,34,46,30,29,33,31,42,36,41,52,86,37,74,51,49,70,70,39,52,123,124,81,77,75,44,86,75,56,67,84,70,60,45,74,56,97,64,38,31,36,34,70,64,52,78,87,43,25,67,59,49,29,59,50,43,38,29,55,78,68,25,66,71,50,93,50,77,48,50,89,50,69,64,55,28,47,53,48,46,53,52,48,51,54,33,35,75,72,50,34,27,50,49,28,30,32,16,69,38,92,84,45,64,77,47,31,38,40,31,40,31,74,40,31,77,82,49,16,31,31,33,46,53,72,49,62,39,75,92,54,56,95,68,57,53,65,55,53,50,47,38,48,51,50,13,42,42,37,66,71,66,57,29,44,32,43,32,37,70,42,38,74,82,45,52,71,62,50,50,48,42,48,74,61,52,38,39,80,35,34,51,43,75,54,60,38,48,51,96,85,38,70,32,47,31,30,34,32,41,37,41,55,87,38,74,48,50,70,70,36,52,123

InterPro domains:
  IPR000182 GNAT domain [PF13302] (17-157)
  IPR000182 GNAT domain [PS51186] (18-184)
  IPR016181 Acyl-CoA N-acyltransferase [SSF55729] (10-181)
  IPR051908 Ribosomal-protein N-acetyltransferase [PTHR43441] (9-186)

Foldseek 3Di:
DPPQQPLQHDDDWDDPQKTKGFDDLVLLVVVLVQQQDCVQCVWPQEGRDDDSVVSNVVSVVQVVCVNVNFKGKIFIARDPPHHGFKIKMWGRQDLVQLETEMDITGDPVCPPVCRVLRVVLRVLLSSCPVSVGFKYKYKTFPVPVSVVVSCVVLPWDFDDKAFQPGQYPNDGTIITMTMDGCPGPSVVPGDD/DPPQQPLQHDDFWDDPQKTKGFDDLVLLVVVLVQQQDCVQCVWPQEGRDDDSVVSNVVSVVQVVCVNVNFKGKIFIARDPPHHGFKIKMWGRQDLVQLETEMDITGDPVCPPVCRVLRVVLRVLLCSCPVSVGFKYKYKTFPVPVSVVVSCVVLPWDFDDKAFQPGQYPNDGTIITMTMDGCPDPSVVPGDD

Organism: Stenotrophomonas maltophilia (strain K279a) (NCBI:txid522373)

Radius of gyration: 22.42 Å; Cα contacts (8 Å, |Δi|>4): 746; chains: 2; bounding box: 42×65×54 Å

pLDDT: mean 94.79, std 8.67, range [26.91, 98.88]

Sequence (384 aa):
MASHSLLFPALPLHSARLVLSPIRRDDAAALFALQSNPDVMRWWNHPAWTRPAEAREQIDDDLAAHAIGTQLKLALRESPNGPLLGVCVAFAIDREAMRAEIGYLLAPDRQGQGYMHEALQQMLGYLFHTLHLHRIEAEIDPRNVPSAHVLDRLGFHREGVLRQRWRIQGELSDSAVYGLLANDEAAATLPVMASHSLLFPALPLHSARLVLSPIRRDDAAALFALQSNPDVMRWWNHPAWTRPAEAREQIDDDLAAHAIGTQLKLALRESPNGPLLGVCVAFAIDREAMRAEIGYLLAPDRQGQGYMHEALQQMLGYLFHTLHLHRIEAEIDPRNVPSAHVLDRLGFHREGVLRQRWRIQGELSDSAVYGLLANDEAAATLPV